Protein AF-A0A661AAG2-F1 (afdb_monomer_lite)

Sequence (412 aa):
MRGKGKVIYVILSIFLLLPSSLLGIVITRNAVISNANLYLNVTWSPLKDTCLSLTPSYTSYFKIGETVTGEAYCWGGFDRYGGTEPAGSSSWPNKGLTFPQRISNKVCPGGKNTSRYGSPTAPIHLAGIDCSGYICRCWGMERSGFHPYNTTGLWNIGLEINYEDLKPGDILDNPGDHVVIYSYGNTIGSWNIYEAKPPQIVYRQFPSWYNYLNYIPVSIFPQFTNPQPPPYSGHVGKEFDVEIDVEGSGEICNPVITVNNKEFPAEYEGGKIRAHIEFDETPGGWTQWKGYYIVVQCDNYVSEVNNYYRDSYDWIVYPDTAPPVVVSTDPSNNENNVPIDKGKVIIKFSKPMDKNTTEGAFSIIGTNGNGVPVDSFAWEDSNKTMKIFIDTLDYFTEYRVTITDDAKNHLT

Foldseek 3Di:
DDDDDDDDDDPPPPPPPPPPDPQFAEAELVLLVVQLVVQQADKDFAPAQWFVVAVVIHGAPGDGPDIDGGAFFAAQAQAADDDDADADDPQQRCPPHHLRVCRVVNQHAAFPPNPVRPPPRSNSRHRGYHQQSSLCSSRVQDDHDTRLDDLQRQQLLWDFDDPQQDDRSWKFGLPPPHIWTFHDDRDQQFTWTFGQDGGGIDIDTRDPPDPSVSTTTTHQWKDKDDWPPDFAAEADFLKDKTKIFIDISADKDDKWKDWPNRTFDWDDDDRMIMGIGHDPAFPDDPPDFDWTKMKIKIWGQRPSRRHTYIDIDIGTYGYDPDFKDFPAKVVGVPDPPCAQPVQKIKTFIPAAWDPVQQVVQKFKAWPVRDTWDWPDWDADPNRRMIMTGTHGHDPPIDMDIGGDPSTGHPRD

Radius of gyration: 34.89 Å; chains: 1; bounding box: 79×88×104 Å

pLDDT: mean 87.97, std 16.36, range [29.39, 98.62]

Secondary structure (DSSP, 8-state):
----PPP----------------PEEEEHHHHHHHHHHHHH-EE--S--EETTSSSPEE-SS-TT--EESPBB-TT-B-BSS--PPPPBTTBTTTT-BHHHHHHTTPEE--TTGGGG-TTHHHHHEE-B-HHHHHHHHTT---SSS-S--HHHHHHHSEE--GGG--TT-EEEETTTEEEEEEE-SSTT--EEEEEETTEEEEEEPPTTS-GGGPEEEESS-EEEEEESPTT---B-SEEEEEEEEE-SSEEEEEEEEETTEEE--EEETTEEEEEEE-SS-S--TTS---EEEEEEEEEEETTTTEEEEEEEEEEE-B--PPP-EEEEESPTT-SS--TT--EEEEEESSPBPHHHHHHTEEEEETTSPBPPEEEEEEETTTTEEEEEEPPPPTT--EEEEE-TT--BTT-

Structure (mmCIF, N/CA/C/O backbone):
data_AF-A0A661AAG2-F1
#
_entry.id   AF-A0A661AAG2-F1
#
loop_
_atom_site.group_PDB
_atom_site.id
_atom_site.type_symbol
_atom_site.label_atom_id
_atom_site.label_alt_id
_atom_site.label_comp_id
_atom_site.label_asym_id
_atom_site.label_entity_id
_atom_site.label_seq_id
_atom_site.pdbx_PDB_ins_code
_atom_site.Cartn_x
_atom_site.Cartn_y
_atom_site.Cartn_z
_atom_site.occupancy
_atom_site.B_iso_or_equiv
_atom_site.auth_seq_id
_atom_site.auth_comp_id
_atom_site.auth_asym_id
_atom_site.auth_atom_id
_atom_site.pdbx_PDB_model_num
ATOM 1 N N . MET A 1 1 ? -16.289 -67.984 24.277 1.00 41.56 1 MET A N 1
ATOM 2 C CA . MET A 1 1 ? -15.280 -66.991 23.848 1.00 41.56 1 MET A CA 1
ATOM 3 C C . MET A 1 1 ? -15.737 -66.384 22.526 1.00 41.56 1 MET A C 1
ATOM 5 O O . MET A 1 1 ? -15.590 -67.016 21.492 1.00 41.56 1 MET A O 1
ATOM 9 N N . ARG A 1 2 ? -16.416 -65.230 22.573 1.00 35.47 2 ARG A N 1
ATOM 10 C CA . ARG A 1 2 ? -16.950 -64.512 21.401 1.00 35.47 2 ARG A CA 1
ATOM 11 C C . ARG A 1 2 ? -16.085 -63.270 21.181 1.00 35.47 2 ARG A C 1
ATOM 13 O O . ARG A 1 2 ? -16.025 -62.416 22.062 1.00 35.47 2 ARG A O 1
ATOM 20 N N . GLY A 1 3 ? -15.384 -63.222 20.050 1.00 34.84 3 GLY A N 1
ATOM 21 C CA . GLY A 1 3 ? -14.526 -62.105 19.658 1.00 34.84 3 GLY A CA 1
ATOM 22 C C . GLY A 1 3 ? -15.343 -60.855 19.337 1.00 34.84 3 GLY A C 1
ATOM 23 O O . GLY A 1 3 ? -16.358 -60.929 18.647 1.00 34.84 3 GLY A O 1
ATOM 24 N N . LYS A 1 4 ? -14.905 -59.709 19.863 1.00 36.31 4 LYS A N 1
ATOM 25 C CA . LYS A 1 4 ? -15.461 -58.388 19.555 1.00 36.31 4 LYS A CA 1
ATOM 26 C C . LYS A 1 4 ? -14.943 -57.942 18.184 1.00 36.31 4 LYS A C 1
ATOM 28 O O . LYS A 1 4 ? -13.743 -57.735 18.026 1.00 36.31 4 LYS A O 1
ATOM 33 N N . GLY A 1 5 ? -15.839 -57.801 17.208 1.00 35.16 5 GLY A N 1
ATOM 34 C CA . GLY A 1 5 ? -15.539 -57.168 15.924 1.00 35.16 5 GLY A CA 1
ATOM 35 C C . GLY A 1 5 ? -15.336 -55.664 16.108 1.00 35.16 5 GLY A C 1
ATOM 36 O O . GLY A 1 5 ? -16.193 -54.989 16.674 1.00 35.16 5 GLY A O 1
ATOM 37 N N . LYS A 1 6 ? -14.186 -55.147 15.666 1.00 35.28 6 LYS A N 1
ATOM 38 C CA . LYS A 1 6 ? -13.925 -53.708 15.557 1.00 35.28 6 LYS A CA 1
ATOM 39 C C . LYS A 1 6 ? -14.611 -53.188 14.294 1.00 35.28 6 LYS A C 1
ATOM 41 O O . LYS A 1 6 ? -14.301 -53.645 13.198 1.00 35.28 6 LYS A O 1
ATOM 46 N N . VAL A 1 7 ? -15.525 -52.240 14.461 1.00 33.72 7 VAL A N 1
ATOM 47 C CA . VAL A 1 7 ? -16.079 -51.435 13.368 1.00 33.72 7 VAL A CA 1
ATOM 48 C C . VAL A 1 7 ? -14.987 -50.460 12.924 1.00 33.72 7 VAL A C 1
ATOM 50 O O . VAL A 1 7 ? -14.509 -49.661 13.726 1.00 33.72 7 VAL A O 1
ATOM 53 N N . ILE A 1 8 ? -14.546 -50.574 11.672 1.00 33.50 8 ILE A N 1
ATOM 54 C CA . ILE A 1 8 ? -13.611 -49.643 11.034 1.00 33.50 8 ILE A CA 1
ATOM 55 C C . ILE A 1 8 ? -14.456 -48.542 10.395 1.00 33.50 8 ILE A C 1
ATOM 57 O O . ILE A 1 8 ? -15.206 -48.806 9.457 1.00 33.50 8 ILE A O 1
ATOM 61 N N . TYR A 1 9 ? -14.348 -47.317 10.907 1.00 31.77 9 TYR A N 1
ATOM 62 C CA . TYR A 1 9 ? -14.867 -46.134 10.228 1.00 31.77 9 TYR A CA 1
ATOM 63 C C . TYR A 1 9 ? -13.930 -45.806 9.065 1.00 31.77 9 TYR A C 1
ATOM 65 O O . TYR A 1 9 ? -12.799 -45.369 9.271 1.00 31.77 9 TYR A O 1
ATOM 73 N N . VAL A 1 10 ? -14.386 -46.055 7.839 1.00 29.39 10 VAL A N 1
ATOM 74 C CA . VAL A 1 10 ? -13.730 -45.553 6.630 1.00 29.39 10 VAL A CA 1
ATOM 75 C C . VAL A 1 10 ? -14.096 -44.076 6.520 1.00 29.39 10 VAL A C 1
ATOM 77 O O . VAL A 1 10 ? -15.197 -43.734 6.097 1.00 29.39 10 VAL A O 1
ATOM 80 N N . ILE A 1 11 ? -13.192 -43.198 6.957 1.00 34.41 11 ILE A N 1
ATOM 81 C CA . ILE A 1 11 ? -13.270 -41.768 6.653 1.00 34.41 11 ILE A CA 1
ATOM 82 C C . ILE A 1 11 ? -13.001 -41.646 5.154 1.00 34.41 11 ILE A C 1
ATOM 84 O O . ILE A 1 11 ? -11.872 -41.814 4.694 1.00 34.41 11 ILE A O 1
ATOM 88 N N . LEU A 1 12 ? -14.063 -41.432 4.381 1.00 30.81 12 LEU A N 1
ATOM 89 C CA . LEU A 1 12 ? -13.966 -41.118 2.965 1.00 30.81 12 LEU A CA 1
ATOM 90 C C . LEU A 1 12 ? -13.484 -39.664 2.862 1.00 30.81 12 LEU A C 1
ATOM 92 O O . LEU A 1 12 ? -14.283 -38.732 2.827 1.00 30.81 12 LEU A O 1
ATOM 96 N N . SER A 1 13 ? -12.167 -39.464 2.891 1.00 31.05 13 SER A N 1
ATOM 97 C CA . SER A 1 13 ? -11.557 -38.168 2.602 1.00 31.05 13 SER A CA 1
ATOM 98 C C . SER A 1 13 ? -11.835 -37.830 1.141 1.00 31.05 13 SER A C 1
ATOM 100 O O . SER A 1 13 ? -11.139 -38.296 0.240 1.00 31.05 13 SER A O 1
ATOM 102 N N . ILE A 1 14 ? -12.886 -37.048 0.898 1.00 31.11 14 ILE A N 1
ATOM 103 C CA . ILE A 1 14 ? -13.101 -36.380 -0.382 1.00 31.11 14 ILE A CA 1
ATOM 104 C C . ILE A 1 14 ? -11.963 -35.368 -0.510 1.00 31.11 14 ILE A C 1
ATOM 106 O O . ILE A 1 14 ? -12.028 -34.263 0.020 1.00 31.11 14 ILE A O 1
ATOM 110 N N . PHE A 1 15 ? -10.883 -35.771 -1.178 1.00 31.53 15 PHE A N 1
ATOM 111 C CA . PHE A 1 15 ? -9.947 -34.826 -1.763 1.00 31.53 15 PHE A CA 1
ATOM 112 C C . PHE A 1 15 ? -10.735 -34.054 -2.821 1.00 31.53 15 PHE A C 1
ATOM 114 O O . PHE A 1 15 ? -10.921 -34.526 -3.942 1.00 31.53 15 PHE A O 1
ATOM 121 N N . LEU A 1 16 ? -11.236 -32.877 -2.444 1.00 31.62 16 LEU A N 1
ATOM 122 C CA . LEU A 1 16 ? -11.509 -31.817 -3.401 1.00 31.62 16 LEU A CA 1
ATOM 123 C C . LEU A 1 16 ? -10.180 -31.559 -4.110 1.00 31.62 16 LEU A C 1
ATOM 125 O O . LEU A 1 16 ? -9.286 -30.902 -3.580 1.00 31.62 16 LEU A O 1
ATOM 129 N N . LEU A 1 17 ? -10.031 -32.167 -5.285 1.00 32.25 17 LEU A N 1
ATOM 130 C CA . LEU A 1 17 ? -9.072 -31.755 -6.293 1.00 32.25 17 LEU A CA 1
ATOM 131 C C . LEU A 1 17 ? -9.450 -30.320 -6.655 1.00 32.25 17 LEU A C 1
ATOM 133 O O . LEU A 1 17 ? -10.228 -30.088 -7.579 1.00 32.25 17 LEU A O 1
ATOM 137 N N . LEU A 1 18 ? -8.943 -29.362 -5.876 1.00 31.39 18 LEU A N 1
ATOM 138 C CA . LEU A 1 18 ? -8.835 -27.987 -6.324 1.00 31.39 18 LEU A CA 1
ATOM 139 C C . LEU A 1 18 ? -8.113 -28.063 -7.672 1.00 31.39 18 LEU A C 1
ATOM 141 O O . LEU A 1 18 ? -7.045 -28.690 -7.741 1.00 31.39 18 LEU A O 1
ATOM 145 N N . PRO A 1 19 ? -8.694 -27.525 -8.758 1.00 32.56 19 PRO A N 1
ATOM 146 C CA . PRO A 1 19 ? -7.981 -27.467 -10.015 1.00 32.56 19 PRO A CA 1
ATOM 147 C C . PRO A 1 19 ? -6.660 -26.765 -9.721 1.00 32.56 19 PRO A C 1
ATOM 149 O O . PRO A 1 19 ? -6.638 -25.716 -9.082 1.00 32.56 19 PRO A O 1
ATOM 152 N N . SER A 1 20 ? -5.552 -27.378 -10.127 1.00 36.44 20 SER A N 1
ATOM 153 C CA . SER A 1 20 ? -4.243 -26.737 -10.113 1.00 36.44 20 SER A CA 1
ATOM 154 C C . SER A 1 20 ? -4.256 -25.621 -11.160 1.00 36.44 20 SER A C 1
ATOM 156 O O . SER A 1 20 ? -3.665 -25.743 -12.230 1.00 36.44 20 SER A O 1
ATOM 158 N N . SER A 1 21 ? -5.009 -24.554 -10.895 1.00 40.38 21 SER A N 1
ATOM 159 C CA . SER A 1 21 ? -4.833 -23.273 -11.553 1.00 40.38 21 SER A CA 1
ATOM 160 C C . SER A 1 21 ? -3.424 -22.808 -11.217 1.00 40.38 21 SER A C 1
ATOM 162 O O . SER A 1 21 ? -2.991 -22.942 -10.070 1.00 40.38 21 SER A O 1
ATOM 164 N N . LEU A 1 22 ? -2.696 -22.318 -12.223 1.00 43.09 22 LEU A N 1
ATOM 165 C CA . LEU A 1 22 ? -1.416 -21.641 -12.039 1.00 43.09 22 LEU A CA 1
ATOM 166 C C . LEU A 1 22 ? -1.504 -20.746 -10.794 1.00 43.09 22 LEU A C 1
ATOM 168 O O . LEU A 1 22 ? -2.290 -19.804 -10.787 1.00 43.09 22 LEU A O 1
ATOM 172 N N . LEU A 1 23 ? -0.746 -21.055 -9.740 1.00 54.53 23 LEU A N 1
ATOM 173 C CA . LEU A 1 23 ? -0.667 -20.179 -8.574 1.00 54.53 23 LEU A CA 1
ATOM 174 C C . LEU A 1 23 ? -0.075 -18.850 -9.057 1.00 54.53 23 LEU A C 1
ATOM 176 O O . LEU A 1 23 ? 1.097 -18.804 -9.432 1.00 54.53 23 LEU A O 1
ATOM 180 N N . GLY A 1 24 ? -0.899 -17.801 -9.114 1.00 62.09 24 GLY A N 1
ATOM 181 C CA . GLY A 1 24 ? -0.423 -16.438 -9.337 1.00 62.09 24 GLY A CA 1
ATOM 182 C C . GLY A 1 24 ? 0.620 -16.065 -8.280 1.00 62.09 24 GLY A C 1
ATOM 183 O O . GLY A 1 24 ? 0.601 -16.584 -7.161 1.00 62.09 24 GLY A O 1
ATOM 184 N N . ILE A 1 25 ? 1.564 -15.196 -8.634 1.00 83.12 25 ILE A N 1
ATOM 185 C CA . ILE A 1 25 ? 2.624 -14.771 -7.713 1.00 83.12 25 ILE A CA 1
ATOM 186 C C . ILE A 1 25 ? 2.078 -13.653 -6.821 1.00 83.12 25 ILE A C 1
ATOM 188 O O . ILE A 1 25 ? 1.391 -12.757 -7.307 1.00 83.12 25 ILE A O 1
ATOM 192 N N . VAL A 1 26 ? 2.401 -13.696 -5.525 1.00 93.50 26 VAL A N 1
ATOM 193 C CA . VAL A 1 26 ? 2.119 -12.596 -4.591 1.00 93.50 26 VAL A CA 1
ATOM 194 C C . VAL A 1 26 ? 3.250 -11.572 -4.658 1.00 93.50 26 VAL A C 1
ATOM 196 O O . VAL A 1 26 ? 4.406 -11.885 -4.365 1.00 93.50 26 VAL A O 1
ATOM 199 N N . ILE A 1 27 ? 2.913 -10.343 -5.029 1.00 96.06 27 ILE A N 1
ATOM 200 C CA . ILE A 1 27 ? 3.826 -9.215 -5.198 1.00 96.06 27 ILE A CA 1
ATOM 201 C C . ILE A 1 27 ? 3.507 -8.174 -4.129 1.00 96.06 27 ILE A C 1
ATOM 203 O O . ILE A 1 27 ? 2.368 -7.746 -3.982 1.00 96.06 27 ILE A O 1
ATOM 207 N N . THR A 1 28 ? 4.525 -7.751 -3.383 1.00 97.81 28 THR A N 1
ATOM 208 C CA . THR A 1 28 ? 4.419 -6.684 -2.377 1.00 97.81 28 THR A CA 1
ATOM 209 C C . THR A 1 28 ? 5.060 -5.399 -2.891 1.00 97.81 28 THR A C 1
ATOM 211 O O . THR A 1 28 ? 5.900 -5.429 -3.795 1.00 97.81 28 THR A O 1
ATOM 214 N N . ARG A 1 29 ? 4.757 -4.260 -2.263 1.00 97.81 29 ARG A N 1
ATOM 215 C CA . ARG A 1 29 ? 5.442 -2.982 -2.538 1.00 97.81 29 ARG A CA 1
ATOM 216 C C . ARG A 1 29 ? 6.963 -3.095 -2.417 1.00 97.81 29 ARG A C 1
ATOM 218 O O . ARG A 1 29 ? 7.700 -2.629 -3.284 1.00 97.81 29 ARG A O 1
ATOM 225 N N . ASN A 1 30 ? 7.441 -3.807 -1.395 1.00 96.75 30 ASN A N 1
ATOM 226 C CA . ASN A 1 30 ? 8.868 -4.078 -1.211 1.00 96.75 30 ASN A CA 1
ATOM 227 C C . ASN A 1 30 ? 9.461 -4.889 -2.369 1.00 96.75 30 ASN A C 1
ATOM 229 O O . ASN A 1 30 ? 10.595 -4.626 -2.771 1.00 96.75 30 ASN A O 1
ATOM 233 N N . ALA A 1 31 ? 8.714 -5.842 -2.934 1.00 96.06 31 ALA A N 1
ATOM 234 C CA . ALA A 1 31 ? 9.154 -6.586 -4.111 1.00 96.06 31 ALA A CA 1
ATOM 235 C C . ALA A 1 31 ? 9.257 -5.673 -5.345 1.00 96.06 31 ALA A C 1
ATOM 237 O O . ALA A 1 31 ? 10.257 -5.740 -6.055 1.00 96.06 31 ALA A O 1
ATOM 238 N N . VAL A 1 32 ? 8.300 -4.759 -5.548 1.00 97.44 32 VAL A N 1
ATOM 239 C CA . VAL A 1 32 ? 8.340 -3.766 -6.639 1.00 97.44 32 VAL A CA 1
ATOM 240 C C . VAL A 1 32 ? 9.576 -2.871 -6.532 1.00 97.44 32 VAL A C 1
ATOM 242 O O . VAL A 1 32 ? 10.323 -2.729 -7.500 1.00 97.44 32 VAL A O 1
ATOM 245 N N . ILE A 1 33 ? 9.844 -2.317 -5.346 1.00 97.81 33 ILE A N 1
ATOM 246 C CA . ILE A 1 33 ? 11.037 -1.491 -5.103 1.00 97.81 33 ILE A CA 1
ATOM 247 C C . ILE A 1 33 ? 12.325 -2.314 -5.230 1.00 97.81 33 ILE A C 1
ATOM 249 O O . ILE A 1 33 ? 13.321 -1.833 -5.774 1.00 97.81 33 ILE A O 1
ATOM 253 N N . SER A 1 34 ? 12.332 -3.568 -4.777 1.00 96.06 34 SER A N 1
ATOM 254 C CA . SER A 1 34 ? 13.492 -4.452 -4.952 1.00 96.06 34 SER A CA 1
ATOM 255 C C . SER A 1 34 ? 13.773 -4.705 -6.432 1.00 96.06 34 SER A C 1
ATOM 257 O O . SER A 1 34 ? 14.918 -4.584 -6.866 1.00 96.06 34 SER A O 1
ATOM 259 N N . ASN A 1 35 ? 12.727 -4.962 -7.220 1.00 94.19 35 ASN A N 1
ATOM 260 C CA . ASN A 1 35 ? 12.836 -5.135 -8.662 1.00 94.19 35 ASN A CA 1
ATOM 261 C C . ASN A 1 35 ? 13.365 -3.866 -9.335 1.00 94.19 35 ASN A C 1
ATOM 263 O O . ASN A 1 35 ? 14.307 -3.959 -10.114 1.00 94.19 35 ASN A O 1
ATOM 267 N N . ALA A 1 36 ? 12.843 -2.687 -8.986 1.00 96.75 36 ALA A N 1
ATOM 268 C CA . ALA A 1 36 ? 13.336 -1.407 -9.495 1.00 96.75 36 ALA A CA 1
ATOM 269 C C . ALA A 1 36 ? 14.850 -1.235 -9.255 1.00 96.75 36 ALA A C 1
ATOM 271 O O . ALA A 1 36 ? 15.621 -0.881 -10.153 1.00 96.75 36 ALA A O 1
ATOM 272 N N . ASN A 1 37 ? 15.312 -1.589 -8.054 1.00 97.06 37 ASN A N 1
ATOM 273 C CA . ASN A 1 37 ? 16.725 -1.519 -7.698 1.00 97.06 37 ASN A CA 1
ATOM 274 C C . ASN A 1 37 ? 17.621 -2.497 -8.480 1.00 97.06 37 ASN A C 1
ATOM 276 O O . ASN A 1 37 ? 18.804 -2.197 -8.645 1.00 97.06 37 ASN A O 1
ATOM 280 N N . LEU A 1 38 ? 17.105 -3.621 -8.995 1.00 95.00 38 LEU A N 1
ATOM 281 C CA . LEU A 1 38 ? 17.893 -4.526 -9.846 1.00 95.00 38 LEU A CA 1
ATOM 282 C C . LEU A 1 38 ? 18.345 -3.830 -11.135 1.00 95.00 38 LEU A C 1
ATOM 284 O O . LEU A 1 38 ? 19.517 -3.912 -11.504 1.00 95.00 38 LEU A O 1
ATOM 288 N N . TYR A 1 39 ? 17.441 -3.097 -11.787 1.00 96.25 39 TYR A N 1
ATOM 289 C CA . TYR A 1 39 ? 17.755 -2.388 -13.029 1.00 96.25 39 TYR A CA 1
ATOM 290 C C . TYR A 1 39 ? 18.544 -1.099 -12.781 1.00 96.25 39 TYR A C 1
ATOM 292 O O . TYR A 1 39 ? 19.365 -0.712 -13.609 1.00 96.25 39 TYR A O 1
ATOM 300 N N . LEU A 1 40 ? 18.313 -0.425 -11.650 1.00 97.75 40 LEU A N 1
ATOM 301 C CA . LEU A 1 40 ? 19.063 0.775 -11.272 1.00 97.75 40 LEU A CA 1
ATOM 302 C C . LEU A 1 40 ? 20.539 0.469 -10.988 1.00 97.75 40 LEU A C 1
ATOM 304 O O . LEU A 1 40 ? 21.409 1.259 -11.344 1.00 97.75 40 LEU A O 1
ATOM 308 N N . ASN A 1 41 ? 20.822 -0.658 -10.331 1.00 97.12 41 ASN A N 1
ATOM 309 C CA . ASN A 1 41 ? 22.154 -0.953 -9.800 1.00 97.12 41 ASN A CA 1
ATOM 310 C C . ASN A 1 41 ? 22.967 -1.927 -10.663 1.00 97.12 41 ASN A C 1
ATOM 312 O O . ASN A 1 41 ? 24.109 -2.244 -10.315 1.00 97.12 41 ASN A O 1
ATOM 316 N N . VAL A 1 42 ? 22.426 -2.397 -11.794 1.00 95.19 42 VAL A N 1
ATOM 317 C CA . VAL A 1 42 ? 23.208 -3.206 -12.737 1.00 95.19 42 VAL A CA 1
ATOM 318 C C . VAL A 1 42 ? 24.451 -2.437 -13.172 1.00 95.19 42 VAL A C 1
ATOM 320 O O . VAL A 1 42 ? 24.365 -1.287 -13.591 1.00 95.19 42 VAL A O 1
ATOM 323 N N . THR A 1 43 ? 25.614 -3.080 -13.093 1.00 96.75 43 THR A N 1
ATOM 324 C CA . THR A 1 43 ? 26.879 -2.513 -13.567 1.00 96.75 43 THR A CA 1
ATOM 325 C C . THR A 1 43 ? 27.398 -3.320 -14.748 1.00 96.75 43 THR A C 1
ATOM 327 O O . THR A 1 43 ? 27.418 -4.551 -14.707 1.00 96.75 43 THR A O 1
ATOM 330 N N . TRP A 1 44 ? 27.779 -2.632 -15.820 1.00 96.69 44 TRP A N 1
ATOM 331 C CA . TRP A 1 44 ? 28.101 -3.243 -17.107 1.00 96.69 44 TRP A CA 1
ATOM 332 C C . TRP A 1 44 ? 29.038 -2.352 -17.935 1.00 96.69 44 TRP A C 1
ATOM 334 O O . TRP A 1 44 ? 29.193 -1.164 -17.660 1.00 96.69 44 TRP A O 1
ATOM 344 N N . SER A 1 45 ? 29.651 -2.932 -18.969 1.00 97.56 45 SER A N 1
ATOM 345 C CA . SER A 1 45 ? 30.521 -2.218 -19.913 1.00 97.56 45 SER A CA 1
ATOM 346 C C . SER A 1 45 ? 30.118 -2.538 -21.353 1.00 97.56 45 SER A C 1
ATOM 348 O O . SER A 1 45 ? 29.983 -3.721 -21.688 1.00 97.56 45 SER A O 1
ATOM 350 N N . PRO A 1 46 ? 29.928 -1.537 -22.233 1.00 96.88 46 PRO A N 1
ATOM 351 C CA . PRO A 1 46 ? 29.590 -1.786 -23.630 1.00 96.88 46 PRO A CA 1
ATOM 352 C C . PRO A 1 46 ? 30.684 -2.591 -24.347 1.00 96.88 46 PRO A C 1
ATOM 354 O O . PRO A 1 46 ? 31.843 -2.181 -24.394 1.00 96.88 46 PRO A O 1
ATOM 357 N N . LEU A 1 47 ? 30.308 -3.708 -24.978 1.00 96.56 47 LEU A N 1
ATOM 358 C CA . LEU A 1 47 ? 31.182 -4.448 -25.909 1.00 96.56 47 LEU A CA 1
ATOM 359 C C . LEU A 1 47 ? 31.002 -4.009 -27.371 1.00 96.56 47 LEU A C 1
ATOM 361 O O . LEU A 1 47 ? 31.757 -4.416 -28.254 1.00 96.56 47 LEU A O 1
ATOM 365 N N . LYS A 1 48 ? 29.969 -3.208 -27.629 1.00 95.81 48 LYS A N 1
ATOM 366 C CA . LYS A 1 48 ? 29.610 -2.629 -28.921 1.00 95.81 48 LYS A CA 1
ATOM 367 C C . LYS A 1 48 ? 28.878 -1.325 -28.645 1.00 95.81 48 LYS A C 1
ATOM 369 O O . LYS A 1 48 ? 27.982 -1.327 -27.816 1.00 95.81 48 LYS A O 1
ATOM 374 N N . ASP A 1 49 ? 29.217 -0.250 -29.342 1.00 96.44 49 ASP A N 1
ATOM 375 C CA . ASP A 1 49 ? 28.565 1.061 -29.201 1.00 96.44 49 ASP A CA 1
ATOM 376 C C . ASP A 1 49 ? 27.969 1.575 -30.521 1.00 96.44 49 ASP A C 1
ATOM 378 O O . ASP A 1 49 ? 27.423 2.673 -30.577 1.00 96.44 49 ASP A O 1
ATOM 382 N N . THR A 1 50 ? 28.043 0.783 -31.594 1.00 97.25 50 THR A N 1
ATOM 383 C CA . THR A 1 50 ? 27.472 1.116 -32.902 1.00 97.25 50 THR A CA 1
ATOM 384 C C . THR A 1 50 ? 26.721 -0.081 -33.477 1.00 97.25 50 THR A C 1
ATOM 386 O O . THR A 1 50 ? 27.278 -1.168 -33.626 1.00 97.25 50 THR A O 1
ATOM 389 N N . CYS A 1 51 ? 25.447 0.102 -33.828 1.00 96.12 51 CYS A N 1
ATOM 390 C CA . CYS A 1 51 ? 24.608 -0.901 -34.474 1.00 96.12 51 CYS A CA 1
ATOM 391 C C . CYS A 1 51 ? 24.412 -0.577 -35.961 1.00 96.12 51 CYS A C 1
ATOM 393 O O . CYS A 1 51 ? 23.631 0.302 -36.326 1.00 96.12 51 CYS A O 1
ATOM 395 N N . LEU A 1 52 ? 25.115 -1.328 -36.813 1.00 96.06 52 LEU A N 1
ATOM 396 C CA . LEU A 1 52 ? 25.052 -1.210 -38.275 1.00 96.06 52 LEU A CA 1
ATOM 397 C C . LEU A 1 52 ? 23.813 -1.877 -38.894 1.00 96.06 52 LEU A C 1
ATOM 399 O O . LEU A 1 52 ? 23.520 -1.646 -40.058 1.00 96.06 52 LEU A O 1
ATOM 403 N N . SER A 1 53 ? 23.090 -2.704 -38.131 1.00 92.44 53 SER A N 1
ATOM 404 C CA . SER A 1 53 ? 21.859 -3.367 -38.593 1.00 92.44 53 SER A CA 1
ATOM 405 C C . SER A 1 53 ? 20.651 -2.426 -38.645 1.00 92.44 53 SER A C 1
ATOM 407 O O . SER A 1 53 ? 19.618 -2.787 -39.195 1.00 92.44 53 SER A O 1
ATOM 409 N N . LEU A 1 54 ? 20.773 -1.229 -38.070 1.00 94.69 54 LEU A N 1
ATOM 410 C CA . LEU A 1 54 ? 19.753 -0.189 -38.120 1.00 94.69 54 LEU A CA 1
ATOM 411 C C . LEU A 1 54 ? 20.060 0.794 -39.253 1.00 94.69 54 LEU A C 1
ATOM 413 O O . LEU A 1 54 ? 21.224 1.053 -39.551 1.00 94.69 54 LEU A O 1
ATOM 417 N N . THR A 1 55 ? 19.018 1.355 -39.870 1.00 92.88 55 THR A N 1
ATOM 418 C CA . THR A 1 55 ? 19.151 2.349 -40.947 1.00 92.88 55 THR A CA 1
ATOM 419 C C . THR A 1 55 ? 18.440 3.653 -40.567 1.00 92.88 55 THR A C 1
ATOM 421 O O . THR A 1 55 ? 17.237 3.622 -40.317 1.00 92.88 55 THR A O 1
ATOM 424 N N . PRO A 1 56 ? 19.146 4.802 -40.515 1.00 94.62 56 PRO A N 1
ATOM 425 C CA . PRO A 1 56 ? 20.610 4.912 -40.526 1.00 94.62 56 PRO A CA 1
ATOM 426 C C . PRO A 1 56 ? 21.229 4.177 -39.325 1.00 94.62 56 PRO A C 1
ATOM 428 O O . PRO A 1 56 ? 20.522 3.895 -38.355 1.00 94.62 56 PRO A O 1
ATOM 431 N N . SER A 1 57 ? 22.533 3.898 -39.353 1.00 96.62 57 SER A N 1
ATOM 432 C CA . SER A 1 57 ? 23.206 3.219 -38.238 1.00 96.62 57 SER A CA 1
ATOM 433 C C . SER A 1 57 ? 22.976 3.945 -36.912 1.00 96.62 57 SER A C 1
ATOM 435 O O . SER A 1 57 ? 22.937 5.180 -36.860 1.00 96.62 57 SER A O 1
ATOM 437 N N . TYR A 1 58 ? 22.832 3.172 -35.838 1.00 97.69 58 TYR A N 1
ATOM 438 C CA . TYR A 1 58 ? 22.709 3.704 -34.486 1.00 97.69 58 TYR A CA 1
ATOM 439 C C . TYR A 1 58 ? 24.068 3.756 -33.807 1.00 97.69 58 TYR A C 1
ATOM 441 O O . TYR A 1 58 ? 24.807 2.776 -33.851 1.00 97.69 58 TYR A O 1
ATOM 449 N N . THR A 1 59 ? 24.353 4.848 -33.110 1.00 97.25 59 THR A N 1
ATOM 450 C CA . THR A 1 59 ? 25.507 4.957 -32.220 1.00 97.25 59 THR A CA 1
ATOM 451 C C . THR A 1 59 ? 24.994 5.206 -30.811 1.00 97.25 59 THR A C 1
ATOM 453 O O . THR A 1 59 ? 24.279 6.179 -30.572 1.00 97.25 59 THR A O 1
ATOM 456 N N . SER A 1 60 ? 25.350 4.313 -29.894 1.00 97.38 60 SER A N 1
ATOM 457 C CA . SER A 1 60 ? 24.975 4.379 -28.492 1.00 97.38 60 SER A CA 1
ATOM 458 C C . SER A 1 60 ? 25.560 5.608 -27.808 1.00 97.38 60 SER A C 1
ATOM 460 O O . SER A 1 60 ? 26.625 6.118 -28.182 1.00 97.38 60 SER A O 1
ATOM 462 N N . TYR A 1 61 ? 24.845 6.074 -26.785 1.00 96.56 61 TYR A N 1
ATOM 463 C CA . TYR A 1 61 ? 25.358 7.069 -25.851 1.00 96.56 61 TYR A CA 1
ATOM 464 C C . TYR A 1 61 ? 26.573 6.526 -25.085 1.00 96.56 61 TYR A C 1
ATOM 466 O O . TYR A 1 61 ? 27.528 7.267 -24.880 1.00 96.56 61 TYR A O 1
ATOM 474 N N . PHE A 1 62 ? 26.546 5.235 -24.750 1.00 97.81 62 PHE A N 1
ATOM 475 C CA . PHE A 1 62 ? 27.587 4.539 -23.999 1.00 97.81 62 PHE A CA 1
ATOM 476 C C . PHE A 1 62 ? 28.691 4.043 -24.929 1.00 97.81 62 PHE A C 1
ATOM 478 O O . PHE A 1 62 ? 28.399 3.515 -26.006 1.00 97.81 62 PHE A O 1
ATOM 485 N N . LYS A 1 63 ? 29.950 4.207 -24.526 1.00 97.31 63 LYS A N 1
ATOM 486 C CA . LYS A 1 63 ? 31.135 3.907 -25.341 1.00 97.31 63 LYS A CA 1
ATOM 487 C C . LYS A 1 63 ? 31.887 2.686 -24.843 1.00 97.31 63 LYS A C 1
ATOM 489 O O . LYS A 1 63 ? 31.908 2.375 -23.654 1.00 97.31 63 LYS A O 1
ATOM 494 N N . ILE A 1 64 ? 32.522 1.981 -25.777 1.00 97.19 64 ILE A N 1
ATOM 495 C CA . ILE A 1 64 ? 33.368 0.832 -25.442 1.00 97.19 64 ILE A CA 1
ATOM 496 C C . ILE A 1 64 ? 34.461 1.278 -24.461 1.00 97.19 64 ILE A C 1
ATOM 498 O O . ILE A 1 64 ? 35.137 2.278 -24.688 1.00 97.19 64 ILE A O 1
ATOM 502 N N . GLY A 1 65 ? 34.634 0.512 -23.382 1.00 91.38 65 GLY A N 1
ATOM 503 C CA . GLY A 1 65 ? 35.601 0.802 -22.320 1.00 91.38 65 GLY A CA 1
ATOM 504 C C . GLY A 1 65 ? 35.043 1.611 -21.145 1.00 91.38 65 GLY A C 1
ATOM 505 O O . GLY A 1 65 ? 35.735 1.742 -20.140 1.00 91.38 65 GLY A O 1
ATOM 506 N N . GLU A 1 66 ? 33.807 2.111 -21.228 1.00 95.88 66 GLU A N 1
ATOM 507 C CA . GLU A 1 66 ? 33.121 2.716 -20.083 1.00 95.88 66 GLU A CA 1
ATOM 508 C C . GLU A 1 66 ? 32.598 1.648 -19.111 1.00 95.88 66 GLU A C 1
ATOM 510 O O . GLU A 1 66 ? 32.243 0.533 -19.504 1.00 95.88 66 GLU A O 1
ATOM 515 N N . THR A 1 67 ? 32.500 2.017 -17.835 1.00 97.19 67 THR A N 1
ATOM 516 C CA . THR A 1 67 ? 31.726 1.281 -16.829 1.00 97.19 67 THR A CA 1
ATOM 517 C C . THR A 1 67 ? 30.494 2.105 -16.501 1.00 97.19 67 THR A C 1
ATOM 519 O O . THR A 1 67 ? 30.608 3.259 -16.091 1.00 97.19 67 THR A O 1
ATOM 522 N N . VAL A 1 68 ? 29.323 1.511 -16.696 1.00 97.38 68 VAL A N 1
ATOM 523 C CA . VAL A 1 68 ? 28.019 2.154 -16.541 1.00 97.38 68 VAL A CA 1
ATOM 524 C C . VAL A 1 68 ? 27.256 1.451 -15.428 1.00 97.38 68 VAL A C 1
ATOM 526 O O . VAL A 1 68 ? 27.270 0.222 -15.349 1.00 97.38 68 VAL A O 1
ATOM 529 N N . THR A 1 69 ? 26.574 2.228 -14.589 1.00 97.44 69 THR A N 1
ATOM 530 C CA . THR A 1 69 ? 25.614 1.725 -13.599 1.00 97.44 69 THR A CA 1
ATOM 531 C C . THR A 1 69 ? 24.219 2.192 -13.989 1.00 97.44 69 THR A C 1
ATOM 533 O O . THR A 1 69 ? 24.053 3.370 -14.300 1.00 97.44 69 THR A O 1
ATOM 536 N N . GLY A 1 70 ? 23.241 1.289 -13.971 1.00 97.38 70 GLY A N 1
ATOM 537 C CA . GLY A 1 70 ? 21.881 1.510 -14.459 1.00 97.38 70 GLY A CA 1
ATOM 538 C C . GLY A 1 70 ? 21.692 0.956 -15.866 1.00 97.38 70 GLY A C 1
ATOM 539 O O . GLY A 1 70 ? 22.529 1.150 -16.750 1.00 97.38 70 GLY A O 1
ATOM 540 N N . GLU A 1 71 ? 20.600 0.230 -16.084 1.00 97.81 71 GLU A N 1
ATOM 541 C CA . GLU A 1 71 ? 20.307 -0.365 -17.385 1.00 97.81 71 GLU A CA 1
ATOM 542 C C . GLU A 1 71 ? 20.065 0.705 -18.454 1.00 97.81 71 GLU A C 1
ATOM 544 O O . GLU A 1 71 ? 19.401 1.712 -18.206 1.00 97.81 71 GLU A O 1
ATOM 549 N N . ALA A 1 72 ? 20.580 0.475 -19.664 1.00 98.12 72 ALA A N 1
ATOM 550 C CA . ALA A 1 72 ? 20.361 1.372 -20.789 1.00 98.12 72 ALA A CA 1
ATOM 551 C C . ALA A 1 72 ? 18.871 1.481 -21.151 1.00 98.12 72 ALA A C 1
ATOM 553 O O . ALA A 1 72 ? 18.133 0.500 -21.166 1.00 98.12 72 ALA A O 1
ATOM 554 N N . TYR A 1 73 ? 18.440 2.676 -21.544 1.00 97.88 73 TYR A N 1
ATOM 555 C CA . TYR A 1 73 ? 17.093 2.886 -22.058 1.00 97.88 73 TYR A CA 1
ATOM 556 C C . TYR A 1 73 ? 16.980 2.431 -23.514 1.00 97.88 73 TYR A C 1
ATOM 558 O O . TYR A 1 73 ? 17.809 2.790 -24.347 1.00 97.88 73 TYR A O 1
ATOM 566 N N . CYS A 1 74 ? 15.918 1.731 -23.886 1.00 95.75 74 CYS A N 1
ATOM 567 C CA . CYS A 1 74 ? 15.608 1.455 -25.286 1.00 95.75 74 CYS A CA 1
ATOM 568 C C . CYS A 1 74 ? 14.108 1.568 -25.509 1.00 95.75 74 CYS A C 1
ATOM 570 O O . CYS A 1 74 ? 13.367 0.821 -24.893 1.00 95.75 74 CYS A O 1
ATOM 572 N N . TRP A 1 75 ? 13.662 2.442 -26.416 1.00 93.88 75 TRP A N 1
ATOM 573 C CA . TRP A 1 75 ? 12.247 2.563 -26.776 1.00 93.88 75 TRP A CA 1
ATOM 574 C C . TRP A 1 75 ? 11.678 1.220 -27.261 1.00 93.88 75 TRP A C 1
ATOM 576 O O . TRP A 1 75 ? 12.255 0.605 -28.163 1.00 93.88 75 TRP A O 1
ATOM 586 N N . GLY A 1 76 ? 10.566 0.764 -26.678 1.00 89.81 76 GLY A N 1
ATOM 587 C CA . GLY A 1 76 ? 9.987 -0.563 -26.912 1.00 89.81 76 GLY A CA 1
ATOM 588 C C . GLY A 1 76 ? 10.776 -1.719 -26.282 1.00 89.81 76 GLY A C 1
ATOM 589 O O . GLY A 1 76 ? 10.496 -2.881 -26.577 1.00 89.81 76 GLY A O 1
ATOM 590 N N . GLY A 1 77 ? 11.811 -1.418 -25.495 1.00 89.88 77 GLY A N 1
ATOM 591 C CA . GLY A 1 77 ? 12.695 -2.375 -24.837 1.00 89.88 77 GLY A CA 1
ATOM 592 C C . GLY A 1 77 ? 12.026 -3.088 -23.671 1.00 89.88 77 GLY A C 1
ATOM 593 O O . GLY A 1 77 ? 11.239 -2.496 -22.938 1.00 89.88 77 GLY A O 1
ATOM 594 N N . PHE A 1 78 ? 12.371 -4.361 -23.481 1.00 89.00 78 PHE A N 1
ATOM 595 C CA . PHE A 1 78 ? 11.783 -5.208 -22.441 1.00 89.00 78 PHE A CA 1
ATOM 596 C C . PHE A 1 78 ? 12.759 -6.271 -21.925 1.00 89.00 78 PHE A C 1
ATOM 598 O O . PHE A 1 78 ? 12.381 -7.423 -21.688 1.00 89.00 78 PHE A O 1
ATOM 605 N N . ASP A 1 79 ? 14.033 -5.901 -21.792 1.00 86.19 79 ASP A N 1
ATOM 606 C CA . ASP A 1 79 ? 15.040 -6.781 -21.199 1.00 86.19 79 ASP A CA 1
ATOM 607 C C . ASP A 1 79 ? 14.686 -7.118 -19.735 1.00 86.19 79 ASP A C 1
ATOM 609 O O . ASP A 1 79 ? 13.836 -6.479 -19.110 1.00 86.19 79 ASP A O 1
ATOM 613 N N . ARG A 1 80 ? 15.271 -8.197 -19.201 1.00 79.00 80 ARG A N 1
ATOM 614 C CA . ARG A 1 80 ? 14.892 -8.759 -17.891 1.00 79.00 80 ARG A CA 1
ATOM 615 C C . ARG A 1 80 ? 16.086 -9.077 -16.999 1.00 79.00 80 ARG A C 1
ATOM 617 O O . ARG A 1 80 ? 17.212 -9.143 -17.476 1.00 79.00 80 ARG A O 1
ATOM 624 N N . TYR A 1 81 ? 15.828 -9.390 -15.729 1.00 68.19 81 TYR A N 1
ATOM 625 C CA . TYR A 1 81 ? 16.799 -10.017 -14.810 1.00 68.19 81 TYR A CA 1
ATOM 626 C C . TYR A 1 81 ? 16.321 -11.377 -14.255 1.00 68.19 81 TYR A C 1
ATOM 628 O O . TYR A 1 81 ? 16.951 -11.918 -13.352 1.00 68.19 81 TYR A O 1
ATOM 636 N N . GLY A 1 82 ? 15.245 -11.965 -14.809 1.00 61.78 82 GLY A N 1
ATOM 637 C CA . GLY A 1 82 ? 14.680 -13.262 -14.389 1.00 61.78 82 GLY A CA 1
ATOM 638 C C . GLY A 1 82 ? 13.508 -13.759 -15.264 1.00 61.78 82 GLY A C 1
ATOM 639 O O . GLY A 1 82 ? 13.197 -13.142 -16.279 1.00 61.78 82 GLY A O 1
ATOM 640 N N . GLY A 1 83 ? 12.872 -14.883 -14.894 1.00 58.53 83 GLY A N 1
ATOM 641 C CA . GLY A 1 83 ? 11.645 -15.432 -15.518 1.00 58.53 83 GLY A CA 1
ATOM 642 C C . GLY A 1 83 ? 11.849 -16.583 -16.525 1.00 58.53 83 GLY A C 1
ATOM 643 O O . GLY A 1 83 ? 12.977 -16.946 -16.857 1.00 58.53 83 GLY A O 1
ATOM 644 N N . THR A 1 84 ? 10.767 -17.105 -17.117 1.00 55.94 84 THR A N 1
ATOM 645 C CA . THR A 1 84 ? 10.774 -18.273 -18.036 1.00 55.94 84 THR A CA 1
ATOM 646 C C . THR A 1 84 ? 10.413 -17.957 -19.494 1.00 55.94 84 THR A C 1
ATOM 648 O O . THR A 1 84 ? 10.116 -18.883 -20.250 1.00 55.94 84 THR A O 1
ATOM 651 N N . GLU A 1 85 ? 10.448 -16.683 -19.920 1.00 64.75 85 GLU A N 1
ATOM 652 C CA . GLU A 1 85 ? 10.160 -16.326 -21.316 1.00 64.75 85 GLU A CA 1
ATOM 653 C C . GLU A 1 85 ? 10.934 -17.223 -22.303 1.00 64.75 85 GLU A C 1
ATOM 655 O O . GLU A 1 85 ? 12.144 -17.422 -22.117 1.00 64.75 85 GLU A O 1
ATOM 660 N N . PRO A 1 86 ? 10.258 -17.757 -23.343 1.00 64.06 86 PRO A N 1
ATOM 661 C CA . PRO A 1 86 ? 10.892 -18.614 -24.331 1.00 64.06 86 PRO A CA 1
ATOM 662 C C . PRO A 1 86 ? 12.080 -17.924 -24.998 1.00 64.06 86 PRO A C 1
ATOM 664 O O . PRO A 1 86 ? 12.039 -16.722 -25.278 1.00 64.06 86 PRO A O 1
ATOM 667 N N . ALA A 1 87 ? 13.112 -18.713 -25.299 1.00 62.91 87 ALA A N 1
ATOM 668 C CA . ALA A 1 87 ? 14.262 -18.253 -26.062 1.00 62.91 87 ALA A CA 1
ATOM 669 C C . ALA A 1 87 ? 13.838 -17.630 -27.404 1.00 62.91 87 ALA A C 1
ATOM 671 O O . ALA A 1 87 ? 12.814 -17.992 -27.993 1.00 62.91 87 ALA A O 1
ATOM 672 N N . GLY A 1 88 ? 14.648 -16.688 -27.882 1.00 66.62 88 GLY A N 1
ATOM 673 C CA . GLY A 1 88 ? 14.401 -15.981 -29.128 1.00 66.62 88 GLY A CA 1
ATOM 674 C C . GLY A 1 88 ? 14.303 -16.857 -30.374 1.00 66.62 88 GLY A C 1
ATOM 675 O O . GLY A 1 88 ? 14.816 -17.971 -30.442 1.00 66.62 88 GLY A O 1
ATOM 676 N N . SER A 1 89 ? 13.626 -16.318 -31.386 1.00 70.81 89 SER A N 1
ATOM 677 C CA . SER A 1 89 ? 13.556 -16.881 -32.736 1.00 70.81 89 SER A CA 1
ATOM 678 C C . SER A 1 89 ? 14.701 -16.346 -33.601 1.00 70.81 89 SER A C 1
ATOM 680 O O . SER A 1 89 ? 15.379 -15.390 -33.234 1.00 70.81 89 SER A O 1
ATOM 682 N N . SER A 1 90 ? 14.873 -16.879 -34.813 1.00 72.31 90 SER A N 1
ATOM 683 C CA . SER A 1 90 ? 15.800 -16.300 -35.801 1.00 72.31 90 SER A CA 1
ATOM 684 C C . SER A 1 90 ? 15.501 -14.826 -36.121 1.00 72.31 90 SER A C 1
ATOM 686 O O . SER A 1 90 ? 16.422 -14.065 -36.406 1.00 72.31 90 SER A O 1
ATOM 688 N N . SER A 1 91 ? 14.232 -14.411 -36.036 1.00 73.88 91 SER A N 1
ATOM 689 C CA . SER A 1 91 ? 13.791 -13.024 -36.229 1.00 73.88 91 SER A CA 1
ATOM 690 C C . SER A 1 91 ? 13.970 -12.130 -34.997 1.00 73.88 91 SER A C 1
ATOM 692 O O . SER A 1 91 ? 13.974 -10.909 -35.137 1.00 73.88 91 SER A O 1
ATOM 694 N N . TRP A 1 92 ? 14.147 -12.705 -33.803 1.00 76.12 92 TRP A N 1
ATOM 695 C CA . TRP A 1 92 ? 14.440 -11.966 -32.575 1.00 76.12 92 TRP A CA 1
ATOM 696 C C . TRP A 1 92 ? 15.355 -12.789 -31.654 1.00 76.12 92 TRP A C 1
ATOM 698 O O . TRP A 1 92 ? 14.917 -13.295 -30.620 1.00 76.12 92 TRP A O 1
ATOM 708 N N . PRO A 1 93 ? 16.645 -12.927 -32.012 1.00 74.50 93 PRO A N 1
ATOM 709 C CA . PRO A 1 93 ? 17.545 -13.916 -31.409 1.00 74.50 93 PRO A CA 1
ATOM 710 C C . PRO A 1 93 ? 17.859 -13.647 -29.935 1.00 74.50 93 PRO A C 1
ATOM 712 O O . PRO A 1 93 ? 18.255 -14.551 -29.211 1.00 74.50 93 PRO A O 1
ATOM 715 N N . ASN A 1 94 ? 17.666 -12.405 -29.488 1.00 75.00 94 ASN A N 1
ATOM 716 C CA . ASN A 1 94 ? 17.959 -11.974 -28.125 1.00 75.00 94 ASN A CA 1
ATOM 717 C C . ASN A 1 94 ? 16.712 -11.859 -27.237 1.00 75.00 94 ASN A C 1
ATOM 719 O O . ASN A 1 94 ? 16.808 -11.347 -26.123 1.00 75.00 94 ASN A O 1
ATOM 723 N N . LYS A 1 95 ? 15.540 -12.299 -27.714 1.00 78.19 95 LYS A N 1
ATOM 724 C CA . LYS A 1 95 ? 14.326 -12.309 -26.896 1.00 78.19 95 LYS A CA 1
ATOM 725 C C . LYS A 1 95 ? 14.502 -13.242 -25.695 1.00 78.19 95 LYS A C 1
ATOM 727 O O . LYS A 1 95 ? 15.067 -14.329 -25.826 1.00 78.19 95 LYS A O 1
ATOM 732 N N . GLY A 1 96 ? 14.018 -12.801 -24.536 1.00 76.69 96 GLY A N 1
ATOM 733 C CA . GLY A 1 96 ? 14.115 -13.558 -23.291 1.00 76.69 96 GLY A CA 1
ATOM 734 C C . GLY A 1 96 ? 15.527 -13.593 -22.698 1.00 76.69 96 GLY A C 1
ATOM 735 O O . GLY A 1 96 ? 15.744 -14.286 -21.706 1.00 76.69 96 GLY A O 1
ATOM 736 N N . LEU A 1 97 ? 16.496 -12.860 -23.250 1.00 85.00 97 LEU A N 1
ATOM 737 C CA . LEU A 1 97 ? 17.792 -12.684 -22.600 1.00 85.00 97 LEU A CA 1
ATOM 738 C C . LEU A 1 97 ? 17.726 -11.564 -21.565 1.00 85.00 97 LEU A C 1
ATOM 740 O O . LEU A 1 97 ? 16.979 -10.597 -21.717 1.00 85.00 97 LEU A O 1
ATOM 744 N N . THR A 1 98 ? 18.534 -11.691 -20.518 1.00 89.50 98 THR A N 1
ATOM 745 C CA . THR A 1 98 ? 18.750 -10.584 -19.593 1.00 89.50 98 THR A CA 1
ATOM 746 C C . THR A 1 98 ? 19.561 -9.478 -20.251 1.00 89.50 98 THR A C 1
ATOM 748 O O . THR A 1 98 ? 20.330 -9.736 -21.183 1.00 89.50 98 THR A O 1
ATOM 751 N N . PHE A 1 99 ? 19.444 -8.245 -19.760 1.00 93.12 99 PHE A N 1
ATOM 752 C CA . PHE A 1 99 ? 20.247 -7.142 -20.287 1.00 93.12 99 PHE A CA 1
ATOM 753 C C . PHE A 1 99 ? 21.762 -7.454 -20.259 1.00 93.12 99 PHE A C 1
ATOM 755 O O . PHE A 1 99 ? 22.396 -7.367 -21.316 1.00 93.12 99 PHE A O 1
ATOM 762 N N . PRO A 1 100 ? 22.357 -7.958 -19.152 1.00 93.44 100 PRO A N 1
ATOM 763 C CA . PRO A 1 100 ? 23.758 -8.383 -19.151 1.00 93.44 100 PRO A CA 1
ATOM 764 C C . PRO A 1 100 ? 24.082 -9.456 -20.198 1.00 93.44 100 PRO A C 1
ATOM 766 O O . PRO A 1 100 ? 25.106 -9.353 -20.869 1.00 93.44 100 PRO A O 1
ATOM 769 N N . GLN A 1 101 ? 23.205 -10.449 -20.400 1.00 92.12 101 GLN A N 1
ATOM 770 C CA . GLN A 1 101 ? 23.397 -11.472 -21.437 1.00 92.12 101 GLN A CA 1
ATOM 771 C C . GLN A 1 101 ? 23.426 -10.856 -22.839 1.00 92.12 101 GLN A C 1
ATOM 773 O O . GLN A 1 101 ? 24.260 -11.234 -23.664 1.00 92.12 101 GLN A O 1
ATOM 778 N N . ARG A 1 102 ? 22.560 -9.876 -23.116 1.00 93.00 102 ARG A N 1
ATOM 779 C CA . ARG A 1 102 ? 22.568 -9.157 -24.397 1.00 93.00 102 ARG A CA 1
ATOM 780 C C . ARG A 1 102 ? 23.859 -8.369 -24.593 1.00 93.00 102 ARG A C 1
ATOM 782 O O . ARG A 1 102 ? 24.443 -8.436 -25.676 1.00 93.00 102 ARG A O 1
ATOM 789 N N . ILE A 1 103 ? 24.347 -7.685 -23.558 1.00 95.31 103 ILE A N 1
ATOM 790 C CA . ILE A 1 103 ? 25.638 -6.986 -23.616 1.00 95.31 103 ILE A CA 1
ATOM 791 C C . ILE A 1 103 ? 26.785 -7.974 -23.875 1.00 95.31 103 ILE A C 1
ATOM 793 O O . ILE A 1 103 ? 27.587 -7.744 -24.783 1.00 95.31 103 ILE A O 1
ATOM 797 N N . SER A 1 104 ? 26.826 -9.114 -23.175 1.00 93.81 104 SER A N 1
ATOM 798 C CA . SER A 1 104 ? 27.810 -10.183 -23.417 1.00 93.81 104 SER A CA 1
ATOM 799 C C . SER A 1 104 ? 27.735 -10.752 -24.839 1.00 93.81 104 SER A C 1
ATOM 801 O O . SER A 1 104 ? 28.768 -11.048 -25.440 1.00 93.81 104 SER A O 1
ATOM 803 N N . ASN A 1 105 ? 26.537 -10.809 -25.428 1.00 92.81 105 ASN A N 1
ATOM 804 C CA . ASN A 1 105 ? 26.307 -11.195 -26.824 1.00 92.81 105 ASN A CA 1
ATOM 805 C C . ASN A 1 105 ? 26.641 -10.087 -27.839 1.00 92.81 105 ASN A C 1
ATOM 807 O O . ASN A 1 105 ? 26.293 -10.194 -29.017 1.00 92.81 105 ASN A O 1
ATOM 811 N N . LYS A 1 106 ? 27.332 -9.021 -27.414 1.00 94.19 106 LYS A N 1
ATOM 812 C CA . LYS A 1 106 ? 27.724 -7.878 -28.254 1.00 94.19 106 LYS A CA 1
ATOM 813 C C . LYS A 1 106 ? 26.522 -7.187 -28.906 1.00 94.19 106 LYS A C 1
ATOM 815 O O . LYS A 1 106 ? 26.633 -6.649 -30.013 1.00 94.19 106 LYS A O 1
ATOM 820 N N . VAL A 1 107 ? 25.368 -7.195 -28.241 1.00 94.75 107 VAL A N 1
ATOM 821 C CA . VAL A 1 107 ? 24.243 -6.335 -28.615 1.00 94.75 107 VAL A CA 1
ATOM 822 C C . VAL A 1 107 ? 24.605 -4.901 -28.235 1.00 94.75 107 VAL A C 1
ATOM 824 O O . VAL A 1 107 ? 25.157 -4.652 -27.167 1.00 94.75 107 VAL A O 1
ATOM 827 N N . CYS A 1 108 ? 24.333 -3.956 -29.135 1.00 96.75 108 CYS A N 1
ATOM 828 C CA . CYS A 1 108 ? 24.587 -2.543 -28.867 1.00 96.75 108 CYS A CA 1
ATOM 829 C C . CYS A 1 108 ? 23.613 -2.066 -27.770 1.00 96.75 108 CYS A C 1
ATOM 831 O O . CYS A 1 108 ? 22.410 -2.278 -27.935 1.00 96.75 108 CYS A O 1
ATOM 833 N N . PRO A 1 109 ? 24.067 -1.447 -26.670 1.00 97.50 109 PRO A N 1
ATOM 834 C CA . PRO A 1 109 ? 23.167 -0.867 -25.686 1.00 97.50 109 PRO A CA 1
ATOM 835 C C . PRO A 1 109 ? 22.420 0.313 -26.307 1.00 97.50 109 PRO A C 1
ATOM 837 O O . PRO A 1 109 ? 22.961 1.025 -27.157 1.00 97.50 109 PRO A O 1
ATOM 840 N N . GLY A 1 110 ? 21.187 0.532 -25.866 1.00 97.38 110 GLY A N 1
ATOM 841 C CA . GLY A 1 110 ? 20.359 1.673 -26.228 1.00 97.38 110 GLY A CA 1
ATOM 842 C C . GLY A 1 110 ? 20.933 3.005 -25.736 1.00 97.38 110 GLY A C 1
ATOM 843 O O . GLY A 1 110 ? 22.124 3.288 -25.857 1.00 97.38 110 GLY A O 1
ATOM 844 N N . GLY A 1 111 ? 20.073 3.900 -25.281 1.00 96.31 111 GLY A N 1
ATOM 845 C CA . GLY A 1 111 ? 20.407 5.242 -24.838 1.00 96.31 111 GLY A CA 1
ATOM 846 C C . GLY A 1 111 ? 19.489 6.280 -25.467 1.00 96.31 111 GLY A C 1
ATOM 847 O O . GLY A 1 111 ? 18.263 6.171 -25.438 1.00 96.31 111 GLY A O 1
ATOM 848 N N . LYS A 1 112 ? 20.089 7.329 -26.027 1.00 96.25 112 LYS A N 1
ATOM 849 C CA . LYS A 1 112 ? 19.362 8.447 -26.640 1.00 96.25 112 LYS A CA 1
ATOM 850 C C . LYS A 1 112 ? 18.864 8.091 -28.040 1.00 96.25 112 LYS A C 1
ATOM 852 O O . LYS A 1 112 ? 19.537 7.379 -28.770 1.00 96.25 112 LYS A O 1
ATOM 857 N N . ASN A 1 113 ? 17.727 8.659 -28.445 1.00 95.56 113 ASN A N 1
ATOM 858 C CA . ASN A 1 113 ? 17.192 8.590 -29.815 1.00 95.56 113 ASN A CA 1
ATOM 859 C C . ASN A 1 113 ? 16.853 7.177 -30.331 1.00 95.56 113 ASN A C 1
ATOM 861 O O . ASN A 1 113 ? 16.778 6.962 -31.543 1.00 95.56 113 ASN A O 1
ATOM 865 N N . THR A 1 114 ? 16.633 6.210 -29.438 1.00 96.00 114 THR A N 1
ATOM 866 C CA . THR A 1 114 ? 16.229 4.844 -29.816 1.00 96.00 114 THR A CA 1
ATOM 867 C C . THR A 1 114 ? 14.819 4.799 -30.419 1.00 96.00 114 THR A C 1
ATOM 869 O O . THR A 1 114 ? 14.558 3.974 -31.292 1.00 96.00 114 THR A O 1
ATOM 872 N N . SER A 1 115 ? 13.944 5.746 -30.061 1.00 94.69 115 SER A N 1
ATOM 873 C CA . SER A 1 115 ? 12.580 5.870 -30.597 1.00 94.69 115 SER A CA 1
ATOM 874 C C . SER A 1 115 ? 12.515 6.084 -32.111 1.00 94.69 115 SER A C 1
ATOM 876 O O . SER A 1 115 ? 11.536 5.681 -32.733 1.00 94.69 115 SER A O 1
ATOM 878 N N . ARG A 1 116 ? 13.567 6.627 -32.744 1.00 95.94 116 ARG A N 1
ATOM 879 C CA . ARG A 1 116 ? 13.591 6.860 -34.203 1.00 95.94 116 ARG A CA 1
ATOM 880 C C . ARG A 1 116 ? 13.426 5.576 -35.025 1.00 95.94 116 ARG A C 1
ATOM 882 O O . ARG A 1 116 ? 13.021 5.651 -36.178 1.00 95.94 116 ARG A O 1
ATOM 889 N N . TYR A 1 117 ? 13.801 4.424 -34.470 1.00 94.31 117 TYR A N 1
ATOM 890 C CA . TYR A 1 117 ? 13.706 3.139 -35.170 1.00 94.31 117 TYR A CA 1
ATOM 891 C C . TYR A 1 117 ? 12.364 2.442 -34.941 1.00 94.31 117 TYR A C 1
ATOM 893 O O . TYR A 1 117 ? 12.045 1.496 -35.657 1.00 94.31 117 TYR A O 1
ATOM 901 N N . GLY A 1 118 ? 11.587 2.910 -33.959 1.00 89.19 118 GLY A N 1
ATOM 902 C CA . GLY A 1 118 ? 10.319 2.315 -33.565 1.00 89.19 118 GLY A CA 1
ATOM 903 C C . GLY A 1 118 ? 10.452 0.928 -32.933 1.00 89.19 118 GLY A C 1
ATOM 904 O O . GLY A 1 118 ? 11.533 0.345 -32.821 1.00 89.19 118 GLY A O 1
ATOM 905 N N . SER A 1 119 ? 9.305 0.395 -32.526 1.00 86.31 119 SER A N 1
ATOM 906 C CA . SER A 1 119 ? 9.152 -0.974 -32.044 1.00 86.31 119 SER A CA 1
ATOM 907 C C . SER A 1 119 ? 8.488 -1.845 -33.126 1.00 86.31 119 SER A C 1
ATOM 909 O O . SER A 1 119 ? 7.570 -1.352 -33.784 1.00 86.31 119 SER A O 1
ATOM 911 N N . PRO A 1 120 ? 8.920 -3.106 -33.348 1.00 86.75 120 PRO A N 1
ATOM 912 C CA . PRO A 1 120 ? 9.904 -3.865 -32.562 1.00 86.75 120 PRO A CA 1
ATOM 913 C C . PRO A 1 120 ? 11.358 -3.715 -33.044 1.00 86.75 120 PRO A C 1
ATOM 915 O O . PRO A 1 120 ? 12.252 -4.384 -32.533 1.00 86.75 120 PRO A O 1
ATOM 918 N N . THR A 1 121 ? 11.638 -2.849 -34.019 1.00 91.12 121 THR A N 1
ATOM 919 C CA . THR A 1 121 ? 12.967 -2.757 -34.648 1.00 91.12 121 THR A CA 1
ATOM 920 C C . THR A 1 121 ? 14.081 -2.373 -33.669 1.00 91.12 121 THR A C 1
ATOM 922 O O . THR A 1 121 ? 15.116 -3.041 -33.631 1.00 91.12 121 THR A O 1
ATOM 925 N N . ALA A 1 122 ? 13.890 -1.325 -32.859 1.00 92.50 122 ALA A N 1
ATOM 926 C CA . ALA A 1 122 ? 14.852 -0.938 -31.827 1.00 92.50 122 ALA A CA 1
ATOM 927 C C . ALA A 1 122 ? 15.154 -2.095 -30.852 1.00 92.50 122 ALA A C 1
ATOM 929 O O . ALA A 1 122 ? 16.318 -2.497 -30.781 1.00 92.50 122 ALA A O 1
ATOM 930 N N . PRO A 1 123 ? 14.164 -2.700 -30.164 1.00 90.00 123 PRO A N 1
ATOM 931 C CA . PRO A 1 123 ? 14.421 -3.734 -29.159 1.00 90.00 123 PRO A CA 1
ATOM 932 C C . PRO A 1 123 ? 14.949 -5.060 -29.724 1.00 90.00 123 PRO A C 1
ATOM 934 O O . PRO A 1 123 ? 15.549 -5.837 -28.978 1.00 90.00 123 PRO A O 1
ATOM 937 N N . ILE A 1 124 ? 14.804 -5.336 -31.027 1.00 89.06 124 ILE A N 1
ATOM 938 C CA . ILE A 1 124 ? 15.472 -6.480 -31.676 1.00 89.06 124 ILE A CA 1
ATOM 939 C C . ILE A 1 124 ? 16.995 -6.282 -31.710 1.00 89.06 124 ILE A C 1
ATOM 941 O O . ILE A 1 124 ? 17.759 -7.219 -31.453 1.00 89.06 124 ILE A O 1
ATOM 945 N N . HIS A 1 125 ? 17.447 -5.064 -32.010 1.00 92.31 125 HIS A N 1
ATOM 946 C CA . HIS A 1 125 ? 18.854 -4.770 -32.293 1.00 92.31 125 HIS A CA 1
ATOM 947 C C . HIS A 1 125 ? 19.606 -4.087 -31.150 1.00 92.31 125 HIS A C 1
ATOM 949 O O . HIS A 1 125 ? 20.840 -4.126 -31.137 1.00 92.31 125 HIS A O 1
ATOM 955 N N . LEU A 1 126 ? 18.887 -3.466 -30.219 1.00 95.12 126 LEU A N 1
ATOM 956 C CA . LEU A 1 126 ? 19.434 -2.701 -29.107 1.00 95.12 126 LEU A CA 1
ATOM 957 C C . LEU A 1 126 ? 19.025 -3.331 -27.775 1.00 95.12 126 LEU A C 1
ATOM 959 O O . LEU A 1 126 ? 17.889 -3.777 -27.630 1.00 95.12 126 LEU A O 1
ATOM 963 N N . ALA A 1 127 ? 19.962 -3.391 -26.831 1.00 95.00 127 ALA A N 1
ATOM 964 C CA . ALA A 1 127 ? 19.706 -3.827 -25.461 1.00 95.00 127 ALA A CA 1
ATOM 965 C C . ALA A 1 127 ? 19.209 -2.646 -24.619 1.00 95.00 127 ALA A C 1
ATOM 967 O O . ALA A 1 127 ? 19.729 -1.534 -24.742 1.00 95.00 127 ALA A O 1
ATOM 968 N N . GLY A 1 128 ? 18.230 -2.892 -23.767 1.00 94.75 128 GLY A N 1
ATOM 969 C CA . GLY A 1 128 ? 17.664 -1.931 -22.840 1.00 94.75 128 GLY A CA 1
ATOM 970 C C . GLY A 1 128 ? 16.162 -2.092 -22.663 1.00 94.75 128 GLY A C 1
ATOM 971 O O . GLY A 1 128 ? 15.508 -2.935 -23.287 1.00 94.75 128 GLY A O 1
ATOM 972 N N . ILE A 1 129 ? 15.616 -1.199 -21.851 1.00 93.88 129 ILE A N 1
ATOM 973 C CA . ILE A 1 129 ? 14.216 -1.196 -21.435 1.00 93.88 129 ILE A CA 1
ATOM 974 C C . ILE A 1 129 ? 13.607 0.200 -21.589 1.00 93.88 129 ILE A C 1
ATOM 976 O O . ILE A 1 129 ? 14.326 1.198 -21.493 1.00 93.88 129 ILE A O 1
ATOM 980 N N . ASP A 1 130 ? 12.308 0.296 -21.877 1.00 95.12 130 ASP A N 1
ATOM 981 C CA . ASP A 1 130 ? 11.598 1.582 -21.878 1.00 95.12 130 ASP A CA 1
ATOM 982 C C . ASP A 1 130 ? 10.854 1.852 -20.562 1.00 95.12 130 ASP A C 1
ATOM 984 O O . ASP A 1 130 ? 10.931 1.072 -19.614 1.00 95.12 130 ASP A O 1
ATOM 988 N N . CYS A 1 131 ? 10.167 2.998 -20.480 1.00 96.50 131 CYS A N 1
ATOM 989 C CA . CYS A 1 131 ? 9.444 3.421 -19.281 1.00 96.50 131 CYS A CA 1
ATOM 990 C C . CYS A 1 131 ? 8.369 2.408 -18.877 1.00 96.50 131 CYS A C 1
ATOM 992 O O . CYS A 1 131 ? 8.421 1.892 -17.765 1.00 96.50 131 CYS A O 1
ATOM 994 N N . SER A 1 132 ? 7.449 2.058 -19.777 1.00 94.94 132 SER A N 1
ATOM 995 C CA . SER A 1 132 ? 6.366 1.117 -19.475 1.00 94.94 132 SER A CA 1
ATOM 996 C C . SER A 1 132 ? 6.848 -0.319 -19.274 1.00 94.94 132 SER A C 1
ATOM 998 O O . SER A 1 132 ? 6.344 -1.018 -18.397 1.00 94.94 132 SER A O 1
ATOM 1000 N N . GLY A 1 133 ? 7.853 -0.760 -20.032 1.00 93.19 133 GLY A N 1
ATOM 1001 C CA . GLY A 1 133 ? 8.494 -2.055 -19.860 1.00 93.19 133 GLY A CA 1
ATOM 1002 C C . GLY A 1 133 ? 9.151 -2.173 -18.490 1.00 93.19 133 GLY A C 1
ATOM 1003 O O . GLY A 1 133 ? 9.010 -3.200 -17.828 1.00 93.19 133 GLY A O 1
ATOM 1004 N N . TYR A 1 134 ? 9.790 -1.102 -18.016 1.00 95.44 134 TYR A N 1
ATOM 1005 C CA . TYR A 1 134 ? 10.373 -1.056 -16.681 1.00 95.44 134 TYR A CA 1
ATOM 1006 C C . TYR A 1 134 ? 9.317 -1.188 -15.580 1.00 95.44 134 TYR A C 1
ATOM 1008 O O . TYR A 1 134 ? 9.503 -2.000 -14.672 1.0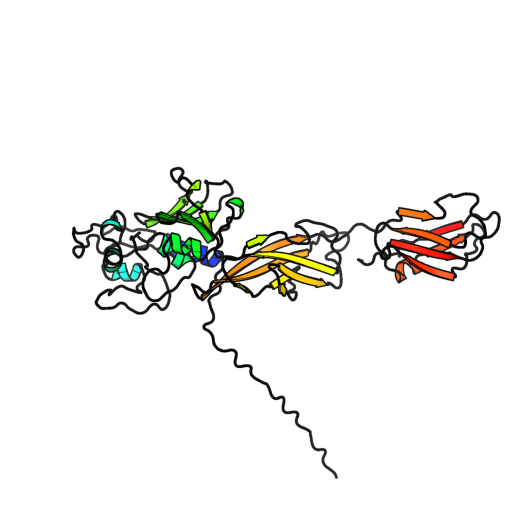0 95.44 134 TYR A O 1
ATOM 1016 N N . ILE A 1 135 ? 8.178 -0.491 -15.692 1.00 96.00 135 ILE A N 1
ATOM 1017 C CA . ILE A 1 135 ? 7.053 -0.671 -14.757 1.00 96.00 135 ILE A CA 1
ATOM 1018 C C . ILE A 1 135 ? 6.542 -2.108 -14.784 1.00 96.00 135 ILE A C 1
ATOM 1020 O O . ILE A 1 135 ? 6.433 -2.729 -13.731 1.00 96.00 135 ILE A O 1
ATOM 1024 N N . CYS A 1 136 ? 6.286 -2.657 -15.976 1.00 93.31 136 CYS A N 1
ATOM 1025 C CA . CYS A 1 136 ? 5.803 -4.028 -16.137 1.00 93.31 136 CYS A CA 1
ATOM 1026 C C . CYS A 1 136 ? 6.727 -5.023 -15.421 1.00 93.31 136 CYS A C 1
ATOM 1028 O O . CYS A 1 136 ? 6.257 -5.876 -14.673 1.00 93.31 136 CYS A O 1
ATOM 1030 N N . ARG A 1 137 ? 8.050 -4.879 -15.581 1.00 91.00 137 ARG A N 1
ATOM 1031 C CA . ARG A 1 137 ? 9.030 -5.716 -14.874 1.00 91.00 137 ARG A CA 1
ATOM 1032 C C . ARG A 1 137 ? 8.979 -5.516 -13.361 1.00 91.00 137 ARG A C 1
ATOM 1034 O O . ARG A 1 137 ? 9.036 -6.495 -12.621 1.00 91.00 137 ARG A O 1
ATOM 1041 N N . CYS A 1 138 ? 8.857 -4.278 -12.890 1.00 94.56 138 CYS A N 1
ATOM 1042 C CA . CYS A 1 138 ? 8.804 -3.993 -11.457 1.00 94.56 138 CYS A CA 1
ATOM 1043 C C . CYS A 1 138 ? 7.537 -4.557 -10.805 1.00 94.56 138 CYS A C 1
ATOM 1045 O O . CYS A 1 138 ? 7.624 -5.160 -9.737 1.00 94.56 138 CYS A O 1
ATOM 1047 N N . TRP A 1 139 ? 6.398 -4.463 -11.487 1.00 94.56 139 TRP A N 1
ATOM 1048 C CA . TRP A 1 139 ? 5.123 -5.062 -11.095 1.00 94.56 139 TRP A CA 1
ATOM 1049 C C . TRP A 1 139 ? 5.013 -6.565 -11.406 1.00 94.56 139 TRP A C 1
ATOM 1051 O O . TRP A 1 139 ? 3.924 -7.124 -11.297 1.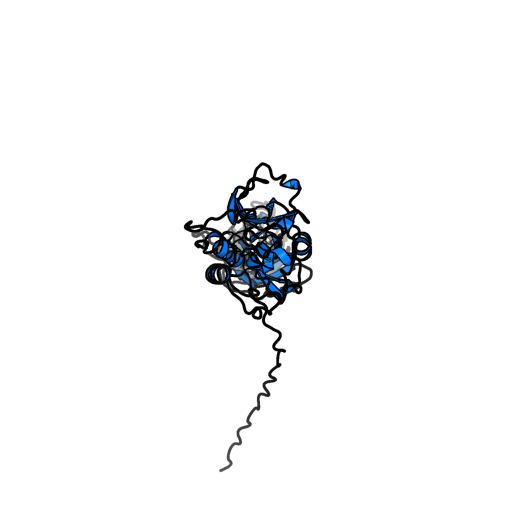00 94.56 139 TRP A O 1
ATOM 1061 N N . GLY A 1 140 ? 6.111 -7.232 -11.784 1.00 90.25 140 GLY A N 1
ATOM 1062 C CA . GLY A 1 140 ? 6.166 -8.684 -12.007 1.00 90.25 140 GLY A CA 1
ATOM 1063 C C . GLY A 1 140 ? 5.279 -9.185 -13.148 1.00 90.25 140 GLY A C 1
ATOM 1064 O O . GLY A 1 140 ? 4.833 -10.331 -13.137 1.00 90.25 140 GLY A O 1
ATOM 1065 N N . MET A 1 141 ? 4.993 -8.327 -14.123 1.00 87.31 141 MET A N 1
ATOM 1066 C CA . MET A 1 141 ? 4.182 -8.655 -15.286 1.00 87.31 141 MET A CA 1
ATOM 1067 C C . MET A 1 141 ? 5.032 -9.419 -16.295 1.00 87.31 141 MET A C 1
ATOM 1069 O O . MET A 1 141 ? 5.857 -8.850 -17.013 1.00 87.31 141 MET A O 1
ATOM 1073 N N . GLU A 1 142 ? 4.806 -10.725 -16.361 1.00 74.12 142 GLU A N 1
ATOM 1074 C CA . GLU A 1 142 ? 5.461 -11.619 -17.307 1.00 74.12 142 GLU A CA 1
ATOM 1075 C C . GLU A 1 142 ? 4.444 -12.035 -18.375 1.00 74.12 142 GLU A C 1
ATOM 1077 O O . GLU A 1 142 ? 3.434 -12.671 -18.079 1.00 74.12 142 GLU A O 1
ATOM 1082 N N . ARG A 1 143 ? 4.693 -11.692 -19.643 1.00 64.94 143 ARG A N 1
ATOM 1083 C CA . ARG A 1 143 ? 3.862 -12.158 -20.761 1.00 64.94 143 ARG A CA 1
ATOM 1084 C C . ARG A 1 143 ? 4.743 -12.647 -21.896 1.00 64.94 143 ARG A C 1
ATOM 1086 O O . ARG A 1 143 ? 5.702 -11.993 -22.289 1.00 64.94 143 ARG A O 1
ATOM 1093 N N . SER A 1 144 ? 4.391 -13.796 -22.467 1.00 53.59 144 SER A N 1
ATOM 1094 C CA . SER A 1 144 ? 5.073 -14.322 -23.647 1.00 53.59 144 SER A CA 1
ATOM 1095 C C . SER A 1 144 ? 4.863 -13.378 -24.832 1.00 53.59 144 SER A C 1
ATOM 1097 O O . SER A 1 144 ? 3.749 -13.290 -25.348 1.00 53.59 144 SER A O 1
ATOM 1099 N N . GLY A 1 145 ? 5.907 -12.694 -25.308 1.00 57.66 145 GLY A N 1
ATOM 1100 C CA . GLY A 1 145 ? 5.721 -11.786 -26.442 1.00 57.66 145 GLY A CA 1
ATOM 1101 C C . GLY A 1 145 ? 6.542 -10.513 -26.369 1.00 57.66 145 GLY A C 1
ATOM 1102 O O . GLY A 1 145 ? 7.761 -10.561 -26.270 1.00 57.66 145 GLY A O 1
ATOM 1103 N N . PHE A 1 146 ? 5.840 -9.405 -26.550 1.00 60.34 146 PHE A N 1
ATOM 1104 C CA . PHE A 1 146 ? 6.337 -8.040 -26.466 1.00 60.34 146 PHE A CA 1
ATOM 1105 C C . PHE A 1 146 ? 5.998 -7.457 -25.077 1.00 60.34 146 PHE A C 1
ATOM 1107 O O . PHE A 1 146 ? 5.246 -8.109 -24.347 1.00 60.34 146 PHE A O 1
ATOM 1114 N N . HIS A 1 147 ? 6.525 -6.279 -24.696 1.00 71.25 147 HIS A N 1
ATOM 1115 C CA . HIS A 1 147 ? 6.193 -5.699 -23.382 1.00 71.25 147 HIS A CA 1
ATOM 1116 C C . HIS A 1 147 ? 4.660 -5.598 -23.224 1.00 71.25 147 HIS A C 1
ATOM 1118 O O . HIS A 1 147 ? 3.981 -5.186 -24.170 1.00 71.25 147 HIS A O 1
ATOM 1124 N N . PRO A 1 148 ? 4.093 -6.050 -22.088 1.00 75.31 148 PRO A N 1
ATOM 1125 C CA . PRO A 1 148 ? 2.678 -6.415 -22.017 1.00 75.31 148 PRO A CA 1
ATOM 1126 C C . PRO A 1 148 ? 1.735 -5.212 -22.011 1.00 75.31 148 PRO A C 1
ATOM 1128 O O . PRO A 1 148 ? 0.617 -5.328 -22.512 1.00 75.31 148 PRO A O 1
ATOM 1131 N N . TYR A 1 149 ? 2.201 -4.073 -21.496 1.00 88.12 149 TYR A N 1
ATOM 1132 C CA . TYR A 1 149 ? 1.437 -2.834 -21.403 1.00 88.12 149 TYR A CA 1
ATOM 1133 C C . TYR A 1 149 ? 2.308 -1.641 -21.789 1.00 88.12 149 TYR A C 1
ATOM 1135 O O . TYR A 1 149 ? 3.493 -1.591 -21.456 1.00 88.12 149 TYR A O 1
ATOM 1143 N N . ASN A 1 150 ? 1.717 -0.695 -22.517 1.00 91.56 150 ASN A N 1
ATOM 1144 C CA . ASN A 1 150 ? 2.243 0.662 -22.658 1.00 91.56 150 ASN A CA 1
ATOM 1145 C C . ASN A 1 150 ? 1.716 1.534 -21.500 1.00 91.56 150 ASN A C 1
ATOM 1147 O O . ASN A 1 150 ? 0.984 1.037 -20.650 1.00 91.56 150 ASN A O 1
ATOM 1151 N N . THR A 1 151 ? 2.063 2.819 -21.474 1.00 92.69 151 THR A N 1
ATOM 1152 C CA . THR A 1 151 ? 1.611 3.773 -20.441 1.00 92.69 151 THR A CA 1
ATOM 1153 C C . THR A 1 151 ? 0.085 3.783 -20.287 1.00 92.69 151 THR A C 1
ATOM 1155 O O . THR A 1 151 ? -0.426 3.443 -19.229 1.00 92.69 151 THR A O 1
ATOM 1158 N N . THR A 1 152 ? -0.668 3.948 -21.380 1.00 92.38 152 THR A N 1
ATOM 1159 C CA . THR A 1 152 ? -2.144 3.865 -21.353 1.00 92.38 152 THR A CA 1
ATOM 1160 C C . THR A 1 152 ? -2.676 2.530 -20.816 1.00 92.38 152 THR A C 1
ATOM 1162 O O . THR A 1 152 ? -3.691 2.492 -20.130 1.00 92.38 152 THR A O 1
ATOM 1165 N N . GLY A 1 153 ? -2.015 1.418 -21.136 1.00 92.25 153 GLY A N 1
ATOM 1166 C CA . GLY A 1 153 ? -2.393 0.096 -20.646 1.00 92.25 153 GLY A CA 1
ATOM 1167 C C . GLY A 1 153 ? -2.148 -0.082 -19.149 1.00 92.25 153 GLY A C 1
ATOM 1168 O O . GLY A 1 153 ? -2.939 -0.756 -18.501 1.00 92.25 153 GLY A O 1
ATOM 1169 N N . LEU A 1 154 ? -1.089 0.530 -18.607 1.00 93.38 154 LEU A N 1
ATOM 1170 C CA . LEU A 1 154 ? -0.768 0.492 -17.177 1.00 93.38 154 LEU A CA 1
ATOM 1171 C C . LEU A 1 154 ? -1.818 1.231 -16.344 1.00 93.38 154 LEU A C 1
ATOM 1173 O O . LEU A 1 154 ? -2.199 0.733 -15.288 1.00 93.38 154 LEU A O 1
ATOM 1177 N N . TRP A 1 155 ? -2.328 2.361 -16.842 1.00 91.44 155 TRP A N 1
ATOM 1178 C CA . TRP A 1 155 ? -3.448 3.063 -16.212 1.00 91.44 155 TRP A CA 1
ATOM 1179 C C . TRP A 1 155 ? -4.704 2.187 -16.119 1.00 91.44 155 TRP A C 1
ATOM 1181 O O . TRP A 1 155 ? -5.326 2.131 -15.068 1.00 91.44 155 TRP A O 1
ATOM 1191 N N . ASN A 1 156 ? -5.032 1.430 -17.171 1.00 90.88 156 ASN A N 1
ATOM 1192 C CA . ASN A 1 156 ? -6.261 0.624 -17.224 1.00 90.88 156 ASN A CA 1
ATOM 1193 C C . ASN A 1 156 ? -6.277 -0.610 -16.304 1.00 90.88 156 ASN A C 1
ATOM 1195 O O . ASN A 1 156 ? -7.346 -1.163 -16.069 1.00 90.88 156 ASN A O 1
ATOM 1199 N N . ILE A 1 157 ? -5.116 -1.090 -15.852 1.00 93.00 157 ILE A N 1
ATOM 1200 C CA . ILE A 1 157 ? -5.009 -2.285 -14.988 1.00 93.00 157 ILE A CA 1
ATOM 1201 C C . ILE A 1 157 ? -4.751 -1.935 -13.518 1.00 93.00 157 ILE A C 1
ATOM 1203 O O . ILE A 1 157 ? -4.747 -2.817 -12.656 1.00 93.00 157 ILE A O 1
ATOM 1207 N N . GLY A 1 158 ? -4.502 -0.659 -13.233 1.00 95.06 158 GLY A N 1
ATOM 1208 C CA . GLY A 1 158 ? -4.390 -0.126 -11.886 1.00 95.06 158 GLY A CA 1
ATOM 1209 C C . GLY A 1 158 ? -5.607 0.718 -11.520 1.00 95.06 158 GLY A C 1
ATOM 1210 O O . GLY A 1 158 ? -6.457 1.029 -12.348 1.00 95.06 158 GLY A O 1
ATOM 1211 N N . LEU A 1 159 ? -5.696 1.055 -10.244 1.00 97.19 159 LEU A N 1
ATOM 1212 C CA . LEU A 1 159 ? -6.690 1.949 -9.685 1.00 97.19 159 LEU A CA 1
ATOM 1213 C C . LEU A 1 159 ? -6.095 3.356 -9.644 1.00 97.19 159 LEU A C 1
ATOM 1215 O O . LEU A 1 159 ? -4.988 3.541 -9.138 1.00 97.19 159 LEU A O 1
ATOM 1219 N N . GLU A 1 160 ? -6.811 4.341 -10.174 1.00 97.50 160 GLU A N 1
ATOM 1220 C CA . GLU A 1 160 ? -6.450 5.748 -10.002 1.00 97.50 160 GLU A CA 1
ATOM 1221 C C . GLU A 1 160 ? -6.634 6.158 -8.534 1.00 97.50 160 GLU A C 1
ATOM 1223 O O . GLU A 1 160 ? -7.683 5.895 -7.949 1.00 97.50 160 GLU A O 1
ATOM 1228 N N . ILE A 1 161 ? -5.614 6.779 -7.938 1.00 97.31 161 ILE A N 1
ATOM 1229 C CA . ILE A 1 161 ? -5.607 7.195 -6.525 1.00 97.31 161 ILE A CA 1
ATOM 1230 C C . ILE A 1 161 ? -5.315 8.693 -6.393 1.00 97.31 161 ILE A C 1
ATOM 1232 O O . ILE A 1 161 ? -4.869 9.344 -7.341 1.00 97.31 161 ILE A O 1
ATOM 1236 N N . ASN A 1 162 ? -5.519 9.263 -5.204 1.00 96.00 162 ASN A N 1
ATOM 1237 C CA . ASN A 1 162 ? -5.112 10.645 -4.963 1.00 96.00 162 ASN A CA 1
ATOM 1238 C C . ASN A 1 162 ? -3.593 10.742 -4.776 1.00 96.00 162 ASN A C 1
ATOM 1240 O O . ASN A 1 162 ? -2.933 9.819 -4.302 1.00 96.00 162 ASN A O 1
ATOM 1244 N N . TYR A 1 163 ? -3.028 11.917 -5.064 1.00 95.62 163 TYR A N 1
ATOM 1245 C CA . TYR A 1 163 ? -1.604 12.184 -4.823 1.00 95.62 163 TYR A CA 1
ATOM 1246 C C . TYR A 1 163 ? -1.186 12.010 -3.356 1.00 95.62 163 TYR A C 1
ATOM 1248 O O . TYR A 1 163 ? -0.026 11.710 -3.086 1.00 95.62 163 TYR A O 1
ATOM 1256 N N . GLU A 1 164 ? -2.105 12.236 -2.417 1.00 93.69 164 GLU A N 1
ATOM 1257 C CA . GLU A 1 164 ? -1.858 12.111 -0.976 1.00 93.69 164 GLU A CA 1
ATOM 1258 C C . GLU A 1 164 ? -1.781 10.646 -0.521 1.00 93.69 164 GLU A C 1
ATOM 1260 O O . GLU A 1 164 ? -1.154 10.357 0.497 1.00 93.69 164 GLU A O 1
ATOM 1265 N N . ASP A 1 165 ? -2.334 9.728 -1.319 1.00 94.69 165 ASP A N 1
ATOM 1266 C CA . ASP A 1 165 ? -2.396 8.294 -1.028 1.00 94.69 165 ASP A CA 1
ATOM 1267 C C . ASP A 1 165 ? -1.204 7.517 -1.618 1.00 94.69 165 ASP A C 1
ATOM 1269 O O . ASP A 1 165 ? -1.079 6.309 -1.412 1.00 94.69 165 ASP A O 1
ATOM 1273 N N . LEU A 1 166 ? -0.300 8.202 -2.335 1.00 97.00 166 LEU A N 1
ATOM 1274 C CA . LEU A 1 166 ? 0.876 7.602 -2.969 1.00 97.00 166 LEU A CA 1
ATOM 1275 C C . LEU A 1 166 ? 1.771 6.871 -1.959 1.00 97.00 166 LEU A C 1
ATOM 1277 O O . LEU A 1 166 ? 2.357 7.459 -1.042 1.00 97.00 166 LEU A O 1
ATOM 1281 N N . LYS A 1 167 ? 1.985 5.584 -2.217 1.00 97.31 167 LYS A N 1
ATOM 1282 C CA . LYS A 1 167 ? 2.872 4.693 -1.470 1.00 97.31 167 LYS A CA 1
ATOM 1283 C C . LYS A 1 167 ? 3.962 4.123 -2.385 1.00 97.31 167 LYS A C 1
ATOM 1285 O O . LYS A 1 167 ? 3.762 3.988 -3.594 1.00 97.31 167 LYS A O 1
ATOM 1290 N N . PRO A 1 168 ? 5.136 3.745 -1.836 1.00 98.12 168 PRO A N 1
ATOM 1291 C CA . PRO A 1 168 ? 6.206 3.144 -2.627 1.00 98.12 168 PRO A CA 1
ATOM 1292 C C . PRO A 1 168 ? 5.691 2.006 -3.523 1.00 98.12 168 PRO A C 1
ATOM 1294 O O . PRO A 1 168 ? 4.966 1.121 -3.063 1.00 98.12 168 PRO A O 1
ATOM 1297 N N . GLY A 1 169 ? 6.070 2.029 -4.800 1.00 98.00 169 GLY A N 1
ATOM 1298 C CA . GLY A 1 169 ? 5.655 1.028 -5.787 1.00 98.00 169 GLY A CA 1
ATOM 1299 C C . GLY A 1 169 ? 4.399 1.386 -6.589 1.00 98.00 169 GLY A C 1
ATOM 1300 O O . GLY A 1 169 ? 4.129 0.698 -7.575 1.00 98.00 169 GLY A O 1
ATOM 1301 N N . ASP A 1 170 ? 3.685 2.454 -6.223 1.00 98.50 170 ASP A N 1
ATOM 1302 C CA . ASP A 1 170 ? 2.692 3.084 -7.101 1.00 98.50 170 ASP A CA 1
ATOM 1303 C C . ASP A 1 170 ? 3.384 3.771 -8.280 1.00 98.50 170 ASP A C 1
ATOM 1305 O O . ASP A 1 170 ? 4.596 4.023 -8.254 1.00 98.50 170 ASP A O 1
ATOM 1309 N N . ILE A 1 171 ? 2.622 4.080 -9.324 1.00 98.38 171 ILE A N 1
ATOM 1310 C CA . ILE A 1 171 ? 3.135 4.796 -10.487 1.00 98.38 171 ILE A CA 1
ATOM 1311 C C . ILE A 1 171 ? 2.502 6.169 -10.619 1.00 98.38 171 ILE A C 1
ATOM 1313 O O . ILE A 1 171 ? 1.378 6.421 -10.199 1.00 98.38 171 ILE A O 1
ATOM 1317 N N . LEU A 1 172 ? 3.262 7.050 -11.247 1.00 98.06 172 LEU A N 1
ATOM 1318 C CA . LEU A 1 172 ? 2.775 8.286 -11.826 1.00 98.06 172 LEU A CA 1
ATOM 1319 C C . LEU A 1 172 ? 2.805 8.054 -13.336 1.00 98.06 172 LEU A C 1
ATOM 1321 O O . LEU A 1 172 ? 3.895 7.961 -13.913 1.00 98.06 172 LEU A O 1
ATOM 1325 N N . ASP A 1 173 ? 1.637 7.911 -13.957 1.00 97.88 173 ASP A N 1
ATOM 1326 C CA . ASP A 1 173 ? 1.493 7.646 -15.391 1.00 97.88 173 ASP A CA 1
ATOM 1327 C C . ASP A 1 173 ? 1.051 8.907 -16.132 1.00 97.88 173 ASP A C 1
ATOM 1329 O O . ASP A 1 173 ? 0.085 9.551 -15.746 1.00 97.88 173 ASP A O 1
ATOM 1333 N N . ASN A 1 174 ? 1.755 9.268 -17.199 1.00 96.62 174 ASN A N 1
ATOM 1334 C CA . ASN A 1 174 ? 1.323 10.246 -18.192 1.00 96.62 174 ASN A CA 1
ATOM 1335 C C . ASN A 1 174 ? 0.934 9.453 -19.453 1.00 96.62 174 ASN A C 1
ATOM 1337 O O . ASN A 1 174 ? 1.814 9.154 -20.281 1.00 96.62 174 ASN A O 1
ATOM 1341 N N . PRO A 1 175 ? -0.347 9.046 -19.583 1.00 94.00 175 PRO A N 1
ATOM 1342 C CA . PRO A 1 175 ? -0.774 8.102 -20.605 1.00 94.00 175 PRO A CA 1
ATOM 1343 C C . PRO A 1 175 ? -0.370 8.545 -22.012 1.00 94.00 175 PRO A C 1
ATOM 1345 O O . PRO A 1 175 ? -0.604 9.675 -22.435 1.00 94.00 175 PRO A O 1
ATOM 1348 N N . GLY A 1 176 ? 0.229 7.628 -22.768 1.00 91.88 176 GLY A N 1
ATOM 1349 C CA . GLY A 1 176 ? 0.737 7.880 -24.118 1.00 91.88 176 GLY A CA 1
ATOM 1350 C C . GLY A 1 176 ? 2.127 8.527 -24.198 1.00 91.88 176 GLY A C 1
ATOM 1351 O O . GLY A 1 176 ? 2.670 8.590 -25.300 1.00 91.88 176 GLY A O 1
ATOM 1352 N N . ASP A 1 177 ? 2.727 8.949 -23.078 1.00 94.12 177 ASP A N 1
ATOM 1353 C CA . ASP A 1 177 ? 4.005 9.683 -23.074 1.00 94.12 177 ASP A CA 1
ATOM 1354 C C . ASP A 1 177 ? 5.069 9.060 -22.153 1.00 94.12 177 ASP A C 1
ATOM 1356 O O . ASP A 1 177 ? 6.116 8.607 -22.627 1.00 94.12 177 ASP A O 1
ATOM 1360 N N . HIS A 1 178 ? 4.824 8.995 -20.840 1.00 95.75 178 HIS A N 1
ATOM 1361 C CA . HIS A 1 178 ? 5.846 8.579 -19.876 1.00 95.75 178 HIS A CA 1
ATOM 1362 C C . HIS A 1 178 ? 5.259 8.018 -18.580 1.00 95.75 178 HIS A C 1
ATOM 1364 O O . HIS A 1 178 ? 4.129 8.318 -18.233 1.00 95.75 178 HIS A O 1
ATOM 1370 N N . VAL A 1 179 ? 6.037 7.225 -17.842 1.00 97.75 179 VAL A N 1
ATOM 1371 C CA . VAL A 1 179 ? 5.613 6.643 -16.562 1.00 97.75 179 VAL A CA 1
ATOM 1372 C C . VAL A 1 179 ? 6.809 6.428 -15.650 1.00 97.75 179 VAL A C 1
ATOM 1374 O O . VAL A 1 179 ? 7.904 6.096 -16.118 1.00 97.75 179 VAL A O 1
ATOM 1377 N N . VAL A 1 180 ? 6.599 6.617 -14.349 1.00 98.19 180 VAL A N 1
ATOM 1378 C CA . VAL A 1 180 ? 7.634 6.483 -13.317 1.00 98.19 180 VAL A CA 1
ATOM 1379 C C . VAL A 1 180 ? 7.087 5.770 -12.084 1.00 98.19 180 VAL A C 1
ATOM 1381 O O . VAL A 1 180 ? 5.890 5.822 -11.822 1.00 98.19 180 VAL A O 1
ATOM 1384 N N . ILE A 1 181 ? 7.965 5.131 -11.306 1.00 98.56 181 ILE A N 1
ATOM 1385 C CA . ILE A 1 181 ? 7.597 4.515 -10.020 1.00 98.56 181 ILE A CA 1
ATOM 1386 C C . ILE A 1 181 ? 7.810 5.540 -8.917 1.00 98.56 181 ILE A C 1
ATOM 1388 O O . ILE A 1 181 ? 8.923 6.050 -8.751 1.00 98.56 181 ILE A O 1
ATOM 1392 N N . TYR A 1 182 ? 6.772 5.795 -8.132 1.00 98.50 18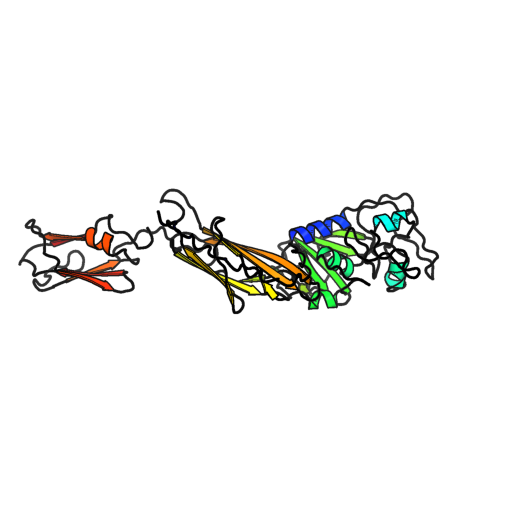2 TYR A N 1
ATOM 1393 C CA . TYR A 1 182 ? 6.865 6.570 -6.909 1.00 98.50 182 TYR A CA 1
ATOM 1394 C C . TYR A 1 182 ? 7.623 5.784 -5.827 1.00 98.50 182 TYR A C 1
ATOM 1396 O O . TYR A 1 182 ? 7.366 4.604 -5.576 1.00 98.50 182 TYR A O 1
ATOM 1404 N N . SER A 1 183 ? 8.584 6.447 -5.179 1.00 97.12 183 SER A N 1
ATOM 1405 C CA . SER A 1 183 ? 9.366 5.884 -4.076 1.00 97.12 183 SER A CA 1
ATOM 1406 C C . SER A 1 183 ? 8.999 6.529 -2.747 1.00 97.12 183 SER A C 1
ATOM 1408 O O . SER A 1 183 ? 8.541 5.830 -1.854 1.00 97.12 183 SER A O 1
ATOM 1410 N N . TYR A 1 184 ? 9.216 7.836 -2.595 1.00 94.62 184 TYR A N 1
ATOM 1411 C CA . TYR A 1 184 ? 8.890 8.560 -1.366 1.00 94.62 184 TYR A CA 1
ATOM 1412 C C . TYR A 1 184 ? 8.760 10.064 -1.621 1.00 94.62 184 TYR A C 1
ATOM 1414 O O . TYR A 1 184 ? 9.423 10.606 -2.506 1.00 94.62 184 TYR A O 1
ATOM 1422 N N . GLY A 1 185 ? 7.994 10.766 -0.791 1.00 90.69 185 GLY A N 1
ATOM 1423 C CA . GLY A 1 185 ? 7.963 12.227 -0.740 1.00 90.69 185 GLY A CA 1
ATOM 1424 C C . GLY A 1 185 ? 6.614 12.748 -0.265 1.00 90.69 185 GLY A C 1
ATOM 1425 O O . GLY A 1 185 ? 5.579 12.309 -0.739 1.00 90.69 185 GLY A O 1
ATOM 1426 N N . ASN A 1 186 ? 6.630 13.730 0.632 1.00 83.44 186 ASN A N 1
ATOM 1427 C CA . ASN A 1 186 ? 5.408 14.199 1.300 1.00 83.44 186 ASN A CA 1
ATOM 1428 C C . ASN A 1 186 ? 4.872 15.513 0.710 1.00 83.44 186 ASN A C 1
ATOM 1430 O O . ASN A 1 186 ? 3.897 16.068 1.206 1.00 83.44 186 ASN A O 1
ATOM 1434 N N . THR A 1 187 ? 5.531 16.037 -0.323 1.00 89.12 187 THR A N 1
ATOM 1435 C CA . THR A 1 187 ? 5.149 17.283 -0.988 1.00 89.12 187 THR A CA 1
ATOM 1436 C C . THR A 1 187 ? 4.749 16.962 -2.418 1.00 89.12 187 THR A C 1
ATOM 1438 O O . THR A 1 187 ? 5.565 16.446 -3.185 1.00 89.12 187 THR A O 1
ATOM 1441 N N . ILE A 1 188 ? 3.507 17.291 -2.779 1.00 90.06 188 ILE A N 1
ATOM 1442 C CA . ILE A 1 188 ? 2.967 17.067 -4.124 1.00 90.06 188 ILE A CA 1
ATOM 1443 C C . ILE A 1 188 ? 3.891 17.702 -5.177 1.00 90.06 188 ILE A C 1
ATOM 1445 O O . ILE A 1 188 ? 4.319 18.849 -5.042 1.00 90.06 188 ILE A O 1
ATOM 1449 N N . GLY A 1 189 ? 4.242 16.929 -6.207 1.00 87.56 189 GLY A N 1
ATOM 1450 C CA . GLY A 1 189 ? 5.156 17.331 -7.279 1.00 87.56 189 GLY A CA 1
ATOM 1451 C C . GLY A 1 189 ? 6.645 17.306 -6.907 1.00 87.56 189 GLY A C 1
ATOM 1452 O O . GLY A 1 189 ? 7.482 17.636 -7.741 1.00 87.56 189 GLY A O 1
ATOM 1453 N N . SER A 1 190 ? 7.002 16.922 -5.677 1.00 91.38 190 SER A N 1
ATOM 1454 C CA . SER A 1 190 ? 8.384 16.869 -5.172 1.00 91.38 190 SER A CA 1
ATOM 1455 C C . SER A 1 190 ? 8.707 15.500 -4.571 1.00 91.38 190 SER A C 1
ATOM 1457 O O . SER A 1 190 ? 9.102 15.376 -3.411 1.00 91.38 190 SER A O 1
ATOM 1459 N N . TRP A 1 191 ? 8.553 14.461 -5.384 1.00 95.44 191 TRP A N 1
ATOM 1460 C CA . TRP A 1 191 ? 8.751 13.066 -4.987 1.00 95.44 191 TRP A CA 1
ATOM 1461 C C . TRP A 1 191 ? 10.099 12.524 -5.445 1.00 95.44 191 TRP A C 1
ATOM 1463 O O . TRP A 1 191 ? 10.715 13.078 -6.345 1.00 95.44 191 TRP A O 1
ATOM 1473 N N . ASN A 1 192 ? 10.559 11.423 -4.869 1.00 96.94 192 ASN A N 1
ATOM 1474 C CA . ASN A 1 192 ? 11.650 10.629 -5.415 1.00 96.94 192 ASN A CA 1
ATOM 1475 C C . ASN A 1 192 ? 11.066 9.477 -6.212 1.00 96.94 192 ASN A C 1
ATOM 1477 O O . ASN A 1 192 ? 10.089 8.851 -5.796 1.00 96.94 192 ASN A O 1
ATOM 1481 N N . ILE A 1 193 ? 11.666 9.230 -7.368 1.00 98.19 193 ILE A N 1
ATOM 1482 C CA . ILE A 1 193 ? 11.152 8.304 -8.363 1.00 98.19 193 ILE A CA 1
ATOM 1483 C C . ILE A 1 193 ? 12.251 7.418 -8.929 1.00 98.19 193 ILE A C 1
ATOM 1485 O O . ILE A 1 193 ? 13.411 7.826 -9.052 1.00 98.19 193 ILE A O 1
ATOM 1489 N N . TYR A 1 194 ? 11.843 6.219 -9.333 1.00 98.56 194 TYR A N 1
ATOM 1490 C CA . TYR A 1 194 ? 12.603 5.395 -10.261 1.00 98.56 194 TYR A CA 1
ATOM 1491 C C . TYR A 1 194 ? 12.068 5.615 -11.672 1.00 98.56 194 TYR A C 1
ATOM 1493 O O . TYR A 1 194 ? 10.860 5.566 -11.905 1.00 98.56 194 TYR A O 1
ATOM 1501 N N . GLU A 1 195 ? 12.970 5.839 -12.619 1.00 97.44 195 GLU A N 1
ATOM 1502 C CA . GLU A 1 195 ? 12.604 6.274 -13.961 1.00 97.44 195 GLU A CA 1
ATOM 1503 C C . GLU A 1 195 ? 13.503 5.611 -15.005 1.00 97.44 195 GLU A C 1
ATOM 1505 O O . GLU A 1 195 ? 14.728 5.742 -14.949 1.00 97.44 195 GLU A O 1
ATOM 1510 N N . ALA A 1 196 ? 12.897 4.944 -15.989 1.00 97.69 196 ALA A N 1
ATOM 1511 C CA . ALA A 1 196 ? 13.593 4.519 -17.196 1.00 97.69 196 ALA A CA 1
ATOM 1512 C C . ALA A 1 196 ? 13.435 5.585 -18.278 1.00 97.69 196 ALA A C 1
ATOM 1514 O O . ALA A 1 196 ? 12.355 5.777 -18.839 1.00 97.69 196 ALA A O 1
ATOM 1515 N N . LYS A 1 197 ? 14.535 6.272 -18.595 1.00 95.69 197 LYS A N 1
ATOM 1516 C CA . LYS A 1 197 ? 14.570 7.299 -19.639 1.00 95.69 197 LYS A CA 1
ATOM 1517 C C . LYS A 1 197 ? 15.917 7.353 -20.332 1.00 95.69 197 LYS A C 1
ATOM 1519 O O . LYS A 1 197 ? 16.906 6.892 -19.774 1.00 95.69 197 LYS A O 1
ATOM 1524 N N . PRO A 1 198 ? 16.029 7.995 -21.501 1.00 96.69 198 PRO A N 1
ATOM 1525 C CA . PRO A 1 198 ? 17.329 8.225 -22.098 1.00 96.69 198 PRO A CA 1
ATOM 1526 C C . PRO A 1 198 ? 18.304 8.968 -21.156 1.00 96.69 198 PRO A C 1
ATOM 1528 O O . PRO A 1 198 ? 17.981 10.060 -20.683 1.00 96.69 198 PRO A O 1
ATOM 1531 N N . PRO A 1 199 ? 19.532 8.460 -20.942 1.00 97.69 199 PRO A N 1
ATOM 1532 C CA . PRO A 1 199 ? 20.111 7.284 -21.590 1.00 97.69 199 PRO A CA 1
ATOM 1533 C C . PRO A 1 199 ? 19.939 5.957 -20.820 1.00 97.69 199 PRO A C 1
ATOM 1535 O O . PRO A 1 199 ? 20.202 4.912 -21.406 1.00 97.69 199 PRO A O 1
ATOM 1538 N N . GLN A 1 200 ? 19.529 5.972 -19.553 1.00 97.94 200 GLN A N 1
ATOM 1539 C CA . GLN A 1 200 ? 19.456 4.801 -18.672 1.00 97.94 200 GLN A CA 1
ATOM 1540 C C . GLN A 1 200 ? 18.447 4.981 -17.535 1.00 97.94 200 GLN A C 1
ATOM 1542 O O . GLN A 1 200 ? 17.965 6.085 -17.275 1.00 97.94 200 GLN A O 1
ATOM 1547 N N . ILE A 1 201 ? 18.207 3.894 -16.808 1.00 98.31 201 ILE A N 1
ATOM 1548 C CA . ILE A 1 201 ? 17.468 3.906 -15.550 1.00 98.31 201 ILE A CA 1
ATOM 1549 C C . ILE A 1 201 ? 18.193 4.758 -14.508 1.00 98.31 201 ILE A C 1
ATOM 1551 O O . ILE A 1 201 ? 19.414 4.684 -14.345 1.00 98.31 201 ILE A O 1
ATOM 1555 N N . VAL A 1 202 ? 17.419 5.589 -13.813 1.00 97.88 202 VAL A N 1
ATOM 1556 C CA . VAL A 1 202 ? 17.898 6.503 -12.777 1.00 97.88 202 VAL A CA 1
ATOM 1557 C C . VAL A 1 202 ? 16.960 6.525 -11.577 1.00 97.88 202 VAL A C 1
ATOM 1559 O O . VAL A 1 202 ? 15.762 6.268 -11.689 1.00 97.88 202 VAL A O 1
ATOM 1562 N N . TYR A 1 203 ? 17.529 6.896 -10.434 1.00 98.06 203 TYR A N 1
ATOM 1563 C CA . TYR A 1 203 ? 16.800 7.291 -9.240 1.00 98.06 203 TYR A CA 1
ATOM 1564 C C . TYR A 1 203 ? 17.037 8.769 -8.983 1.00 98.06 203 TYR A C 1
ATOM 1566 O O . TYR A 1 203 ? 18.187 9.218 -8.960 1.00 98.06 203 TYR A O 1
ATOM 1574 N N . ARG A 1 204 ? 15.966 9.547 -8.856 1.00 95.69 204 ARG A N 1
ATOM 1575 C CA . ARG A 1 204 ? 16.072 11.003 -8.735 1.00 95.69 204 ARG A CA 1
ATOM 1576 C C . ARG A 1 204 ? 14.806 11.619 -8.171 1.00 95.69 204 ARG A C 1
ATOM 1578 O O . ARG A 1 204 ? 13.745 11.004 -8.184 1.00 95.69 204 ARG A O 1
ATOM 1585 N N . GLN A 1 205 ? 14.910 12.886 -7.788 1.00 95.81 205 GLN A N 1
ATOM 1586 C CA . GLN A 1 205 ? 13.730 13.703 -7.559 1.00 95.81 205 GLN A CA 1
ATOM 1587 C C . GLN A 1 205 ? 12.957 13.910 -8.872 1.00 95.81 205 GLN A C 1
ATOM 1589 O O . GLN A 1 205 ? 13.559 14.100 -9.945 1.00 95.81 205 GLN A O 1
ATOM 1594 N N . PHE A 1 206 ? 11.631 13.885 -8.750 1.00 94.00 206 PHE A N 1
ATOM 1595 C CA . PHE A 1 206 ? 10.663 14.201 -9.781 1.00 94.00 206 PHE A CA 1
ATOM 1596 C C . PHE A 1 206 ? 11.057 15.544 -10.401 1.00 94.00 206 PHE A C 1
ATOM 1598 O O . PHE A 1 206 ? 11.208 16.536 -9.680 1.00 94.00 206 PHE A O 1
ATOM 1605 N N . PRO A 1 207 ? 11.351 15.582 -11.708 1.00 90.81 207 PRO A N 1
ATOM 1606 C CA . PRO A 1 207 ? 11.898 16.780 -12.315 1.00 90.81 207 PRO A CA 1
ATOM 1607 C C . PRO A 1 207 ? 10.928 17.959 -12.234 1.00 90.81 207 PRO A C 1
ATOM 1609 O O . PRO A 1 207 ? 9.769 17.829 -12.604 1.00 90.81 207 PRO A O 1
ATOM 1612 N N . SER A 1 208 ? 11.420 19.141 -11.862 1.00 87.25 208 SER A N 1
ATOM 1613 C CA . SER A 1 208 ? 10.593 20.358 -11.784 1.00 87.25 208 SER A CA 1
ATOM 1614 C C . SER A 1 208 ? 10.014 20.810 -13.130 1.00 87.25 208 SER A C 1
ATOM 1616 O O . SER A 1 208 ? 9.054 21.570 -13.165 1.00 87.25 208 SER A O 1
ATOM 1618 N N . TRP A 1 209 ? 10.602 20.363 -14.243 1.00 86.81 209 TRP A N 1
ATOM 1619 C CA . TRP A 1 209 ? 10.088 20.605 -15.594 1.00 86.81 209 TRP A CA 1
ATOM 1620 C C . TRP A 1 209 ? 9.030 19.585 -16.032 1.00 86.81 209 TRP A C 1
ATOM 1622 O O . TRP A 1 209 ? 8.451 19.748 -17.104 1.00 86.81 209 TRP A O 1
ATOM 1632 N N . TYR A 1 210 ? 8.780 18.529 -15.251 1.00 87.56 210 TYR A N 1
ATOM 1633 C CA . TYR A 1 210 ? 7.585 17.714 -15.439 1.00 87.56 210 TYR A CA 1
ATOM 1634 C C . TYR A 1 210 ? 6.413 18.480 -14.848 1.00 87.56 210 TYR A C 1
ATOM 1636 O O . TYR A 1 210 ? 6.417 18.837 -13.671 1.00 87.56 210 TYR A O 1
ATOM 1644 N N . ASN A 1 211 ? 5.391 18.723 -15.665 1.00 89.69 211 ASN A N 1
ATOM 1645 C CA . ASN A 1 211 ? 4.119 19.162 -15.127 1.00 89.69 211 ASN A CA 1
ATOM 1646 C C . ASN A 1 211 ? 3.480 17.960 -14.432 1.00 89.69 211 ASN A C 1
ATOM 1648 O O . ASN A 1 211 ? 2.910 17.104 -15.106 1.00 89.69 211 ASN A O 1
ATOM 1652 N N . TYR A 1 212 ? 3.614 17.873 -13.107 1.00 88.25 212 TYR A N 1
ATOM 1653 C CA . TYR A 1 212 ? 3.080 16.743 -12.343 1.00 88.25 212 TYR A CA 1
ATOM 1654 C C . TYR A 1 212 ? 1.573 16.564 -12.561 1.00 88.25 212 TYR A C 1
ATOM 1656 O O . TYR A 1 212 ? 1.105 15.441 -12.513 1.00 88.25 212 TYR A O 1
ATOM 1664 N N . LEU A 1 213 ? 0.837 17.632 -12.895 1.00 92.06 213 LEU A N 1
ATOM 1665 C CA . LEU A 1 213 ? -0.595 17.573 -13.209 1.00 92.06 213 LEU A CA 1
ATOM 1666 C C . LEU A 1 213 ? -0.926 16.739 -14.456 1.00 92.06 213 LEU A C 1
ATOM 1668 O O . LEU A 1 213 ? -2.084 16.394 -14.657 1.00 92.06 213 LEU A O 1
ATOM 1672 N N . ASN A 1 214 ? 0.064 16.429 -15.296 1.00 94.69 214 ASN A N 1
ATOM 1673 C CA . ASN A 1 214 ? -0.111 15.513 -16.422 1.00 94.69 214 ASN A CA 1
ATOM 1674 C C . ASN A 1 214 ? 0.018 14.039 -16.003 1.00 94.69 214 ASN A C 1
ATOM 1676 O O . ASN A 1 214 ? -0.240 13.161 -16.818 1.00 94.69 214 ASN A O 1
ATOM 1680 N N . TYR A 1 215 ? 0.478 13.768 -14.780 1.00 96.50 215 TYR A N 1
ATOM 1681 C CA . TYR A 1 215 ? 0.729 12.422 -14.292 1.00 96.50 215 TYR A CA 1
ATOM 1682 C C . TYR A 1 215 ? -0.381 11.986 -13.342 1.00 96.50 215 TYR A C 1
ATOM 1684 O O . TYR A 1 215 ? -0.540 12.542 -12.263 1.00 96.50 215 TYR A O 1
ATOM 1692 N N . ILE A 1 216 ? -1.112 10.954 -13.730 1.00 96.69 216 ILE A N 1
ATOM 1693 C CA . ILE A 1 216 ? -2.171 10.333 -12.949 1.00 96.69 216 ILE A CA 1
ATOM 1694 C C . ILE A 1 216 ? -1.524 9.351 -11.956 1.00 96.69 216 ILE A C 1
ATOM 1696 O O . ILE A 1 216 ? -0.755 8.480 -12.380 1.00 96.69 216 ILE A O 1
ATOM 1700 N N . PRO A 1 217 ? -1.780 9.476 -10.641 1.00 97.69 217 PRO A N 1
ATOM 1701 C CA . PRO A 1 217 ? -1.363 8.478 -9.663 1.00 97.69 217 PRO A CA 1
ATOM 1702 C C . PRO A 1 217 ? -2.160 7.187 -9.845 1.00 97.69 217 PRO A C 1
ATOM 1704 O O . PRO A 1 217 ? -3.388 7.205 -9.850 1.00 97.69 217 PRO A O 1
ATOM 1707 N N . VAL A 1 218 ? -1.466 6.060 -9.976 1.00 98.44 218 VAL A N 1
ATOM 1708 C CA . VAL A 1 218 ? -2.094 4.753 -10.179 1.00 98.44 218 VAL A CA 1
ATOM 1709 C C . VAL A 1 218 ? -1.457 3.723 -9.254 1.00 98.44 218 VAL A C 1
ATOM 1711 O O . VAL A 1 218 ? -0.232 3.580 -9.209 1.00 98.44 218 VAL A O 1
ATOM 1714 N N . SER A 1 219 ? -2.291 2.965 -8.546 1.00 98.31 219 SER A N 1
ATOM 1715 C CA . SER A 1 219 ? -1.867 1.837 -7.723 1.00 98.31 219 SER A CA 1
ATOM 1716 C C . SER A 1 219 ? -2.406 0.523 -8.257 1.00 98.31 219 SER A C 1
ATOM 1718 O O . SER A 1 219 ? -3.578 0.396 -8.584 1.00 98.31 219 SER A O 1
ATOM 1720 N N . ILE A 1 220 ? -1.551 -0.492 -8.296 1.00 97.81 220 ILE A N 1
ATOM 1721 C CA . ILE A 1 220 ? -1.974 -1.872 -8.553 1.00 97.81 220 ILE A CA 1
ATOM 1722 C C . ILE A 1 220 ? -2.322 -2.625 -7.254 1.00 97.81 220 ILE A C 1
ATOM 1724 O O . ILE A 1 220 ? -2.795 -3.759 -7.284 1.00 97.81 220 ILE A O 1
ATOM 1728 N N . PHE A 1 221 ? -2.082 -1.998 -6.102 1.00 98.62 221 PHE A N 1
ATOM 1729 C CA . PHE A 1 221 ? -2.312 -2.556 -4.772 1.00 98.62 221 PHE A CA 1
ATOM 1730 C C . PHE A 1 221 ? -3.701 -2.176 -4.245 1.00 98.62 221 PHE A C 1
ATOM 1732 O O . PHE A 1 221 ? -4.243 -1.146 -4.659 1.00 98.62 221 PHE A O 1
ATOM 1739 N N . PRO A 1 222 ? -4.267 -2.958 -3.307 1.00 98.31 222 PRO A N 1
ATOM 1740 C CA . PRO A 1 222 ? -5.508 -2.580 -2.648 1.00 98.31 222 PRO A CA 1
ATOM 1741 C C . PRO A 1 222 ? -5.337 -1.269 -1.869 1.00 98.31 222 PRO A C 1
ATOM 1743 O O . PRO A 1 222 ? -4.290 -1.021 -1.262 1.00 98.31 222 PRO A O 1
ATOM 1746 N N . GLN A 1 223 ? -6.373 -0.436 -1.890 1.00 98.19 223 GLN A N 1
ATOM 1747 C CA . GLN A 1 223 ? -6.461 0.813 -1.139 1.00 98.19 223 GLN A CA 1
ATOM 1748 C C . GLN A 1 223 ? -7.426 0.644 0.020 1.00 98.19 223 GLN A C 1
ATOM 1750 O O . GLN A 1 223 ? -8.464 0.004 -0.118 1.00 98.19 223 GLN A O 1
ATOM 1755 N N . PHE A 1 224 ? -7.068 1.221 1.163 1.00 98.12 224 PHE A N 1
ATOM 1756 C CA . PHE A 1 224 ? -7.785 1.050 2.418 1.00 98.12 224 PHE A CA 1
ATOM 1757 C C . PHE A 1 224 ? -8.256 2.402 2.933 1.00 98.12 224 PHE A C 1
ATOM 1759 O O . PHE A 1 224 ? -7.453 3.331 3.039 1.00 98.12 224 PHE A O 1
ATOM 1766 N N . THR A 1 225 ? -9.532 2.507 3.293 1.00 97.44 225 THR A N 1
ATOM 1767 C CA . THR A 1 225 ? -10.119 3.741 3.825 1.00 97.44 225 THR A CA 1
ATOM 1768 C C . THR A 1 225 ? -11.088 3.453 4.972 1.00 97.44 225 THR A C 1
ATOM 1770 O O . THR A 1 225 ? -11.495 2.318 5.206 1.00 97.44 225 THR A O 1
ATOM 1773 N N . ASN A 1 226 ? -11.429 4.493 5.735 1.00 96.88 226 ASN A N 1
ATOM 1774 C CA . ASN A 1 226 ? -12.432 4.446 6.806 1.00 96.88 226 ASN A CA 1
ATOM 1775 C C . ASN A 1 226 ? -12.261 3.320 7.859 1.00 96.88 226 ASN A C 1
ATOM 1777 O O . ASN A 1 226 ? -13.257 2.696 8.228 1.00 96.88 226 ASN A O 1
ATOM 1781 N N . PRO A 1 227 ? -11.050 3.070 8.401 1.00 97.31 227 PRO A N 1
ATOM 1782 C CA . PRO A 1 227 ? -10.849 2.054 9.438 1.00 97.31 227 PRO A CA 1
ATOM 1783 C C . PRO A 1 227 ? -11.735 2.298 10.668 1.00 97.31 227 PRO A C 1
ATOM 1785 O O . PRO A 1 227 ? -11.809 3.417 11.183 1.00 97.31 227 PRO A O 1
ATOM 1788 N N . GLN A 1 228 ? -12.376 1.236 11.150 1.00 94.56 228 GLN A N 1
ATOM 1789 C CA . GLN A 1 228 ? -13.166 1.176 12.373 1.00 94.56 228 GLN A CA 1
ATOM 1790 C C . GLN A 1 228 ? -12.618 0.075 13.303 1.00 94.56 228 GLN A C 1
ATOM 1792 O O . GLN A 1 228 ? -12.351 -1.033 12.837 1.00 94.56 228 GLN A O 1
ATOM 1797 N N . PRO A 1 229 ? -12.467 0.352 14.611 1.00 93.69 229 PRO A N 1
ATOM 1798 C CA . PRO A 1 229 ? -12.602 1.672 15.224 1.00 93.69 229 PRO A CA 1
ATOM 1799 C C . PRO A 1 229 ? -11.535 2.644 14.679 1.00 93.69 229 PRO A C 1
ATOM 1801 O O . PRO A 1 229 ? -10.475 2.184 14.246 1.00 93.69 229 PRO A O 1
ATOM 1804 N N . PRO A 1 230 ? -11.775 3.971 14.680 1.00 93.75 230 PRO A N 1
ATOM 1805 C CA . PRO A 1 230 ? -10.858 4.922 14.055 1.00 93.75 230 PRO A CA 1
ATOM 1806 C C . PRO A 1 230 ? -9.437 4.881 14.642 1.00 93.75 230 PRO A C 1
ATOM 1808 O O . PRO A 1 230 ? -9.272 4.566 15.825 1.00 93.75 230 PRO A O 1
ATOM 1811 N N . PRO A 1 231 ? -8.395 5.259 13.883 1.00 93.31 231 PRO A N 1
ATOM 1812 C CA . PRO A 1 231 ? -7.022 5.270 14.364 1.00 93.31 231 PRO A CA 1
ATOM 1813 C C . PRO A 1 231 ? -6.868 6.159 15.594 1.00 93.31 231 PRO A C 1
ATOM 1815 O O . PRO A 1 231 ? -7.385 7.275 15.642 1.00 93.31 231 PRO A O 1
ATOM 1818 N N . TYR A 1 232 ? -6.154 5.651 16.594 1.00 88.56 232 TYR A N 1
ATOM 1819 C CA . TYR A 1 232 ? -5.911 6.293 17.885 1.00 88.56 232 TYR A CA 1
ATOM 1820 C C . TYR A 1 232 ? -7.182 6.589 18.698 1.00 88.56 232 TYR A C 1
ATOM 1822 O O . TYR A 1 232 ? -7.129 7.346 19.669 1.00 88.56 232 TYR A O 1
ATOM 1830 N N . SER A 1 233 ? -8.320 5.984 18.340 1.00 83.00 233 SER A N 1
ATOM 1831 C CA . SER A 1 233 ? -9.540 6.072 19.142 1.00 83.00 233 SER A CA 1
ATOM 1832 C C . SER A 1 233 ? -9.392 5.301 20.456 1.00 83.00 233 SER A C 1
ATOM 1834 O O . SER A 1 233 ? -8.665 4.312 20.542 1.00 83.00 233 SER A O 1
ATOM 1836 N N . GLY A 1 234 ? -10.059 5.786 21.503 1.00 71.56 234 GLY A N 1
ATOM 1837 C CA . GLY A 1 234 ? -10.229 5.064 22.765 1.00 71.56 234 GLY A CA 1
ATOM 1838 C C . GLY A 1 234 ? -11.606 4.411 22.863 1.00 71.56 234 GLY A C 1
ATOM 1839 O O . GLY A 1 234 ? -12.447 4.610 21.989 1.00 71.56 234 GLY A O 1
ATOM 1840 N N . HIS A 1 235 ? -11.864 3.751 23.993 1.00 67.19 235 HIS A N 1
ATOM 1841 C CA . HIS A 1 235 ? -13.149 3.142 24.373 1.00 67.19 235 HIS A CA 1
ATOM 1842 C C . HIS A 1 235 ? -13.441 1.754 23.796 1.00 67.19 235 HIS A C 1
ATOM 1844 O O . HIS A 1 235 ? -14.599 1.340 23.737 1.00 67.19 235 HIS A O 1
ATOM 1850 N N . VAL A 1 236 ? -12.411 1.019 23.383 1.00 77.00 236 VAL A N 1
ATOM 1851 C CA . VAL A 1 236 ? -12.602 -0.344 22.887 1.00 77.00 236 VAL A CA 1
ATOM 1852 C C . VAL A 1 236 ? -12.546 -1.337 24.053 1.00 77.00 236 VAL A C 1
ATOM 1854 O O . VAL A 1 236 ? -11.698 -1.223 24.938 1.00 77.00 236 VAL A O 1
ATOM 1857 N N . GLY A 1 237 ? -13.481 -2.284 24.097 1.00 77.56 237 GLY A N 1
ATOM 1858 C CA . GLY A 1 237 ? -13.534 -3.318 25.127 1.00 77.56 237 GLY A CA 1
ATOM 1859 C C . GLY A 1 237 ? -12.559 -4.469 24.891 1.00 77.56 237 GLY A C 1
ATOM 1860 O O . GLY A 1 237 ? -11.655 -4.383 24.062 1.00 77.56 237 GLY A O 1
ATOM 1861 N N . LYS A 1 238 ? -12.764 -5.580 25.605 1.00 80.31 238 LYS A N 1
ATOM 1862 C CA . LYS A 1 238 ? -12.175 -6.889 25.257 1.00 80.31 238 LYS A CA 1
ATOM 1863 C C . LYS A 1 238 ? -12.824 -7.530 24.020 1.00 80.31 238 LYS A C 1
ATOM 1865 O O . LYS A 1 238 ? -12.254 -8.444 23.438 1.00 80.31 238 LYS A O 1
ATOM 1870 N N . GLU A 1 239 ? -13.997 -7.024 23.648 1.00 87.88 239 GLU A N 1
ATOM 1871 C CA . GLU A 1 239 ? -14.821 -7.459 22.527 1.00 87.88 239 GLU A CA 1
ATOM 1872 C C . GLU A 1 239 ? -15.150 -6.239 21.656 1.00 87.88 239 GLU A C 1
ATOM 1874 O O . GLU A 1 239 ? -15.573 -5.204 22.186 1.00 87.88 239 GLU A O 1
ATOM 1879 N N . PHE A 1 240 ? -14.888 -6.320 20.351 1.00 89.75 240 PHE A N 1
ATOM 1880 C CA . PHE A 1 240 ? -15.162 -5.251 19.386 1.00 89.75 240 PHE A CA 1
ATOM 1881 C C . PHE A 1 240 ? -15.073 -5.742 17.939 1.00 89.75 240 PHE A C 1
ATOM 1883 O O . PHE A 1 240 ? -14.403 -6.728 17.652 1.00 89.75 240 PHE A O 1
ATOM 1890 N N . ASP A 1 241 ? -15.685 -5.005 17.014 1.00 93.81 241 ASP A N 1
ATOM 1891 C CA . ASP A 1 241 ? -15.571 -5.278 15.581 1.00 93.81 241 ASP A CA 1
ATOM 1892 C C . ASP A 1 241 ? -14.482 -4.414 14.941 1.00 93.81 241 ASP A C 1
ATOM 1894 O O . ASP A 1 241 ? -14.355 -3.222 15.235 1.00 93.81 241 ASP A O 1
ATOM 1898 N N . VAL A 1 242 ? -13.714 -5.022 14.041 1.00 96.56 242 VAL A N 1
ATOM 1899 C CA . VAL A 1 242 ? -12.813 -4.334 13.115 1.00 96.56 242 VAL A CA 1
ATOM 1900 C C . VAL A 1 242 ? -13.469 -4.307 11.743 1.00 96.56 242 VAL A C 1
ATOM 1902 O O . VAL A 1 242 ? -13.882 -5.349 11.241 1.00 96.56 242 VAL A O 1
ATOM 1905 N N . GLU A 1 243 ? -13.533 -3.131 11.124 1.00 97.44 243 GLU A N 1
ATOM 1906 C CA . GLU A 1 243 ? -14.022 -2.937 9.756 1.00 97.44 243 GLU A CA 1
ATOM 1907 C C . GLU A 1 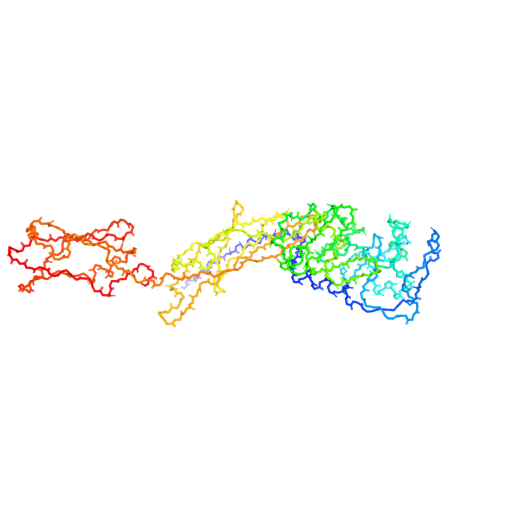243 ? -13.106 -1.964 9.007 1.00 97.44 243 GLU A C 1
ATOM 1909 O O . GLU A 1 243 ? -12.619 -0.994 9.582 1.00 97.44 243 GLU A O 1
ATOM 1914 N N . ILE A 1 244 ? -12.871 -2.195 7.718 1.00 98.44 244 ILE A N 1
ATOM 1915 C CA . ILE A 1 244 ? -12.204 -1.227 6.844 1.00 98.44 244 ILE A CA 1
ATOM 1916 C C . ILE A 1 244 ? -12.770 -1.325 5.429 1.00 98.44 244 ILE A C 1
ATOM 1918 O O . ILE A 1 244 ? -13.056 -2.428 4.950 1.00 98.44 244 ILE A O 1
ATOM 1922 N N . ASP A 1 245 ? -12.934 -0.182 4.767 1.00 98.50 245 ASP A N 1
ATOM 1923 C CA . ASP A 1 245 ? -13.306 -0.136 3.355 1.00 98.50 245 ASP A CA 1
ATOM 1924 C C . ASP A 1 245 ? -12.070 -0.463 2.514 1.00 98.50 245 ASP A C 1
ATOM 1926 O O . ASP A 1 245 ? -10.971 0.032 2.786 1.00 98.50 245 ASP A O 1
ATOM 1930 N N . VAL A 1 246 ? -12.244 -1.301 1.495 1.00 98.25 246 VAL A N 1
ATOM 1931 C CA . VAL A 1 246 ? -11.172 -1.704 0.591 1.00 98.25 246 VAL A CA 1
ATOM 1932 C C . VAL A 1 246 ? -11.631 -1.694 -0.860 1.00 98.25 246 VAL A C 1
ATOM 1934 O O . VAL A 1 246 ? -12.691 -2.217 -1.213 1.00 98.25 246 VAL A O 1
ATOM 1937 N N . GLU A 1 247 ? -10.784 -1.134 -1.711 1.00 97.25 247 GLU A N 1
ATOM 1938 C CA . GLU A 1 247 ? -10.958 -1.114 -3.158 1.00 97.25 247 GLU A CA 1
ATOM 1939 C C . GLU A 1 247 ? -9.661 -1.507 -3.870 1.00 97.25 247 GLU A C 1
ATOM 1941 O O . GLU A 1 247 ? -8.567 -1.458 -3.307 1.00 97.25 247 GLU A O 1
ATOM 1946 N N . GLY A 1 248 ? -9.779 -1.932 -5.120 1.00 96.62 248 GLY A N 1
ATOM 1947 C CA . GLY A 1 248 ? -8.659 -2.334 -5.957 1.00 96.62 248 GLY A CA 1
ATOM 1948 C C . GLY A 1 248 ? -9.092 -2.382 -7.415 1.00 96.62 248 GLY A C 1
ATOM 1949 O O . GLY A 1 248 ? -10.283 -2.370 -7.719 1.00 96.62 248 GLY A O 1
ATOM 1950 N N . SER A 1 249 ? -8.122 -2.430 -8.325 1.00 96.12 249 SER A N 1
ATOM 1951 C CA . SER A 1 249 ? -8.399 -2.544 -9.763 1.00 96.12 249 SER A CA 1
ATOM 1952 C C . SER A 1 249 ? -8.895 -3.927 -10.193 1.00 96.12 249 SER A C 1
ATOM 1954 O O . SER A 1 249 ? -9.380 -4.079 -11.311 1.00 96.12 249 SER A O 1
ATOM 1956 N N . GLY A 1 250 ? -8.754 -4.934 -9.330 1.00 95.75 250 GLY A N 1
ATOM 1957 C CA . GLY A 1 250 ? -9.137 -6.317 -9.573 1.00 95.75 250 GLY A CA 1
ATOM 1958 C C . GLY A 1 250 ? -9.974 -6.900 -8.435 1.00 95.75 250 GLY A C 1
ATOM 1959 O O . GLY A 1 250 ? -10.735 -6.202 -7.766 1.00 95.75 250 GLY A O 1
ATOM 1960 N N . GLU A 1 251 ? -9.864 -8.212 -8.236 1.00 96.69 251 GLU A N 1
ATOM 1961 C CA . GLU A 1 251 ? -10.622 -8.930 -7.210 1.00 96.69 251 GLU A CA 1
ATOM 1962 C C . GLU A 1 251 ? -9.908 -8.869 -5.854 1.00 96.69 251 GLU A C 1
ATOM 1964 O O . GLU A 1 251 ? -8.776 -9.340 -5.712 1.00 96.69 251 GLU A O 1
ATOM 1969 N N . ILE A 1 252 ? -10.582 -8.327 -4.838 1.00 97.38 252 ILE A N 1
ATOM 1970 C CA . ILE A 1 252 ? -10.085 -8.356 -3.460 1.00 97.38 252 ILE A CA 1
ATOM 1971 C C . ILE A 1 252 ? -10.248 -9.763 -2.887 1.00 97.38 252 ILE A C 1
ATOM 1973 O O . ILE A 1 252 ? -11.346 -10.316 -2.854 1.00 97.38 252 ILE A O 1
ATOM 1977 N N . CYS A 1 253 ? -9.150 -10.342 -2.410 1.00 95.19 253 CYS A N 1
ATOM 1978 C CA . CYS A 1 253 ? -9.112 -11.708 -1.902 1.00 95.19 253 CYS A CA 1
ATOM 1979 C C . CYS A 1 253 ? -8.115 -11.870 -0.745 1.00 95.19 253 CYS A C 1
ATOM 1981 O O . CYS A 1 253 ? -7.339 -10.971 -0.422 1.00 95.19 253 CYS A O 1
ATOM 1983 N N . ASN A 1 254 ? -8.162 -13.037 -0.095 1.00 94.88 254 ASN A N 1
ATOM 1984 C CA . ASN A 1 254 ? -7.288 -13.420 1.021 1.00 94.88 254 ASN A CA 1
ATOM 1985 C C . ASN A 1 254 ? -7.199 -12.371 2.157 1.00 94.88 254 ASN A C 1
ATOM 1987 O O . ASN A 1 254 ? -6.083 -12.022 2.563 1.00 94.88 254 ASN A O 1
ATOM 1991 N N . PRO A 1 255 ? -8.330 -11.840 2.669 1.00 96.94 255 PRO A N 1
ATOM 1992 C CA . PRO A 1 255 ? -8.289 -10.908 3.785 1.00 96.94 255 PRO A CA 1
ATOM 1993 C C . PRO A 1 255 ? -7.749 -11.599 5.042 1.00 96.94 255 PRO A C 1
ATOM 1995 O O . PRO A 1 255 ? -8.112 -12.732 5.354 1.00 96.94 255 PRO A O 1
ATOM 1998 N N . VAL A 1 256 ? -6.897 -10.897 5.780 1.00 95.88 256 VAL A N 1
ATOM 1999 C CA . VAL A 1 256 ? -6.364 -11.322 7.075 1.00 95.88 256 VAL A CA 1
ATOM 2000 C C . VAL A 1 256 ? -6.438 -10.137 8.025 1.00 95.88 256 VAL A C 1
ATOM 2002 O O . VAL A 1 256 ? -5.953 -9.053 7.697 1.00 95.88 256 VAL A O 1
ATOM 2005 N N . ILE A 1 257 ? -7.014 -10.349 9.208 1.00 97.75 257 ILE A N 1
ATOM 2006 C CA . ILE A 1 257 ? -6.970 -9.382 10.305 1.00 97.75 257 ILE A CA 1
ATOM 2007 C C . ILE A 1 257 ? -6.127 -9.971 11.424 1.00 97.75 257 ILE A C 1
ATOM 2009 O O . ILE A 1 257 ? -6.379 -11.081 11.892 1.00 97.75 257 ILE A O 1
ATOM 2013 N N . THR A 1 258 ? -5.132 -9.213 11.878 1.00 96.19 258 THR A N 1
ATOM 2014 C CA . THR A 1 258 ? -4.405 -9.533 13.106 1.00 96.19 258 THR A CA 1
ATOM 2015 C C . THR A 1 258 ? -4.560 -8.413 14.118 1.00 96.19 258 THR A C 1
ATOM 2017 O O . THR A 1 258 ? -4.508 -7.237 13.767 1.00 96.19 258 THR A O 1
ATOM 2020 N N . VAL A 1 259 ? -4.735 -8.780 15.385 1.00 93.44 259 VAL A N 1
ATOM 2021 C CA . VAL A 1 259 ? -4.734 -7.846 16.510 1.00 93.44 259 VAL A CA 1
ATOM 2022 C C . VAL A 1 259 ? -3.694 -8.312 17.517 1.00 93.44 259 VAL A C 1
ATOM 2024 O O . VAL A 1 259 ? -3.764 -9.435 18.013 1.00 93.44 259 VAL A O 1
ATOM 2027 N N . ASN A 1 260 ? -2.695 -7.474 17.802 1.00 91.12 260 ASN A N 1
ATOM 2028 C CA . ASN A 1 260 ? -1.546 -7.820 18.647 1.00 91.12 260 ASN A CA 1
ATOM 2029 C C . ASN A 1 260 ? -0.857 -9.133 18.209 1.00 91.12 260 ASN A C 1
ATOM 2031 O O . ASN A 1 260 ? -0.477 -9.954 19.043 1.00 91.12 260 ASN A O 1
ATOM 2035 N N . ASN A 1 261 ? -0.704 -9.328 16.893 1.00 90.06 261 ASN A N 1
ATOM 2036 C CA . ASN A 1 261 ? -0.169 -10.537 16.243 1.00 90.06 261 ASN A CA 1
ATOM 2037 C C . ASN A 1 261 ? -1.019 -11.816 16.392 1.00 90.06 261 ASN A C 1
ATOM 2039 O O . ASN A 1 261 ? -0.577 -12.883 15.968 1.00 90.06 261 ASN A O 1
ATOM 2043 N N . LYS A 1 262 ? -2.223 -11.742 16.971 1.00 92.56 262 LYS A N 1
ATOM 2044 C CA . LYS A 1 262 ? -3.201 -12.837 16.946 1.00 92.56 262 LYS A CA 1
ATOM 2045 C C . LYS A 1 262 ? -4.089 -12.673 15.718 1.00 92.56 262 LYS A C 1
ATOM 2047 O O . LYS A 1 262 ? -4.645 -11.600 15.518 1.00 92.56 262 LYS A O 1
ATOM 2052 N N . GLU A 1 263 ? -4.204 -13.714 14.907 1.00 95.00 263 GLU A N 1
ATOM 2053 C CA . GLU A 1 263 ? -5.073 -13.729 13.727 1.00 95.00 263 GLU A CA 1
ATOM 2054 C C . GLU A 1 263 ? -6.537 -13.949 14.120 1.00 95.00 263 GLU A C 1
ATOM 2056 O O . GLU A 1 263 ? -6.837 -14.733 15.026 1.00 95.00 263 GLU A O 1
ATOM 2061 N N . PHE A 1 264 ? -7.434 -13.258 13.422 1.00 92.62 264 PHE A N 1
ATOM 2062 C CA . PHE A 1 264 ? -8.879 -13.387 13.546 1.00 92.62 264 PHE A CA 1
ATOM 2063 C C . PHE A 1 264 ? -9.476 -13.684 12.164 1.00 92.62 264 PHE A C 1
ATOM 2065 O O . PHE A 1 264 ? -9.010 -13.107 11.175 1.00 92.62 264 PHE A O 1
ATOM 2072 N N . PRO A 1 265 ? -10.489 -14.568 12.071 1.00 88.94 265 PRO A N 1
ATOM 2073 C CA . PRO A 1 265 ? -11.185 -14.823 10.816 1.00 88.94 265 PRO A CA 1
ATOM 2074 C C . PRO A 1 265 ? -11.725 -13.518 10.234 1.00 88.94 265 PRO A C 1
ATOM 2076 O O . PRO A 1 265 ? -12.459 -12.798 10.910 1.00 88.94 265 PRO A O 1
ATOM 2079 N N . ALA A 1 266 ? -11.340 -13.224 8.995 1.00 94.44 266 ALA A N 1
ATOM 2080 C CA . ALA A 1 266 ? -11.754 -12.024 8.291 1.00 94.44 266 ALA A CA 1
ATOM 2081 C C . ALA A 1 266 ? -12.665 -12.385 7.117 1.00 94.44 266 ALA A C 1
ATOM 2083 O O . ALA A 1 266 ? -12.387 -13.314 6.357 1.00 94.44 266 ALA A O 1
ATOM 2084 N N . GLU A 1 267 ? -13.735 -11.621 6.959 1.00 95.00 267 GLU A N 1
ATOM 2085 C CA . GLU A 1 267 ? -14.679 -11.744 5.853 1.00 95.00 267 GLU A CA 1
ATOM 2086 C C . GLU A 1 267 ? -14.561 -10.527 4.939 1.00 95.00 267 GLU A C 1
ATOM 2088 O O . GLU A 1 267 ? -14.288 -9.420 5.405 1.00 95.00 267 GLU A O 1
ATOM 2093 N N . TYR A 1 268 ? -14.767 -10.734 3.637 1.00 96.00 268 TYR A N 1
ATOM 2094 C CA . TYR A 1 268 ? -14.872 -9.661 2.653 1.00 96.00 268 TYR A CA 1
ATOM 2095 C C . TYR A 1 268 ? -16.257 -9.689 2.011 1.00 96.00 268 TYR A C 1
ATOM 2097 O O . TYR A 1 268 ? -16.615 -10.655 1.338 1.00 96.00 268 TYR A O 1
ATOM 2105 N N . GLU A 1 269 ? -17.028 -8.621 2.205 1.00 94.75 269 GLU A N 1
ATOM 2106 C CA . GLU A 1 269 ? -18.347 -8.459 1.598 1.00 94.75 269 GLU A CA 1
ATOM 2107 C C . GLU A 1 269 ? -18.629 -6.975 1.338 1.00 94.75 269 GLU A C 1
ATOM 2109 O O . GLU A 1 269 ? -18.382 -6.118 2.186 1.00 94.75 269 GLU A O 1
ATOM 2114 N N . GLY A 1 270 ? -19.153 -6.654 0.150 1.00 93.06 270 GLY A N 1
ATOM 2115 C CA . GLY A 1 270 ? -19.621 -5.300 -0.166 1.00 93.06 270 GLY A CA 1
ATOM 2116 C C . GLY A 1 270 ? -18.542 -4.212 -0.101 1.00 93.06 270 GLY A C 1
ATOM 2117 O O . GLY A 1 270 ? -18.853 -3.088 0.283 1.00 93.06 270 GLY A O 1
ATOM 2118 N N . GLY A 1 271 ? -17.288 -4.536 -0.442 1.00 96.31 271 GLY A N 1
ATOM 2119 C CA . GLY A 1 271 ? -16.172 -3.582 -0.385 1.00 96.31 271 GLY A CA 1
ATOM 2120 C C . GLY A 1 271 ? -15.588 -3.379 1.015 1.00 96.31 271 GLY A C 1
ATOM 2121 O O . GLY A 1 271 ? -14.825 -2.442 1.218 1.00 96.31 271 GLY A O 1
ATOM 2122 N N . LYS A 1 272 ? -15.935 -4.232 1.986 1.00 97.75 272 LYS A N 1
ATOM 2123 C CA . LYS A 1 272 ? -15.490 -4.118 3.379 1.00 97.75 272 LYS A CA 1
ATOM 2124 C C . LYS A 1 272 ? -14.822 -5.396 3.848 1.00 97.75 272 LYS A C 1
ATOM 2126 O O . LYS A 1 272 ? -15.341 -6.480 3.592 1.00 97.75 272 LYS A O 1
ATOM 2131 N N . ILE A 1 273 ? -13.707 -5.260 4.563 1.00 98.38 273 ILE A N 1
ATOM 2132 C CA . ILE A 1 273 ? -13.102 -6.359 5.324 1.00 98.38 273 ILE A CA 1
ATOM 2133 C C . ILE A 1 273 ? -13.515 -6.217 6.783 1.00 98.38 273 ILE A C 1
ATOM 2135 O O . ILE A 1 273 ? -13.400 -5.127 7.344 1.00 98.38 273 ILE A O 1
ATOM 2139 N N . ARG A 1 274 ? -13.995 -7.308 7.388 1.00 97.94 274 ARG A N 1
ATOM 2140 C CA . ARG A 1 274 ? -14.543 -7.323 8.749 1.00 97.94 274 ARG A CA 1
ATOM 2141 C C . ARG A 1 274 ? -14.041 -8.503 9.563 1.00 97.94 274 ARG A C 1
ATOM 2143 O O . ARG A 1 274 ? -13.895 -9.596 9.024 1.00 97.94 274 ARG A O 1
ATOM 2150 N N . ALA A 1 275 ? -13.844 -8.295 10.860 1.00 97.25 275 ALA A N 1
ATOM 2151 C CA . ALA A 1 275 ? -13.648 -9.370 11.828 1.00 97.25 275 ALA A CA 1
ATOM 2152 C C . ALA A 1 275 ? -14.215 -8.977 13.194 1.00 97.25 275 ALA A C 1
ATOM 2154 O O . ALA A 1 275 ? -14.055 -7.837 13.632 1.00 97.25 275 ALA A O 1
ATOM 2155 N N . HIS A 1 276 ? -14.816 -9.948 13.879 1.00 94.75 276 HIS A N 1
ATOM 2156 C CA . HIS A 1 276 ? -15.169 -9.822 15.286 1.00 94.75 276 HIS A CA 1
ATOM 2157 C C . HIS A 1 276 ? -13.972 -10.221 16.154 1.00 94.75 276 HIS A C 1
ATOM 2159 O O . HIS A 1 276 ? -13.389 -11.297 15.975 1.00 94.75 276 HIS A O 1
ATOM 2165 N N . ILE A 1 277 ? -13.591 -9.348 17.080 1.00 92.38 277 ILE A N 1
ATOM 2166 C CA . ILE A 1 277 ? -12.409 -9.494 17.921 1.00 92.38 277 ILE A CA 1
ATOM 2167 C C . ILE A 1 277 ? -12.851 -9.734 19.355 1.00 92.38 277 ILE A C 1
ATOM 2169 O O . ILE A 1 277 ? -13.503 -8.884 19.950 1.00 92.38 277 ILE A O 1
ATOM 2173 N N . GLU A 1 278 ? -12.415 -10.854 19.925 1.00 90.56 278 GLU A N 1
ATOM 2174 C CA . GLU A 1 278 ? -12.630 -11.185 21.332 1.00 90.56 278 GLU A CA 1
ATOM 2175 C C . GLU A 1 278 ? -11.315 -11.641 21.987 1.00 90.56 278 GLU A C 1
ATOM 2177 O O . GLU A 1 278 ? -10.576 -12.504 21.480 1.00 90.56 278 GLU A O 1
ATOM 2182 N N . PHE A 1 279 ? -11.014 -11.032 23.131 1.00 84.31 279 PHE A N 1
ATOM 2183 C CA . PHE A 1 279 ? -9.935 -11.404 24.037 1.00 84.31 279 PHE A CA 1
ATOM 2184 C C . PHE A 1 279 ? -10.496 -11.756 25.418 1.00 84.31 279 PHE A C 1
ATOM 2186 O O . PHE A 1 279 ? -11.505 -11.203 25.851 1.00 84.31 279 PHE A O 1
ATOM 2193 N N . ASP A 1 280 ? -9.793 -12.631 26.144 1.00 80.12 280 ASP A N 1
ATOM 2194 C CA . ASP A 1 280 ? -10.158 -12.986 27.522 1.00 80.12 280 ASP A CA 1
ATOM 2195 C C . ASP A 1 280 ? -10.060 -11.772 28.467 1.00 80.12 280 ASP A C 1
ATOM 2197 O O . ASP A 1 280 ? -10.857 -11.623 29.394 1.00 80.12 280 ASP A O 1
ATOM 2201 N N . GLU A 1 281 ? -9.099 -10.881 28.201 1.00 71.94 281 GLU A N 1
ATOM 2202 C CA . GLU A 1 281 ? -8.808 -9.675 28.976 1.00 71.94 281 GLU A CA 1
ATOM 2203 C C . GLU A 1 281 ? -8.365 -8.513 28.073 1.00 71.94 281 GLU A C 1
ATOM 2205 O O . GLU A 1 281 ? -7.818 -8.715 26.985 1.00 71.94 281 GLU A O 1
ATOM 2210 N N . THR A 1 282 ? -8.574 -7.275 28.530 1.00 71.50 282 THR A N 1
ATOM 2211 C CA . THR A 1 282 ? -8.056 -6.087 27.841 1.00 71.50 282 THR A CA 1
ATOM 2212 C C . THR A 1 282 ? -6.528 -6.001 27.964 1.00 71.50 282 THR A C 1
ATOM 2214 O O . THR A 1 282 ? -5.984 -6.284 29.036 1.00 71.50 282 THR A O 1
ATOM 2217 N N . PRO A 1 283 ? -5.801 -5.545 26.928 1.00 68.88 283 PRO A N 1
ATOM 2218 C CA . PRO A 1 283 ? -4.362 -5.350 26.995 1.00 68.88 283 PRO A CA 1
ATOM 2219 C C . PRO A 1 283 ? -3.970 -4.367 28.106 1.00 68.88 283 PRO A C 1
ATOM 2221 O O . PRO A 1 283 ? -4.253 -3.177 28.025 1.00 68.88 283 PRO A O 1
ATOM 2224 N N . GLY A 1 284 ? -3.221 -4.857 29.098 1.00 58.75 284 GLY A N 1
ATOM 2225 C CA . GLY A 1 284 ? -2.575 -4.030 30.123 1.00 58.75 284 GLY A CA 1
ATOM 2226 C C . GLY A 1 284 ? -3.486 -3.627 31.290 1.00 58.75 284 GLY A C 1
ATOM 2227 O O . GLY A 1 284 ? -4.634 -3.245 31.114 1.00 58.75 284 GLY A O 1
ATOM 2228 N N . GLY A 1 285 ? -2.942 -3.702 32.509 1.00 50.50 285 GLY A N 1
ATOM 2229 C CA . GLY A 1 285 ? -3.544 -3.097 33.702 1.00 50.50 285 GLY A CA 1
ATOM 2230 C C . GLY A 1 285 ? -3.192 -1.610 33.830 1.00 50.50 285 GLY A C 1
ATOM 2231 O O . GLY A 1 285 ? -2.416 -1.080 33.036 1.00 50.50 285 GLY A O 1
ATOM 2232 N N . TRP A 1 286 ? -3.704 -0.959 34.881 1.00 46.31 286 TRP A N 1
ATOM 2233 C CA . TRP A 1 286 ? -3.618 0.485 35.185 1.00 46.31 286 TRP A CA 1
ATOM 2234 C C . TRP A 1 286 ? -2.233 1.163 35.074 1.00 46.31 286 TRP A C 1
ATOM 2236 O O . TRP A 1 286 ? -2.142 2.386 35.151 1.00 46.31 286 TRP A O 1
ATOM 2246 N N . THR A 1 287 ? -1.147 0.407 34.911 1.00 45.16 287 THR A N 1
ATOM 2247 C CA . THR A 1 287 ? 0.241 0.890 34.907 1.00 45.16 287 THR A CA 1
ATOM 2248 C C . THR A 1 287 ? 0.970 0.761 33.565 1.00 45.16 287 THR A C 1
ATOM 2250 O O . THR A 1 287 ? 2.101 1.237 33.462 1.00 45.16 287 THR A O 1
ATOM 2253 N N . GLN A 1 288 ? 0.370 0.170 32.522 1.00 48.41 288 GLN A N 1
ATOM 2254 C CA . GLN A 1 288 ? 1.034 0.019 31.221 1.00 48.41 288 GLN A CA 1
ATOM 2255 C C . GLN A 1 288 ? 0.078 0.307 30.059 1.00 48.41 288 GLN A C 1
ATOM 2257 O O . GLN A 1 288 ? -0.842 -0.461 29.803 1.00 48.41 288 GLN A O 1
ATOM 2262 N N . TRP A 1 289 ? 0.338 1.391 29.321 1.00 52.75 289 TRP A N 1
ATOM 2263 C CA . TRP A 1 289 ? -0.350 1.713 28.069 1.00 52.75 289 TRP A CA 1
ATOM 2264 C C . TRP A 1 289 ? -0.134 0.586 27.050 1.00 52.75 289 TRP A C 1
ATOM 2266 O O . TRP A 1 289 ? 0.921 0.514 26.420 1.00 52.75 289 TRP A O 1
ATOM 2276 N N . LYS A 1 290 ? -1.114 -0.307 26.892 1.00 75.12 290 LYS A N 1
ATOM 2277 C CA . LYS A 1 290 ? -1.147 -1.298 25.813 1.00 75.12 290 LYS A CA 1
ATOM 2278 C C . LYS A 1 290 ? -2.390 -1.038 24.966 1.00 75.12 290 LYS A C 1
ATOM 2280 O O . LYS A 1 290 ? -3.506 -1.116 25.458 1.00 75.12 290 LYS A O 1
ATOM 2285 N N . GLY A 1 291 ? -2.181 -0.660 23.710 1.00 85.00 291 GLY A N 1
ATOM 2286 C CA . GLY A 1 291 ? -3.253 -0.584 22.720 1.00 85.00 291 GLY A CA 1
ATOM 2287 C C . GLY A 1 291 ? -3.488 -1.938 22.055 1.00 85.00 291 GLY A C 1
ATOM 2288 O O . GLY A 1 291 ? -2.694 -2.871 22.206 1.00 85.00 291 GLY A O 1
ATOM 2289 N N . TYR A 1 292 ? -4.561 -2.026 21.284 1.00 90.44 292 TYR A N 1
ATOM 2290 C CA . TYR A 1 292 ? -4.725 -3.053 20.268 1.00 90.44 292 TYR A CA 1
ATOM 2291 C C . TYR A 1 292 ? -4.051 -2.564 18.987 1.00 90.44 292 TYR A C 1
ATOM 2293 O O . TYR A 1 292 ? -4.479 -1.565 18.409 1.00 90.44 292 TYR A O 1
ATOM 2301 N N . TYR A 1 293 ? -2.979 -3.236 18.570 1.00 93.19 293 TYR A N 1
ATOM 2302 C CA . TYR A 1 293 ? -2.345 -3.021 17.273 1.00 93.19 293 TYR A CA 1
ATOM 2303 C C . TYR A 1 293 ? -3.054 -3.881 16.233 1.00 93.19 293 TYR A C 1
ATOM 2305 O O . TYR A 1 293 ? -2.948 -5.106 16.285 1.00 93.19 293 TYR A O 1
ATOM 2313 N N . ILE A 1 294 ? -3.807 -3.243 15.345 1.00 96.00 294 ILE A N 1
ATOM 2314 C CA . ILE A 1 294 ? -4.618 -3.889 14.317 1.00 96.00 294 ILE A CA 1
ATOM 2315 C C . ILE A 1 294 ? -3.860 -3.810 12.997 1.00 96.00 294 ILE A C 1
ATOM 2317 O O . ILE A 1 294 ? -3.371 -2.745 12.631 1.00 96.00 294 ILE A O 1
ATOM 2321 N N . VAL A 1 295 ? -3.792 -4.925 12.274 1.00 97.75 295 VAL A N 1
ATOM 2322 C CA . VAL A 1 295 ? -3.298 -4.988 10.896 1.00 97.75 295 VAL A CA 1
ATOM 2323 C C . VAL A 1 295 ? -4.352 -5.682 10.052 1.00 97.75 295 VAL A C 1
ATOM 2325 O O . VAL A 1 295 ? -4.695 -6.833 10.325 1.00 97.75 295 VAL A O 1
ATOM 2328 N N . VAL A 1 296 ? -4.828 -4.998 9.017 1.00 98.31 296 VAL A N 1
ATOM 2329 C CA . VAL A 1 296 ? -5.631 -5.591 7.947 1.00 98.31 296 VAL A CA 1
ATOM 2330 C C . VAL A 1 296 ? -4.729 -5.774 6.734 1.00 98.31 296 VAL A C 1
ATOM 2332 O O . VAL A 1 296 ? -4.046 -4.843 6.316 1.00 98.31 296 VAL A O 1
ATOM 2335 N N . GLN A 1 297 ? -4.725 -6.966 6.156 1.00 97.50 297 GLN A N 1
ATOM 2336 C CA . GLN A 1 297 ? -4.007 -7.289 4.928 1.00 97.50 297 GLN A CA 1
ATOM 2337 C C . GLN A 1 297 ? -4.976 -7.930 3.943 1.00 97.50 297 GLN A C 1
ATOM 2339 O O . GLN A 1 297 ? -5.825 -8.723 4.343 1.00 97.50 297 GLN A O 1
ATOM 2344 N N . CYS A 1 298 ? -4.827 -7.638 2.657 1.00 97.69 298 CYS A N 1
ATOM 2345 C CA . CYS A 1 298 ? -5.493 -8.394 1.603 1.00 97.69 298 CYS A CA 1
ATOM 2346 C C . CYS A 1 298 ? -4.679 -8.354 0.308 1.00 97.69 298 CYS A C 1
ATOM 2348 O O . CYS A 1 298 ? -3.665 -7.654 0.207 1.00 97.69 298 CYS A O 1
ATOM 2350 N N . ASP A 1 299 ? -5.141 -9.122 -0.671 1.00 97.81 299 ASP A N 1
ATOM 2351 C CA . ASP A 1 299 ? -4.588 -9.170 -2.013 1.00 97.81 299 ASP A CA 1
ATOM 2352 C C . ASP A 1 299 ? -5.568 -8.537 -3.007 1.00 97.81 299 ASP A C 1
ATOM 2354 O O . ASP A 1 299 ? -6.762 -8.827 -2.974 1.00 97.81 299 ASP A O 1
ATOM 2358 N N . ASN A 1 300 ? -5.056 -7.724 -3.932 1.00 97.88 300 ASN A N 1
ATOM 2359 C CA . ASN A 1 300 ? -5.747 -7.351 -5.165 1.00 97.88 300 ASN A CA 1
ATOM 2360 C C . ASN A 1 300 ? -5.295 -8.300 -6.286 1.00 97.88 300 ASN A C 1
ATOM 2362 O O . ASN A 1 300 ? -4.139 -8.245 -6.717 1.00 97.88 300 ASN A O 1
ATOM 2366 N N . TYR A 1 301 ? -6.166 -9.199 -6.737 1.00 96.88 301 TYR A N 1
ATOM 2367 C CA . TYR A 1 301 ? -5.886 -10.107 -7.845 1.00 96.88 301 TYR A CA 1
ATOM 2368 C C . TYR A 1 301 ? -6.227 -9.448 -9.184 1.00 96.88 301 TYR A C 1
ATOM 2370 O O . TYR A 1 301 ? -7.392 -9.187 -9.484 1.00 96.88 301 TYR A O 1
ATOM 2378 N N . VAL A 1 302 ? -5.206 -9.211 -10.012 1.00 93.94 302 VAL A N 1
ATOM 2379 C CA . VAL A 1 302 ? -5.358 -8.570 -11.328 1.00 93.94 302 VAL A CA 1
ATOM 2380 C C . VAL A 1 302 ? -5.269 -9.633 -12.419 1.00 93.94 302 VAL A C 1
ATOM 2382 O O . VAL A 1 302 ? -4.192 -10.155 -12.734 1.00 93.94 302 VAL A O 1
ATOM 2385 N N . SER A 1 303 ? -6.422 -9.961 -13.002 1.00 91.12 303 SER A N 1
ATOM 2386 C CA . SER A 1 303 ? -6.595 -11.081 -13.937 1.00 91.12 303 SER A CA 1
ATOM 2387 C C . SER A 1 303 ? -5.756 -10.948 -15.214 1.00 91.12 303 SER A C 1
ATOM 2389 O O . SER A 1 303 ? -5.239 -11.927 -15.750 1.00 91.12 303 SER A O 1
ATOM 2391 N N . GLU A 1 304 ? -5.548 -9.712 -15.653 1.00 87.56 304 GLU A N 1
ATOM 2392 C CA . GLU A 1 304 ? -4.833 -9.292 -16.851 1.00 87.56 304 GLU A CA 1
ATOM 2393 C C . GLU A 1 304 ? -3.345 -9.661 -16.811 1.00 87.56 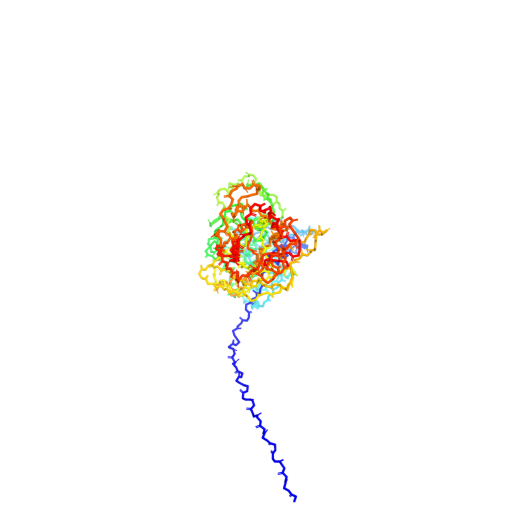304 GLU A C 1
ATOM 2395 O O . GLU A 1 304 ? -2.687 -9.753 -17.855 1.00 87.56 304 GLU A O 1
ATOM 2400 N N . VAL A 1 305 ? -2.808 -9.861 -15.606 1.00 87.25 305 VAL A N 1
ATOM 2401 C CA . VAL A 1 305 ? -1.408 -10.225 -15.349 1.00 87.25 305 VAL A CA 1
ATOM 2402 C C . VAL A 1 305 ? -1.262 -11.475 -14.488 1.00 87.25 305 VAL A C 1
ATOM 2404 O O . VAL A 1 305 ? -0.139 -11.923 -14.276 1.00 87.25 305 VAL A O 1
ATOM 2407 N N . ASN A 1 306 ? -2.377 -12.069 -14.049 1.00 89.75 306 ASN A N 1
ATOM 2408 C CA . ASN A 1 306 ? -2.425 -13.282 -13.232 1.00 89.75 306 ASN A CA 1
ATOM 2409 C C . ASN A 1 306 ? -1.519 -13.200 -11.984 1.00 89.75 306 ASN A C 1
ATOM 2411 O O . ASN A 1 306 ? -0.811 -14.152 -11.645 1.00 89.75 306 ASN A O 1
ATOM 2415 N N . ASN A 1 307 ? -1.539 -12.048 -11.311 1.00 92.56 307 ASN A N 1
ATOM 2416 C CA . ASN A 1 307 ? -0.752 -11.775 -10.111 1.00 92.56 307 ASN A CA 1
ATOM 2417 C C . ASN A 1 307 ? -1.648 -11.277 -8.976 1.00 92.56 307 ASN A C 1
ATOM 2419 O O . ASN A 1 307 ? -2.666 -10.626 -9.208 1.00 92.56 307 ASN A O 1
ATOM 2423 N N . TYR A 1 308 ? -1.214 -11.555 -7.750 1.00 96.56 308 TYR A N 1
ATOM 2424 C CA . TYR A 1 308 ? -1.790 -11.017 -6.525 1.00 96.56 308 TYR A CA 1
ATOM 2425 C C . TYR A 1 308 ? -0.910 -9.868 -6.037 1.00 96.56 308 TYR A C 1
ATOM 2427 O O . TYR A 1 308 ? 0.299 -10.044 -5.885 1.00 96.56 308 TYR A O 1
ATOM 2435 N N . TYR A 1 309 ? -1.495 -8.710 -5.759 1.00 98.12 309 TYR A N 1
ATOM 2436 C CA . TYR A 1 309 ? -0.788 -7.553 -5.214 1.00 98.12 309 TYR A CA 1
ATOM 2437 C C . TYR A 1 309 ? -1.199 -7.350 -3.764 1.00 98.12 309 TYR A C 1
ATOM 2439 O O . TYR A 1 309 ? -2.335 -6.983 -3.478 1.00 98.12 309 TYR A O 1
ATOM 2447 N N . ARG A 1 310 ? -0.272 -7.624 -2.848 1.00 98.25 310 ARG A N 1
ATOM 2448 C CA . ARG A 1 310 ? -0.517 -7.622 -1.405 1.00 98.25 310 ARG A CA 1
ATOM 2449 C C . ARG A 1 310 ? -0.107 -6.302 -0.784 1.00 98.25 310 ARG A C 1
ATOM 2451 O O . ARG A 1 310 ? 1.040 -5.875 -0.950 1.00 98.25 310 ARG A O 1
ATOM 2458 N N . ASP A 1 311 ? -1.015 -5.718 -0.014 1.00 98.31 311 ASP A N 1
ATOM 2459 C CA . ASP A 1 311 ? -0.735 -4.565 0.838 1.00 98.31 311 ASP A CA 1
ATOM 2460 C C . ASP A 1 311 ? -1.470 -4.700 2.178 1.00 98.31 311 ASP A C 1
ATOM 2462 O O . ASP A 1 311 ? -2.323 -5.576 2.363 1.00 98.31 311 ASP A O 1
ATOM 2466 N N . SER A 1 312 ? -1.102 -3.847 3.126 1.00 97.44 312 SER A N 1
ATOM 2467 C CA . SER A 1 312 ? -1.687 -3.825 4.461 1.00 97.44 312 SER A CA 1
ATOM 2468 C C . SER A 1 312 ? -1.959 -2.407 4.946 1.00 97.44 312 SER A C 1
ATOM 2470 O O . SER A 1 312 ? -1.334 -1.441 4.504 1.00 97.44 312 SER A O 1
ATOM 2472 N N . TYR A 1 313 ? -2.866 -2.306 5.908 1.00 98.00 313 TYR A N 1
ATOM 2473 C CA . TYR A 1 313 ? -3.142 -1.102 6.672 1.00 98.00 313 TYR A CA 1
ATOM 2474 C C . TYR A 1 313 ? -3.096 -1.437 8.161 1.00 98.00 313 TYR A C 1
ATOM 2476 O O . TYR A 1 313 ? -3.760 -2.376 8.606 1.00 98.00 313 TYR A O 1
ATOM 2484 N N . ASP A 1 314 ? -2.311 -0.682 8.926 1.00 97.12 314 ASP A N 1
ATOM 2485 C CA . ASP A 1 314 ? -2.156 -0.877 10.361 1.00 97.12 314 ASP A CA 1
ATOM 2486 C C . ASP A 1 314 ? -2.489 0.381 11.164 1.00 97.12 314 ASP A C 1
ATOM 2488 O O . ASP A 1 314 ? -2.220 1.509 10.749 1.00 97.12 314 ASP A O 1
ATOM 2492 N N . TRP A 1 315 ? -3.111 0.183 12.325 1.00 96.31 315 TRP A N 1
ATOM 2493 C CA . TRP A 1 315 ? -3.430 1.259 13.255 1.00 96.31 315 TRP A CA 1
ATOM 2494 C C . TRP A 1 315 ? -3.524 0.758 14.692 1.00 96.31 315 TRP A C 1
ATOM 2496 O O . TRP A 1 315 ? -3.541 -0.440 14.973 1.00 96.31 315 TRP A O 1
ATOM 2506 N N . ILE A 1 316 ? -3.563 1.703 15.630 1.00 92.75 316 ILE A N 1
ATOM 2507 C CA . ILE A 1 316 ? -3.692 1.422 17.060 1.00 92.75 316 ILE A CA 1
ATOM 2508 C C . ILE A 1 316 ? -5.027 1.963 17.552 1.00 92.75 316 ILE A C 1
ATOM 2510 O O . ILE A 1 316 ? -5.389 3.087 17.214 1.00 92.75 316 ILE A O 1
ATOM 2514 N N . VAL A 1 317 ? -5.714 1.200 18.398 1.00 91.19 317 VAL A N 1
ATOM 2515 C CA . VAL A 1 317 ? -6.848 1.673 19.208 1.00 91.19 317 VAL A CA 1
ATOM 2516 C C . VAL A 1 317 ? -6.579 1.396 20.684 1.00 91.19 317 VAL A C 1
ATOM 2518 O O . VAL A 1 317 ? -5.806 0.499 21.032 1.00 91.19 317 VAL A O 1
ATOM 2521 N N . TYR A 1 318 ? -7.181 2.182 21.570 1.00 84.81 318 TYR A N 1
ATOM 2522 C CA . TYR A 1 318 ? -6.922 2.127 23.005 1.00 84.81 318 TYR A CA 1
ATOM 2523 C C . TYR A 1 318 ? -8.110 1.544 23.778 1.00 84.81 318 TYR A C 1
ATOM 2525 O O . TYR A 1 318 ? -9.264 1.888 23.489 1.00 84.81 318 TYR A O 1
ATOM 2533 N N . PRO A 1 319 ? -7.842 0.691 24.785 1.00 79.06 319 PRO A N 1
ATOM 2534 C CA . PRO A 1 319 ? -8.896 0.141 25.615 1.00 79.06 319 PRO A CA 1
ATOM 2535 C C . PRO A 1 319 ? -9.595 1.231 26.433 1.00 79.06 319 PRO A C 1
ATOM 2537 O O . PRO A 1 319 ? -9.008 2.267 26.760 1.00 79.06 319 PRO A O 1
ATOM 2540 N N . ASP A 1 320 ? -10.858 0.996 26.779 1.00 72.00 320 ASP A N 1
ATOM 2541 C CA . ASP A 1 320 ? -11.585 1.871 27.696 1.00 72.00 320 ASP A CA 1
ATOM 2542 C C . ASP A 1 320 ? -11.091 1.713 29.145 1.00 72.00 320 ASP A C 1
ATOM 2544 O O . ASP A 1 320 ? -11.475 0.777 29.842 1.00 72.00 320 ASP A O 1
ATOM 2548 N N . THR A 1 321 ? -10.255 2.635 29.628 1.00 66.94 321 THR A N 1
ATOM 2549 C CA . THR A 1 321 ? -9.660 2.547 30.977 1.00 66.94 321 THR A CA 1
ATOM 2550 C C . THR A 1 321 ? -10.365 3.392 32.036 1.00 66.94 321 THR A C 1
ATOM 2552 O O . THR A 1 321 ? -10.020 3.302 33.211 1.00 66.94 321 THR A O 1
ATOM 2555 N N . ALA A 1 322 ? -11.352 4.223 31.681 1.00 71.06 322 ALA A N 1
ATOM 2556 C CA . ALA A 1 322 ? -12.032 5.029 32.696 1.00 71.06 322 ALA A CA 1
ATOM 2557 C C . ALA A 1 322 ? -12.906 4.1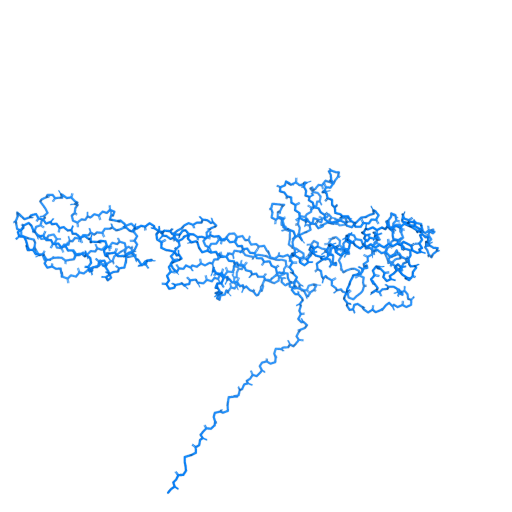30 33.603 1.00 71.06 322 ALA A C 1
ATOM 2559 O O . ALA A 1 322 ? -13.694 3.332 33.088 1.00 71.06 322 ALA A O 1
ATOM 2560 N N . PRO A 1 323 ? -12.834 4.235 34.939 1.00 74.88 323 PRO A N 1
ATOM 2561 C CA . PRO A 1 323 ? -13.730 3.470 35.799 1.00 74.88 323 PRO A CA 1
ATOM 2562 C C . PRO A 1 323 ? -15.187 3.944 35.621 1.00 74.88 323 PRO A C 1
ATOM 2564 O O . PRO A 1 323 ? -15.425 5.109 35.272 1.00 74.88 323 PRO A O 1
ATOM 2567 N N . PRO A 1 324 ? -16.188 3.070 35.834 1.00 86.25 324 PRO A N 1
ATOM 2568 C CA . PRO A 1 324 ? -17.571 3.513 35.931 1.00 86.25 324 PRO A CA 1
ATOM 2569 C C . PRO A 1 324 ? -17.737 4.461 37.126 1.00 86.25 324 PRO A C 1
ATOM 2571 O O . PRO A 1 324 ? -17.119 4.283 38.172 1.00 86.25 324 PRO A O 1
ATOM 2574 N N . VAL A 1 325 ? -18.595 5.469 36.982 1.00 90.38 325 VAL A N 1
ATOM 2575 C CA . VAL A 1 325 ? -18.965 6.380 38.073 1.00 90.38 325 VAL A CA 1
ATOM 2576 C C . VAL A 1 325 ? -20.478 6.455 38.194 1.00 90.38 325 VAL A C 1
ATOM 2578 O O . VAL A 1 325 ? -21.192 6.315 37.198 1.00 90.38 325 VAL A O 1
ATOM 2581 N N . VAL A 1 326 ? -20.974 6.705 39.405 1.00 94.69 326 VAL A N 1
ATOM 2582 C CA . VAL A 1 326 ? -22.388 7.020 39.623 1.00 94.69 326 VAL A CA 1
ATOM 2583 C C . VAL A 1 326 ? -22.663 8.420 39.074 1.00 94.69 326 VAL A C 1
ATOM 2585 O O . VAL A 1 326 ? -22.074 9.401 39.517 1.00 94.69 326 VAL A O 1
ATOM 2588 N N . VAL A 1 327 ? -23.553 8.503 38.089 1.00 95.94 327 VAL A N 1
ATOM 2589 C CA . VAL A 1 327 ? -23.980 9.743 37.427 1.00 95.94 327 VAL A CA 1
ATOM 2590 C C . VAL A 1 327 ? -25.118 10.403 38.198 1.00 95.94 327 VAL A C 1
ATOM 2592 O O . VAL A 1 327 ? -25.142 11.623 38.337 1.00 95.94 327 VAL A O 1
ATOM 2595 N N . SER A 1 328 ? -26.069 9.610 38.696 1.00 96.94 328 SER A N 1
ATOM 2596 C CA . SER A 1 328 ? -27.211 10.110 39.467 1.00 96.94 328 SER A CA 1
ATOM 2597 C C . SER A 1 328 ? -27.864 9.008 40.296 1.00 96.94 328 SER A C 1
ATOM 2599 O O . SER A 1 328 ? -27.802 7.834 39.921 1.00 96.94 328 SER A O 1
ATOM 2601 N N . THR A 1 329 ? -28.563 9.399 41.362 1.00 97.94 329 THR A N 1
ATOM 2602 C CA . THR A 1 329 ? -29.385 8.505 42.188 1.00 97.94 329 THR A CA 1
ATOM 2603 C C . THR A 1 329 ? -30.799 9.060 42.379 1.00 97.94 329 THR A C 1
ATOM 2605 O O . THR A 1 329 ? -31.000 10.272 42.329 1.00 97.94 329 THR A O 1
ATOM 2608 N N . ASP A 1 330 ? -31.768 8.174 42.603 1.00 96.94 330 ASP A N 1
ATOM 2609 C CA . ASP A 1 330 ? -33.111 8.494 43.103 1.00 96.94 330 ASP A CA 1
ATOM 2610 C C . ASP A 1 330 ? -33.469 7.514 44.240 1.00 96.94 330 ASP A C 1
ATOM 2612 O O . ASP A 1 330 ? -33.585 6.320 43.963 1.00 96.94 330 ASP A O 1
ATOM 2616 N N . PRO A 1 331 ? -33.644 7.950 45.499 1.00 97.31 331 PRO A N 1
ATOM 2617 C CA . PRO A 1 331 ? -33.522 9.327 45.983 1.00 97.31 331 PRO A CA 1
ATOM 2618 C C . PRO A 1 331 ? -32.155 9.970 45.705 1.00 97.31 331 PRO A C 1
ATOM 2620 O O . PRO A 1 331 ? -31.126 9.295 45.590 1.00 97.31 331 PRO A O 1
ATOM 2623 N N . SER A 1 332 ? -32.150 11.292 45.572 1.00 97.19 332 SER A N 1
ATOM 2624 C CA . SER A 1 332 ? -30.931 12.081 45.412 1.00 97.19 332 SER A CA 1
ATOM 2625 C C . SER A 1 332 ? -30.085 12.032 46.687 1.00 97.19 332 SER A C 1
ATOM 2627 O O . SER A 1 332 ? -30.593 11.846 47.793 1.00 97.19 332 SER A O 1
ATOM 2629 N N . ASN A 1 333 ? -28.772 12.228 46.554 1.00 94.88 333 ASN A N 1
ATOM 2630 C CA . ASN A 1 333 ? -27.893 12.303 47.719 1.00 94.88 333 ASN A CA 1
ATOM 2631 C C . ASN A 1 333 ? -28.338 13.433 48.670 1.00 94.88 333 ASN A C 1
ATOM 2633 O O . ASN A 1 333 ? -28.518 14.571 48.231 1.00 94.88 333 ASN A O 1
ATOM 2637 N N . ASN A 1 334 ? -28.472 13.123 49.963 1.00 94.62 334 ASN A N 1
ATOM 2638 C CA . ASN A 1 334 ? -29.014 14.007 51.007 1.00 94.62 334 ASN A CA 1
ATOM 2639 C C . ASN A 1 334 ? -30.478 14.451 50.798 1.00 94.62 334 ASN A C 1
ATOM 2641 O O . ASN A 1 334 ? -30.885 15.495 51.314 1.00 94.62 334 ASN A O 1
ATOM 2645 N N . GLU A 1 335 ? -31.276 13.700 50.034 1.00 97.56 335 GLU A N 1
ATOM 2646 C CA . GLU A 1 335 ? -32.704 13.984 49.903 1.00 97.56 335 GLU A CA 1
ATOM 2647 C C . GLU A 1 335 ? -33.423 13.813 51.248 1.00 97.56 335 GLU A C 1
ATOM 2649 O O . GLU A 1 335 ? -33.297 12.795 51.927 1.00 97.56 335 GLU A O 1
ATOM 2654 N N . ASN A 1 336 ? -34.189 14.835 51.630 1.00 95.00 336 ASN A N 1
ATOM 2655 C CA . ASN A 1 336 ? -34.987 14.835 52.851 1.00 95.00 336 ASN A CA 1
ATOM 2656 C C . ASN A 1 336 ? -36.433 14.447 52.545 1.00 95.00 336 ASN A C 1
ATOM 2658 O O . ASN A 1 336 ? -36.931 14.704 51.452 1.00 95.00 336 ASN A O 1
ATOM 2662 N N . ASN A 1 337 ? -37.137 13.932 53.556 1.00 95.19 337 ASN A N 1
ATOM 2663 C CA . ASN A 1 337 ? -38.548 13.541 53.457 1.00 95.19 337 ASN A CA 1
ATOM 2664 C C . ASN A 1 337 ? -38.817 12.486 52.369 1.00 95.19 337 ASN A C 1
ATOM 2666 O O . ASN A 1 337 ? -39.870 12.512 51.731 1.00 95.19 337 ASN A O 1
ATOM 2670 N N . VAL A 1 338 ? -37.878 11.554 52.171 1.00 96.12 338 VAL A N 1
ATOM 2671 C CA . VAL A 1 338 ? -38.107 10.378 51.326 1.00 96.12 338 VAL A CA 1
ATOM 2672 C C . VAL A 1 338 ? -39.310 9.608 51.893 1.00 96.12 338 VAL A C 1
ATOM 2674 O O . VAL A 1 338 ? -39.297 9.275 53.082 1.00 96.12 338 VAL A O 1
ATOM 2677 N N . PRO A 1 339 ? -40.362 9.347 51.093 1.00 97.12 339 PRO A N 1
ATOM 2678 C CA . PRO A 1 339 ? -41.529 8.611 51.563 1.00 97.12 339 PRO A CA 1
ATOM 2679 C C . PRO A 1 339 ? -41.148 7.215 52.052 1.00 97.12 339 PRO A C 1
ATOM 2681 O O . PRO A 1 339 ? -40.331 6.536 51.428 1.00 97.12 339 PRO A O 1
ATOM 2684 N N . ILE A 1 340 ? -41.765 6.763 53.145 1.00 96.12 340 ILE A N 1
ATOM 2685 C CA . ILE A 1 340 ? -41.492 5.426 53.687 1.00 96.12 340 ILE A CA 1
ATOM 2686 C C . ILE A 1 340 ? -41.859 4.304 52.703 1.00 96.12 340 ILE A C 1
ATOM 2688 O O . ILE A 1 340 ? -41.250 3.242 52.717 1.00 96.12 340 ILE A O 1
ATOM 2692 N N . ASP A 1 341 ? -42.807 4.565 51.805 1.00 95.62 341 ASP A N 1
ATOM 2693 C CA . ASP A 1 341 ? -43.305 3.680 50.755 1.00 95.62 341 ASP A CA 1
ATOM 2694 C C . ASP A 1 341 ? -42.630 3.931 49.393 1.00 95.62 341 ASP A C 1
ATOM 2696 O O . ASP A 1 341 ? -43.162 3.544 48.351 1.00 95.62 341 ASP A O 1
ATOM 2700 N N . LYS A 1 342 ? -41.440 4.559 49.371 1.00 95.56 342 LYS A N 1
ATOM 2701 C CA . LYS A 1 342 ? -40.670 4.830 48.139 1.00 95.56 342 LYS A CA 1
ATOM 2702 C C . LYS A 1 342 ? -40.500 3.577 47.270 1.00 95.56 342 LYS A C 1
ATOM 2704 O O . LYS A 1 342 ? -40.491 3.686 46.041 1.00 95.56 342 LYS A O 1
ATOM 2709 N N . GLY A 1 343 ? -40.326 2.413 47.901 1.00 95.25 343 GLY A N 1
ATOM 2710 C CA . GLY A 1 343 ? -40.321 1.083 47.279 1.00 95.25 343 GLY A CA 1
ATOM 2711 C C . GLY A 1 343 ? -39.150 0.785 46.338 1.00 95.25 343 GLY A C 1
ATOM 2712 O O . GLY A 1 343 ? -39.020 -0.342 45.862 1.00 95.25 343 GLY A O 1
ATOM 2713 N N . LYS A 1 344 ? -38.296 1.770 46.024 1.00 97.00 344 LYS A N 1
ATOM 2714 C CA . LYS A 1 344 ? -37.104 1.564 45.196 1.00 97.00 344 LYS A CA 1
ATOM 2715 C C . LYS A 1 344 ? -36.033 2.642 45.343 1.00 97.00 344 LYS A C 1
ATOM 2717 O O . LYS A 1 344 ? -36.338 3.815 45.557 1.00 97.00 344 LYS A O 1
ATOM 2722 N N . VAL A 1 345 ? -34.794 2.241 45.082 1.00 97.94 345 VAL A N 1
ATOM 2723 C CA . VAL A 1 345 ? -33.650 3.118 44.798 1.00 97.94 345 VAL A CA 1
ATOM 2724 C C . VAL A 1 345 ? -33.238 2.927 43.337 1.00 97.94 345 VAL A C 1
ATOM 2726 O O . VAL A 1 345 ? -33.269 1.814 42.820 1.00 97.94 345 VAL A O 1
ATOM 2729 N N . ILE A 1 346 ? -32.867 3.999 42.645 1.00 98.19 346 ILE A N 1
ATOM 2730 C CA . ILE A 1 346 ? -32.380 3.970 41.264 1.00 98.19 346 ILE A CA 1
ATOM 2731 C C . ILE A 1 346 ? -30.975 4.559 41.239 1.00 98.19 346 ILE A C 1
ATOM 2733 O O . ILE A 1 346 ? -30.754 5.647 41.761 1.00 98.19 346 ILE A O 1
ATOM 2737 N N . ILE A 1 347 ? -30.034 3.862 40.608 1.00 98.06 347 ILE A N 1
ATOM 2738 C CA . ILE A 1 347 ? -28.648 4.303 40.433 1.00 98.06 347 ILE A CA 1
ATOM 2739 C C . ILE A 1 347 ? -28.324 4.261 38.943 1.00 98.06 347 ILE A C 1
ATOM 2741 O O . ILE A 1 347 ? -28.479 3.225 38.294 1.00 98.06 347 ILE A O 1
ATOM 2745 N N . LYS A 1 348 ? -27.877 5.392 38.393 1.00 97.44 348 LYS A N 1
ATOM 2746 C CA . LYS A 1 348 ? -27.414 5.495 37.006 1.00 97.44 348 LYS A CA 1
ATOM 2747 C C . LYS A 1 348 ? -25.897 5.596 36.974 1.00 97.44 348 LYS A C 1
ATOM 2749 O O . LYS A 1 348 ? -25.331 6.462 37.636 1.00 97.44 348 LYS A O 1
ATOM 2754 N N . PHE A 1 349 ? -25.255 4.757 36.173 1.00 95.62 349 PHE A N 1
ATOM 2755 C CA . PHE A 1 349 ? -23.809 4.716 35.978 1.00 95.62 349 PHE A CA 1
ATOM 2756 C C . PHE A 1 349 ? -23.401 5.370 34.653 1.00 95.62 349 PHE A C 1
ATOM 2758 O O . PHE A 1 349 ? -24.192 5.477 33.713 1.00 95.62 349 PHE A O 1
ATOM 2765 N N . SER A 1 350 ? -22.141 5.795 34.556 1.00 90.81 350 SER A N 1
ATOM 2766 C CA . SER A 1 350 ? -21.568 6.346 33.321 1.00 90.81 350 SER A CA 1
ATOM 2767 C C . SER A 1 350 ? -21.348 5.281 32.243 1.00 90.81 350 SER A C 1
ATOM 2769 O O . SER A 1 350 ? -21.251 5.612 31.060 1.00 90.81 350 SER A O 1
ATOM 2771 N N . LYS A 1 351 ? -21.289 4.002 32.638 1.00 86.88 351 LYS A N 1
ATOM 2772 C CA . LYS A 1 351 ? -20.983 2.851 31.781 1.00 86.88 351 LYS A CA 1
ATOM 2773 C C . LYS A 1 351 ? -21.889 1.661 32.107 1.00 86.88 351 LYS A C 1
ATOM 2775 O O . LYS A 1 351 ? -22.387 1.591 33.229 1.00 86.88 351 LYS A O 1
ATOM 2780 N N . PRO A 1 352 ? -22.112 0.735 31.155 1.00 89.00 352 PRO A N 1
ATOM 2781 C CA . PRO A 1 352 ? -22.806 -0.513 31.443 1.00 89.00 352 PRO A CA 1
ATOM 2782 C C . PRO A 1 352 ? -22.051 -1.327 32.493 1.00 89.00 352 PRO A C 1
ATOM 2784 O O . PRO A 1 352 ? -20.846 -1.568 32.347 1.00 89.00 352 PRO A O 1
ATOM 2787 N N . MET A 1 353 ? -22.760 -1.755 33.528 1.00 90.94 353 MET A N 1
ATOM 2788 C CA . MET A 1 353 ? -22.191 -2.494 34.648 1.00 90.94 353 MET A CA 1
ATOM 2789 C C . MET A 1 353 ? -22.354 -4.006 34.475 1.00 90.94 353 MET A C 1
ATOM 2791 O O . MET A 1 353 ? -23.289 -4.463 33.810 1.00 90.94 353 MET A O 1
ATOM 2795 N N . ASP A 1 354 ? -21.466 -4.786 35.092 1.00 91.62 354 ASP A N 1
ATOM 2796 C CA . ASP A 1 354 ? -21.717 -6.208 35.315 1.00 91.62 354 ASP A CA 1
ATOM 2797 C C . ASP A 1 354 ? -22.728 -6.363 36.460 1.00 91.62 354 ASP A C 1
ATOM 2799 O O . ASP A 1 354 ? -22.552 -5.810 37.550 1.00 91.62 354 ASP A O 1
ATOM 2803 N N . LYS A 1 355 ? -23.814 -7.100 36.204 1.00 94.19 355 LYS A N 1
ATOM 2804 C CA . LYS A 1 355 ? -24.950 -7.185 37.133 1.00 94.19 355 LYS A CA 1
ATOM 2805 C C . LYS A 1 355 ? -24.558 -7.872 38.433 1.00 94.19 355 LYS A C 1
ATOM 2807 O O . LYS A 1 355 ? -24.826 -7.345 39.503 1.00 94.19 355 LYS A O 1
ATOM 2812 N N . ASN A 1 356 ? -23.875 -9.010 38.336 1.00 92.69 356 ASN A N 1
ATOM 2813 C CA . ASN A 1 356 ? -23.583 -9.856 39.490 1.00 92.69 356 ASN A CA 1
ATOM 2814 C C . ASN A 1 356 ? -22.655 -9.150 40.485 1.00 92.69 356 ASN A C 1
ATOM 2816 O O . ASN A 1 356 ? -22.927 -9.129 41.684 1.00 92.69 356 ASN A O 1
ATOM 2820 N N . THR A 1 357 ? -21.570 -8.552 39.992 1.00 94.06 357 THR A N 1
ATOM 2821 C CA . THR A 1 357 ? -20.614 -7.823 40.838 1.00 94.06 357 THR A CA 1
ATOM 2822 C C . THR A 1 357 ? -21.229 -6.555 41.422 1.00 94.06 357 THR A C 1
ATOM 2824 O O . THR A 1 357 ? -21.022 -6.263 42.596 1.00 94.06 357 THR A O 1
ATOM 2827 N N . THR A 1 358 ? -22.037 -5.826 40.646 1.00 95.88 358 THR A N 1
ATOM 2828 C CA . THR A 1 358 ? -22.639 -4.567 41.111 1.00 95.88 358 THR A CA 1
ATOM 2829 C C . THR A 1 358 ? -23.755 -4.790 42.127 1.00 95.88 358 THR A C 1
ATOM 2831 O O . THR A 1 358 ? -23.840 -4.052 43.106 1.00 95.88 358 THR A O 1
ATOM 2834 N N . GLU A 1 359 ? -24.583 -5.819 41.939 1.00 96.56 359 GLU A N 1
ATOM 2835 C CA . GLU A 1 359 ? -25.603 -6.214 42.916 1.00 96.56 359 GLU A CA 1
ATOM 2836 C C . GLU A 1 359 ? -24.957 -6.685 44.228 1.00 96.56 359 GLU A C 1
ATOM 2838 O O . GLU A 1 359 ? -25.402 -6.295 45.306 1.00 96.56 359 GLU A O 1
ATOM 2843 N N . GLY A 1 360 ? -23.858 -7.448 44.152 1.00 95.50 360 GLY A N 1
ATOM 2844 C CA . GLY A 1 360 ? -23.092 -7.881 45.327 1.00 95.50 360 GLY A CA 1
ATOM 2845 C C . GLY A 1 360 ? -22.377 -6.750 46.078 1.00 95.50 360 GLY A C 1
ATOM 2846 O O . GLY A 1 360 ? -22.118 -6.881 47.272 1.00 95.50 360 GLY A O 1
ATOM 2847 N N . ALA A 1 361 ? -22.088 -5.636 45.401 1.00 96.31 361 ALA A N 1
ATOM 2848 C CA . ALA A 1 361 ? -21.447 -4.449 45.969 1.00 96.31 361 ALA A CA 1
ATOM 2849 C C . ALA A 1 361 ? -22.438 -3.455 46.610 1.00 96.31 361 ALA A C 1
ATOM 2851 O O . ALA A 1 361 ? -22.017 -2.447 47.190 1.00 96.31 361 ALA A O 1
ATOM 2852 N N . PHE A 1 362 ? -23.749 -3.693 46.487 1.00 97.25 362 PHE A N 1
ATOM 2853 C CA . PHE A 1 362 ? -24.790 -2.805 47.001 1.00 97.25 362 PHE A CA 1
ATOM 2854 C C . PHE A 1 362 ? -25.126 -3.078 48.471 1.00 97.25 362 PHE A C 1
ATOM 2856 O O . PHE A 1 362 ? -25.308 -4.217 48.896 1.00 97.25 362 PHE A O 1
ATOM 2863 N N . SER A 1 363 ? -25.309 -2.008 49.245 1.00 96.50 363 SER A N 1
ATOM 2864 C CA . SER A 1 363 ? -25.927 -2.073 50.571 1.00 96.50 363 SER A CA 1
ATOM 2865 C C . SER A 1 363 ? -26.732 -0.817 50.897 1.00 96.50 363 SER A C 1
ATOM 2867 O O . SER A 1 363 ? -26.446 0.280 50.414 1.00 96.50 363 SER A O 1
ATOM 2869 N N . ILE A 1 364 ? -27.733 -0.981 51.761 1.00 97.06 364 ILE A N 1
ATOM 2870 C CA . ILE A 1 364 ? -28.525 0.104 52.338 1.00 97.06 364 ILE A CA 1
ATOM 2871 C C . ILE A 1 364 ? -28.680 -0.138 53.840 1.00 97.06 364 ILE A C 1
ATOM 2873 O O . ILE A 1 364 ? -29.189 -1.175 54.264 1.00 97.06 364 ILE A O 1
ATOM 2877 N N . ILE A 1 365 ? -28.199 0.808 54.647 1.00 96.75 365 ILE A N 1
ATOM 2878 C CA . ILE A 1 365 ? -28.160 0.687 56.111 1.00 96.75 365 ILE A CA 1
ATOM 2879 C C . ILE A 1 365 ? -28.726 1.962 56.734 1.00 96.75 365 ILE A C 1
ATOM 2881 O O . ILE A 1 365 ? -28.299 3.066 56.389 1.00 96.75 365 ILE A O 1
ATOM 2885 N N . GLY A 1 366 ? -29.689 1.811 57.642 1.00 94.69 366 GLY A N 1
ATOM 2886 C CA . GLY A 1 366 ? -30.234 2.906 58.439 1.00 94.69 366 GLY A CA 1
ATOM 2887 C C . GLY A 1 366 ? -29.279 3.334 59.554 1.00 94.69 366 GLY A C 1
ATOM 2888 O O . GLY A 1 366 ? -28.459 2.548 60.029 1.00 94.69 366 GLY A O 1
ATOM 2889 N N . THR A 1 367 ? -29.397 4.565 60.048 1.00 92.88 367 THR A N 1
ATOM 2890 C CA . THR A 1 367 ? -28.613 5.043 61.206 1.00 92.88 367 THR A CA 1
ATOM 2891 C C . THR A 1 367 ? -28.910 4.285 62.502 1.00 92.88 367 THR A C 1
ATOM 2893 O O . THR A 1 367 ? -28.115 4.330 63.439 1.00 92.88 367 THR A O 1
ATOM 2896 N N . ASN A 1 368 ? -30.010 3.531 62.540 1.00 90.75 368 ASN A N 1
ATOM 2897 C CA . ASN A 1 368 ? -30.330 2.559 63.584 1.00 90.75 368 ASN A CA 1
ATOM 2898 C C . ASN A 1 368 ? -29.485 1.266 63.512 1.00 90.75 368 ASN A C 1
ATOM 2900 O O . ASN A 1 368 ? -29.564 0.442 64.421 1.00 90.75 368 ASN A O 1
ATOM 2904 N N . GLY A 1 369 ? -28.674 1.090 62.464 1.00 90.75 369 GLY A N 1
ATOM 2905 C CA . GLY A 1 369 ? -27.836 -0.086 62.225 1.00 90.75 369 GLY A CA 1
ATOM 2906 C C . GLY A 1 369 ? -28.541 -1.230 61.491 1.00 90.75 369 GLY A C 1
ATOM 2907 O O . GLY A 1 369 ? -27.895 -2.229 61.179 1.00 90.75 369 GLY A O 1
ATOM 2908 N N . ASN A 1 370 ? -29.832 -1.095 61.185 1.00 91.44 370 ASN A N 1
ATOM 2909 C CA . ASN A 1 370 ? -30.594 -2.116 60.476 1.00 91.44 370 ASN A CA 1
ATOM 2910 C C . ASN A 1 370 ? -30.437 -1.950 58.959 1.00 91.44 370 ASN A C 1
ATOM 2912 O O . ASN A 1 370 ? -30.466 -0.835 58.432 1.00 91.44 370 ASN A O 1
ATOM 2916 N N . GLY A 1 371 ? -30.293 -3.068 58.248 1.00 92.12 371 GLY A N 1
ATOM 2917 C CA . GLY A 1 371 ? -30.391 -3.085 56.789 1.00 92.12 371 GLY A CA 1
ATOM 2918 C C . GLY A 1 371 ? -31.846 -3.008 56.325 1.00 92.12 371 GLY A C 1
ATOM 2919 O O . GLY A 1 371 ? -32.745 -3.438 57.048 1.00 92.12 371 GLY A O 1
ATOM 2920 N N . VAL A 1 372 ? -32.072 -2.500 55.113 1.00 94.50 372 VAL A N 1
ATOM 2921 C CA . VAL A 1 372 ? -33.380 -2.609 54.443 1.00 94.50 372 VAL A CA 1
ATOM 2922 C C . VAL A 1 372 ? -33.367 -3.858 53.557 1.00 94.50 372 VAL A C 1
ATOM 2924 O O . VAL A 1 372 ? -32.443 -3.993 52.748 1.00 94.50 372 VAL A O 1
ATOM 2927 N N . PRO A 1 373 ? -34.340 -4.779 53.687 1.00 94.00 373 PRO A N 1
ATOM 2928 C CA . PRO A 1 373 ? -34.464 -5.909 52.775 1.00 94.00 373 PRO A CA 1
ATOM 2929 C C . PRO A 1 373 ? -34.573 -5.450 51.316 1.00 94.00 373 PRO A C 1
ATOM 2931 O O . PRO A 1 373 ? -35.320 -4.524 50.994 1.00 94.00 373 PRO A O 1
ATOM 2934 N N . VAL A 1 374 ? -33.812 -6.109 50.443 1.00 96.50 374 VAL A N 1
ATOM 2935 C CA . VAL A 1 374 ? -33.885 -5.931 48.990 1.00 96.50 374 VAL A CA 1
ATOM 2936 C C . VAL A 1 374 ? -34.703 -7.079 48.417 1.00 96.50 374 VAL A C 1
ATOM 2938 O O . VAL A 1 374 ? -34.327 -8.240 48.573 1.00 96.50 374 VAL A O 1
ATOM 2941 N N . ASP A 1 375 ? -35.796 -6.751 47.734 1.00 95.69 375 ASP A N 1
ATOM 2942 C CA . ASP A 1 375 ? -36.682 -7.740 47.120 1.00 95.69 375 ASP A CA 1
ATOM 2943 C C . ASP A 1 375 ? -36.109 -8.257 45.801 1.00 95.69 375 ASP A C 1
ATOM 2945 O O . ASP A 1 375 ? -36.122 -9.455 45.518 1.00 95.69 375 ASP A O 1
ATOM 2949 N N . SER A 1 376 ? -35.640 -7.339 44.952 1.00 97.38 376 SER A N 1
ATOM 2950 C CA . SER A 1 376 ? -35.106 -7.669 43.631 1.00 97.38 376 SER A CA 1
ATOM 2951 C C . SER A 1 376 ? -34.319 -6.517 43.011 1.00 97.38 376 SER A C 1
ATOM 2953 O O . SER A 1 376 ? -34.477 -5.350 43.379 1.00 97.38 376 SER A O 1
ATOM 2955 N N . PHE A 1 377 ? -33.514 -6.860 42.007 1.00 98.00 377 PHE A N 1
ATOM 2956 C CA . PHE A 1 377 ? -32.839 -5.913 41.131 1.00 98.00 377 PHE A CA 1
ATOM 2957 C C . PHE A 1 377 ? -33.456 -5.945 39.730 1.00 98.00 377 PHE A C 1
ATOM 2959 O O . PHE A 1 377 ? -33.858 -6.996 39.228 1.00 98.00 377 PHE A O 1
ATOM 2966 N N . ALA A 1 378 ? -33.501 -4.790 39.072 1.00 97.62 378 ALA A N 1
ATOM 2967 C CA . ALA A 1 378 ? -33.817 -4.677 37.654 1.00 97.62 378 ALA A CA 1
ATOM 2968 C C . ALA A 1 378 ? -32.837 -3.732 36.956 1.00 97.62 378 ALA A C 1
ATOM 2970 O O . ALA A 1 378 ? -32.383 -2.746 37.536 1.00 97.62 378 ALA A O 1
ATOM 2971 N N . TRP A 1 379 ? -32.545 -4.018 35.689 1.00 97.44 379 TRP A N 1
ATOM 2972 C CA . TRP A 1 379 ? -31.565 -3.279 34.896 1.00 97.44 379 TRP A CA 1
ATOM 2973 C C . TRP A 1 379 ? -32.182 -2.724 33.618 1.00 97.44 379 TRP A C 1
ATOM 2975 O O . TRP A 1 379 ? -32.904 -3.425 32.912 1.00 97.44 379 TRP A O 1
ATOM 2985 N N . GLU A 1 380 ? -31.852 -1.475 33.304 1.00 95.19 380 GLU A N 1
ATOM 2986 C CA . GLU A 1 380 ? -32.300 -0.755 32.109 1.00 95.19 380 GLU A CA 1
ATOM 2987 C C . GLU A 1 380 ? -31.128 -0.027 31.434 1.00 95.19 380 GLU A C 1
ATOM 2989 O O . GLU A 1 380 ? -30.005 -0.013 31.947 1.00 95.19 380 GLU A O 1
ATOM 2994 N N . ASP A 1 381 ? -31.398 0.590 30.278 1.00 90.31 381 ASP A N 1
ATOM 2995 C CA . ASP A 1 381 ? -30.436 1.417 29.532 1.00 90.31 381 ASP A CA 1
ATOM 2996 C C . ASP A 1 381 ? -29.144 0.648 29.207 1.00 90.31 381 ASP A C 1
ATOM 2998 O O . ASP A 1 381 ? -28.034 1.092 29.494 1.00 90.31 381 ASP A O 1
ATOM 3002 N N . SER A 1 382 ? -29.305 -0.573 28.679 1.00 89.88 382 SER A N 1
ATOM 3003 C CA . SER A 1 382 ? -28.201 -1.502 28.401 1.00 89.88 382 SER A CA 1
ATOM 3004 C C . SER A 1 382 ? -27.273 -1.678 29.609 1.00 89.88 382 SER A C 1
ATOM 3006 O O . SER A 1 382 ? -26.072 -1.470 29.507 1.00 89.88 382 SER A O 1
ATOM 3008 N N . ASN A 1 383 ? -27.841 -2.013 30.773 1.00 93.62 383 ASN A N 1
ATOM 3009 C CA . ASN A 1 383 ? -27.143 -2.193 32.054 1.00 93.62 383 ASN A CA 1
ATOM 3010 C C . ASN A 1 383 ? -26.465 -0.929 32.628 1.00 93.62 383 ASN A C 1
ATOM 3012 O O . ASN A 1 383 ? -25.580 -1.041 33.473 1.00 93.62 383 ASN A O 1
ATOM 3016 N N . LYS A 1 384 ? -26.858 0.282 32.212 1.00 95.12 384 LYS A N 1
ATOM 3017 C CA . LYS A 1 384 ? -26.381 1.539 32.828 1.00 95.12 384 LYS A CA 1
ATOM 3018 C C . LYS A 1 384 ? -27.227 2.001 34.008 1.00 95.12 384 LYS A C 1
ATOM 3020 O O . LYS A 1 384 ? -26.783 2.856 34.769 1.00 95.12 384 LYS A O 1
ATOM 3025 N N . THR A 1 385 ? -28.445 1.487 34.152 1.00 97.44 385 THR A N 1
ATOM 3026 C CA . THR A 1 385 ? -29.361 1.894 35.224 1.00 97.44 385 THR A CA 1
ATOM 3027 C C . THR A 1 385 ? -29.760 0.684 36.053 1.00 97.44 385 THR A C 1
ATOM 3029 O O . THR A 1 385 ? -30.392 -0.228 35.523 1.00 97.44 385 THR A O 1
ATOM 3032 N N . MET A 1 386 ? -29.421 0.701 37.342 1.00 98.12 386 MET A N 1
ATOM 3033 C CA . MET A 1 386 ? -29.827 -0.301 38.326 1.00 98.12 386 MET A CA 1
ATOM 3034 C C . MET A 1 386 ? -31.007 0.229 39.140 1.00 98.12 386 MET A C 1
ATOM 3036 O O . MET A 1 386 ? -30.938 1.316 39.712 1.00 98.12 386 MET A O 1
ATOM 3040 N N . LYS A 1 387 ? -32.090 -0.543 39.200 1.00 98.31 387 LYS A N 1
ATOM 3041 C CA . LYS A 1 387 ? -33.241 -0.321 40.076 1.00 98.31 387 LYS A CA 1
ATOM 3042 C C . LYS A 1 387 ? -33.226 -1.387 41.159 1.00 98.31 387 LYS A C 1
ATOM 3044 O O . LYS A 1 387 ? -33.208 -2.573 40.847 1.00 98.31 387 LYS A O 1
ATOM 3049 N N . ILE A 1 388 ? -33.244 -0.952 42.407 1.00 98.19 388 ILE A N 1
ATOM 3050 C CA . ILE A 1 388 ? -33.236 -1.796 43.592 1.00 98.19 388 ILE A CA 1
ATOM 3051 C C . ILE A 1 388 ? -34.610 -1.669 44.228 1.00 98.19 388 ILE A C 1
ATOM 3053 O O . ILE A 1 388 ? -34.948 -0.590 44.709 1.00 98.19 388 ILE A O 1
ATOM 3057 N N . PHE A 1 389 ? -35.408 -2.731 44.199 1.00 97.94 389 PHE A N 1
ATOM 3058 C CA . PHE A 1 389 ? -36.699 -2.766 44.883 1.00 97.94 389 PHE A CA 1
ATOM 3059 C C . PHE A 1 389 ? -36.472 -3.141 46.341 1.00 97.94 389 PHE A C 1
ATOM 3061 O O . PHE A 1 389 ? -35.790 -4.125 46.627 1.00 97.94 389 PHE A O 1
ATOM 3068 N N . ILE A 1 390 ? -36.990 -2.313 47.241 1.00 96.75 390 ILE A N 1
ATOM 3069 C CA . ILE A 1 390 ? -36.744 -2.407 48.679 1.00 96.75 390 ILE A CA 1
ATOM 3070 C C . ILE A 1 390 ? -38.063 -2.413 49.438 1.00 96.75 390 ILE A C 1
ATOM 3072 O O . ILE A 1 390 ? -39.050 -1.834 48.975 1.00 96.75 390 ILE A O 1
ATOM 3076 N N . ASP A 1 391 ? -38.034 -3.005 50.628 1.00 94.69 391 ASP A N 1
ATOM 3077 C CA . ASP A 1 391 ? -39.150 -2.933 51.565 1.00 94.69 391 ASP A CA 1
ATOM 3078 C C . ASP A 1 391 ? -39.337 -1.499 52.112 1.00 94.69 391 ASP A C 1
ATOM 3080 O O . ASP A 1 391 ? -38.557 -0.573 51.851 1.00 94.69 391 ASP A O 1
ATOM 3084 N N . THR A 1 392 ? -40.410 -1.315 52.872 1.00 94.69 392 THR A N 1
ATOM 3085 C CA . THR A 1 392 ? -40.804 -0.062 53.513 1.00 94.69 392 THR A CA 1
ATOM 3086 C C . THR A 1 392 ? -39.698 0.448 54.437 1.00 94.69 392 THR A C 1
ATOM 3088 O O . THR A 1 392 ? -39.105 -0.306 55.208 1.00 94.69 392 THR A O 1
ATOM 3091 N N . LEU A 1 393 ? -39.438 1.753 54.383 1.00 96.06 393 LEU A N 1
ATOM 3092 C CA . LEU A 1 393 ? -38.469 2.417 55.250 1.00 96.06 393 LEU A CA 1
ATOM 3093 C C . LEU A 1 393 ? -39.075 2.730 56.625 1.00 96.06 393 LEU A C 1
ATOM 3095 O O . LEU A 1 393 ? -40.270 3.002 56.758 1.00 96.06 393 LEU A O 1
ATOM 3099 N N . ASP A 1 394 ? -38.229 2.788 57.647 1.00 95.12 394 ASP A N 1
ATOM 3100 C CA . ASP A 1 394 ? -38.606 3.251 58.976 1.00 95.12 394 ASP A CA 1
ATOM 3101 C C . ASP A 1 394 ? -38.824 4.770 58.975 1.00 95.12 394 ASP A C 1
ATOM 3103 O O . ASP A 1 394 ? -38.072 5.549 58.376 1.00 95.12 394 ASP A O 1
ATOM 3107 N N . TYR A 1 395 ? -39.832 5.218 59.723 1.00 95.19 395 TYR A N 1
ATOM 3108 C CA . TYR A 1 395 ? -40.057 6.643 59.943 1.00 95.19 395 TYR A CA 1
ATOM 3109 C C . TYR A 1 395 ? -38.844 7.309 60.603 1.00 95.19 395 TYR A C 1
ATOM 3111 O O . TYR A 1 395 ? -38.216 6.747 61.500 1.00 95.19 395 TYR A O 1
ATOM 3119 N N . PHE A 1 396 ? -38.564 8.550 60.192 1.00 93.69 396 PHE A N 1
ATOM 3120 C CA . PHE A 1 396 ? -37.530 9.415 60.778 1.00 93.69 396 PHE A CA 1
ATOM 3121 C C . PHE A 1 396 ? -36.129 8.783 60.854 1.00 93.69 396 PHE A C 1
ATOM 3123 O O . PHE A 1 396 ? -35.337 9.139 61.727 1.00 93.69 396 PHE A O 1
ATOM 3130 N N . THR A 1 397 ? -35.817 7.865 59.938 1.00 95.88 397 THR A N 1
ATOM 3131 C CA . THR A 1 397 ? -34.518 7.192 59.868 1.00 95.88 397 THR A CA 1
ATOM 3132 C C . THR A 1 397 ? -33.732 7.691 58.659 1.00 95.88 397 THR A C 1
ATOM 3134 O O . THR A 1 397 ? -34.260 7.788 57.553 1.00 95.88 397 THR A O 1
ATOM 3137 N N . GLU A 1 398 ? -32.461 8.028 58.870 1.00 96.62 398 GLU A N 1
ATOM 3138 C CA . GLU A 1 398 ? -31.530 8.338 57.783 1.00 96.62 398 GLU A CA 1
ATOM 3139 C C . GLU A 1 398 ? -30.946 7.030 57.245 1.00 96.62 398 GLU A C 1
ATOM 3141 O O . GLU A 1 398 ? -30.543 6.166 58.025 1.00 96.62 398 GLU A O 1
ATOM 3146 N N . TYR A 1 399 ? -30.880 6.894 55.921 1.00 96.44 399 TYR A N 1
ATOM 3147 C CA . TYR A 1 399 ? -30.335 5.716 55.252 1.00 96.44 399 TYR A CA 1
ATOM 3148 C C . TYR A 1 399 ? -29.092 6.066 54.446 1.00 96.44 399 TYR A C 1
ATOM 3150 O O . TYR A 1 399 ? -29.074 7.026 53.676 1.00 96.44 399 TYR A O 1
ATOM 3158 N N . ARG A 1 400 ? -28.062 5.230 54.578 1.00 96.50 400 ARG A N 1
ATOM 3159 C CA . ARG A 1 400 ? -26.856 5.273 53.757 1.00 96.50 400 ARG A CA 1
ATOM 3160 C C . ARG A 1 400 ? -26.911 4.163 52.720 1.00 96.50 400 ARG A C 1
ATOM 3162 O O . ARG A 1 400 ? -26.816 2.986 53.062 1.00 96.50 400 ARG A O 1
ATOM 3169 N N . VAL A 1 401 ? -27.019 4.559 51.457 1.00 96.50 401 VAL A N 1
ATOM 3170 C CA . VAL A 1 401 ? -26.849 3.670 50.305 1.00 96.50 401 VAL A CA 1
ATOM 3171 C C . VAL A 1 401 ? -25.378 3.669 49.900 1.00 96.50 401 VAL A C 1
ATOM 3173 O O . VAL A 1 401 ? -24.789 4.732 49.713 1.00 96.50 401 VAL A O 1
ATOM 3176 N N . THR A 1 402 ? -24.788 2.484 49.770 1.00 95.31 402 THR A N 1
ATOM 3177 C CA . THR A 1 402 ? -23.383 2.302 49.389 1.00 95.31 402 THR A CA 1
ATOM 3178 C C . THR A 1 402 ? -23.286 1.361 48.194 1.00 95.31 402 THR A C 1
ATOM 3180 O O . THR A 1 402 ? -23.911 0.304 48.186 1.00 95.31 402 THR A O 1
ATOM 3183 N N . ILE A 1 403 ? -22.474 1.750 47.211 1.00 95.12 403 ILE A N 1
ATOM 3184 C CA . ILE A 1 403 ? -21.924 0.874 46.172 1.00 95.12 403 ILE A CA 1
ATOM 3185 C C . ILE A 1 403 ? -20.414 0.858 46.401 1.00 95.12 403 ILE A C 1
ATOM 3187 O O . ILE A 1 403 ? -19.795 1.925 46.357 1.00 95.12 403 ILE A O 1
ATOM 3191 N N . THR A 1 404 ? -19.838 -0.303 46.706 1.00 94.00 404 THR A N 1
ATOM 3192 C CA . THR A 1 404 ? -18.382 -0.431 46.883 1.00 94.00 404 THR A CA 1
ATOM 3193 C C . THR A 1 404 ? -17.655 -0.452 45.537 1.00 94.00 404 THR A C 1
ATOM 3195 O O . THR A 1 404 ? -18.264 -0.551 44.470 1.00 94.00 404 THR A O 1
ATOM 3198 N N . ASP A 1 405 ? -16.330 -0.358 45.584 1.00 87.25 405 ASP A N 1
ATOM 3199 C CA . ASP A 1 405 ? -15.438 -0.514 44.434 1.00 87.25 405 ASP A CA 1
ATOM 3200 C C . ASP A 1 405 ? -15.311 -1.970 43.944 1.00 87.25 405 ASP A C 1
ATOM 3202 O O . ASP A 1 405 ? -14.662 -2.217 42.928 1.00 87.25 405 ASP A O 1
ATOM 3206 N N . ASP A 1 406 ? -15.996 -2.921 44.591 1.00 89.12 406 ASP A N 1
ATOM 3207 C CA . ASP A 1 406 ? -16.176 -4.283 44.072 1.00 89.12 406 ASP A CA 1
ATOM 3208 C C . ASP A 1 406 ? -17.112 -4.324 42.848 1.00 89.12 406 ASP A C 1
ATOM 3210 O O . ASP A 1 406 ? -17.095 -5.298 42.090 1.00 89.12 406 ASP A O 1
ATOM 3214 N N . ALA A 1 407 ? -17.925 -3.280 42.634 1.00 90.06 407 ALA A N 1
ATOM 3215 C CA . ALA A 1 407 ? -18.773 -3.148 41.454 1.00 90.06 407 ALA A CA 1
ATOM 3216 C C . ALA A 1 407 ? -17.926 -2.928 40.190 1.00 90.06 407 ALA A C 1
ATOM 3218 O O . ALA A 1 407 ? -17.209 -1.930 40.075 1.00 90.06 407 ALA A O 1
ATOM 3219 N N . LYS A 1 408 ? -18.053 -3.820 39.200 1.00 84.19 408 LYS A N 1
ATOM 3220 C CA . LYS A 1 408 ? -17.281 -3.760 37.950 1.00 84.19 408 LYS A CA 1
ATOM 3221 C C . LYS A 1 408 ? -18.147 -3.400 36.751 1.00 84.19 408 LYS A C 1
ATOM 3223 O O . LYS A 1 408 ? -19.352 -3.657 36.721 1.00 84.19 408 LYS A O 1
ATOM 3228 N N . ASN A 1 409 ? -17.526 -2.812 35.729 1.00 78.75 409 ASN A N 1
ATOM 3229 C CA . ASN A 1 409 ? -18.164 -2.727 34.420 1.00 78.75 409 ASN A CA 1
ATOM 3230 C C . ASN A 1 409 ? -18.023 -4.067 33.672 1.00 78.75 409 ASN A C 1
ATOM 3232 O O . ASN A 1 409 ? -17.242 -4.930 34.054 1.00 78.75 409 ASN A O 1
ATOM 3236 N N . HIS A 1 410 ? -18.763 -4.233 32.579 1.00 64.94 410 HIS A N 1
ATOM 3237 C CA . HIS A 1 410 ? -18.679 -5.421 31.715 1.00 64.94 410 HIS A CA 1
ATOM 3238 C C . HIS A 1 410 ? -17.335 -5.582 30.964 1.00 64.94 410 HIS A C 1
ATOM 3240 O O . HIS A 1 410 ? -17.141 -6.575 30.263 1.00 64.94 410 HIS A O 1
ATOM 3246 N N . LEU A 1 411 ? -16.429 -4.604 31.069 1.00 55.62 411 LEU A N 1
ATOM 3247 C CA . LEU A 1 411 ? -15.174 -4.526 30.319 1.00 55.62 411 LEU A CA 1
ATOM 3248 C C . LEU A 1 411 ? -13.946 -4.961 31.140 1.00 55.62 411 LEU A C 1
ATOM 3250 O O . LEU A 1 411 ? -12.887 -5.131 30.540 1.00 55.62 411 LEU A O 1
ATOM 3254 N N . THR A 1 412 ? -14.069 -5.152 32.465 1.00 51.22 412 THR A N 1
ATOM 3255 C CA . THR A 1 412 ? -12.955 -5.465 33.392 1.00 51.22 412 THR A CA 1
ATOM 3256 C C . THR A 1 412 ? -13.227 -6.618 34.342 1.00 51.22 412 THR A C 1
ATOM 3258 O O . THR A 1 412 ? -14.345 -6.653 34.904 1.00 51.22 412 THR A O 1
#